Protein AF-A0A539EFJ5-F1 (afdb_monomer_lite)

Sequence (734 aa):
VILGLDILGGPGSGGDYGLYINGGTIQSSVINLSAGSMGLGSTEYGINLSGTVTAQTITLIGTGGGLYSGAGTQNYGIYLNGIVTAPDGVELSGFGGVGSLGNHHGIYLNSFIANTPALTFQNCIGGNGGSDNCGVNIAADFSLATGTLEFINLTGGGTSSNNHGLLITATVTAPTIITTDLFGGPGSSGDYGFYLNGGTINSSNLIVVGGSLGIGTNEIGVVVNSGTLNATTVTLTGTGGGLYSSSGQQNYGISLNNAVFNAANAVTLTGVGGTGTGGQHHGVFVYSANPNTLLCTFLNCTGGSGGSSNYGVDLNGSITMVSGTLQFTNVTGGGTGLNNYGVYIGAIVTAPMILGSDIYGGPGSGNDYGLNISGSLVANEVLISAGSLGLVSSEIGINLTGSVVANTTILTGIGGGLYSGAGAGNYGVFLSGTVSGATLTGIGGVGTGGTHHGVTISGATANNSLTITNSSGGTGGESNYGVNIIGNLTLVSGTLLFSNITGGGNSTSNYGISISGTVIAPIILGFDIYGGPGVGTSIDTGNVGLFFASASAVLGSAATSQIYISAGSLGVGSFELGIHLDSGNVTVGDGGSITLIGMAGGTYSNSTGASNEGIRISGGTFVAGNGSSAVNAIALTGIGGTGGAGANYGINITVATTASLNGTNNSDSFSFINCAGGTGGNNNDGLRPGTFTLNRGTLFFQNIVGGGTTSSNTNNGIRILATVVASEVLVMVL

pLDDT: mean 94.43, std 6.47, range [50.84, 98.88]

Foldseek 3Di:
DADAAEQEWDAEQAETESEEDAQDEAEDQEEAHWAEYAYQYQHFKRYEDQHEYEHQEEEYWFEFHCPPHQAHAETERYEANYEYAHANEYEYFFEQYHYAAHETERYEYDHYAYRYQYYEYEQQAGYAHHEAYESYEYPEAYEDPHHEYEYYQFEQYHAAEQGWSYEYAEEYEYQYYEYDNFEQYQYAYNRESEEYALYEYHYQYAYEFFEYQYQHENFKGEEHANYEYAYQEAEQFFEFHNPNYQAYAQGKRYEAHNYEYNHAAEYEAFFEFYEYAQDNGWRYEYQEYEYAHQEYEDELQEFEYHHEDTESYECLHEYDYPHHEYEYYQFEFYEAYEHTESYEHNEEYEYQYYEEDNQEFYQYDYQGESYEHQYEYHHQEYAYWAEYAYAAENFKRYEHQEEYHHVEAEYFFEWYCPNYQAYEHTKRYEDQYEYENYEYFFEQYEYAAYEGEGYEYAHYEYEAEYEYENFEGEAHHAQAESYEYQEEYEYPYYEYEYYQFEQYHAAFNRESYEFAAAYEDQEYYEDNFEQYQYAADDLNRERERYYDPDLNGEAYDQNHQEDAYFAFYNYAYANQKRYEAQNYEYEYEALHEAEYWFYFEHDQVALHHEHRKRYEANHYEYEFYDAAQHAYEYEYWFEFYHHQEYETERYYYPDAYEYEYRYDHQQHEYEYEQFEFYEHYEHRESEEDAHYEYPAHEYEYYNFWFYYDPPYYNTYSYDYPHDYYYPHYDYDDD

Secondary structure (DSSP, 8-state):
-EEEEEEEE---SS-EEEEEEEEEEEE-SEEEEEEEE---SSEEEEEEEEEEEE-SEEEEEEE---TT-TT-SEEEEEEE-SEEE-SSEEEEEEE--B-SSSEEEEEEESS-EEESSEEEEES-B--BSSSS-EEEEE-S-EE-SSSEEEEEEEE--SSSSS-EEEEE-SEEE-SEEEEEEEE--S-SB--EEEEEES-EEE-SEEEEEEE---SSBS-EEEEEES-EEEEEEEEEEEE---TT-SS-B---SEEEESEEEEEEEEEEEEEE--B-TTB---SEEESEEEEESSEEEEES-B--BSSB--EEEEE-SEEE-SSSEEEEEEEE--SSSBS-EEEEE-SEEE-SEEEEEEEEE-S-BSS-EEEEESSEEE-SEEEEEEEE--SSS--EEEEESSEEE-SEEEEEEE---TT-TT--SEEEEEE-SEEEEEEEEEE----SSS-EEEEEESSEEEEEEEEEEEEE--SSSSS-EEEEE-S-EEESSSEEEEEEEE--SSSSS-EEEEE-SEEE-SEEEEEEEE--S----STTT--EEEEE-STT-EEE-TT--EEEEEEE----SSS-EEEEESS-EEEE-TT-EEEEEEE----TT-TT-----SEEESS-EEEE-SS-SS--EEEEEEE--B-SSS---SEEE-S-EEEEE-S--TT-EEEEES-B--BSSS---SEE--SEEE-SSEEEEES-B----TT-----SB---S-EE-SEEEEE--

Radius of gyration: 35.83 Å; chains: 1; bounding box: 90×41×108 Å

Structure (mmCIF, N/CA/C/O backbone):
data_AF-A0A539EFJ5-F1
#
_entry.id   AF-A0A539EFJ5-F1
#
loop_
_atom_site.group_PDB
_atom_site.id
_atom_site.type_symbol
_atom_site.label_atom_id
_atom_site.label_alt_id
_atom_site.label_comp_id
_atom_site.label_asym_id
_atom_site.label_entity_id
_atom_site.label_seq_id
_atom_site.pdbx_PDB_ins_code
_atom_site.Cartn_x
_atom_site.Cartn_y
_atom_site.Cartn_z
_atom_site.occupancy
_atom_site.B_iso_or_equiv
_atom_site.auth_seq_id
_atom_site.auth_comp_id
_atom_site.auth_asym_id
_atom_site.auth_atom_id
_atom_site.pdbx_PDB_model_num
ATOM 1 N N . VAL A 1 1 ? -41.501 -15.310 41.343 1.00 89.62 1 VAL A N 1
ATOM 2 C CA . VAL A 1 1 ? -41.502 -14.281 40.282 1.00 89.62 1 VAL A CA 1
ATOM 3 C C . VAL A 1 1 ? -41.661 -12.931 40.952 1.00 89.62 1 VAL A C 1
ATOM 5 O O . VAL A 1 1 ? -42.600 -12.773 41.721 1.00 89.62 1 VAL A O 1
ATOM 8 N N . ILE A 1 2 ? -40.741 -12.003 40.708 1.00 89.75 2 ILE A N 1
ATOM 9 C CA . ILE A 1 2 ? -40.857 -10.600 41.114 1.00 89.75 2 ILE A CA 1
ATOM 10 C C . ILE A 1 2 ? -40.989 -9.796 39.825 1.00 89.75 2 ILE A C 1
ATOM 12 O O . ILE A 1 2 ? -40.119 -9.892 38.960 1.00 89.75 2 ILE A O 1
ATOM 16 N N . LEU A 1 3 ? -42.088 -9.052 39.707 1.00 90.62 3 LEU A N 1
ATOM 17 C CA . LEU A 1 3 ? -42.358 -8.129 38.609 1.00 90.62 3 LEU A CA 1
ATOM 18 C C . LEU A 1 3 ? -42.524 -6.738 39.215 1.00 90.62 3 LEU A C 1
ATOM 20 O O . LEU A 1 3 ? -43.471 -6.505 39.965 1.00 90.62 3 LEU A O 1
ATOM 24 N N . GLY A 1 4 ? -41.594 -5.839 38.919 1.00 86.75 4 GLY A N 1
ATOM 25 C CA . GLY A 1 4 ? -41.692 -4.426 39.268 1.00 86.75 4 GLY A CA 1
ATOM 26 C C . GLY A 1 4 ? -41.610 -3.627 37.985 1.00 86.75 4 GLY A C 1
ATOM 27 O O . GLY A 1 4 ? -40.528 -3.503 37.431 1.00 86.75 4 GLY A O 1
ATOM 28 N N . LEU A 1 5 ? -42.742 -3.147 37.484 1.00 88.94 5 LEU A N 1
ATOM 29 C CA . LEU A 1 5 ? -42.789 -2.333 36.273 1.00 88.94 5 LEU A CA 1
ATOM 30 C C . LEU A 1 5 ? -42.968 -0.872 36.687 1.00 88.94 5 LEU A C 1
ATOM 32 O O . LEU A 1 5 ? -43.808 -0.585 37.539 1.00 88.94 5 LEU A O 1
ATOM 36 N N . ASP A 1 6 ? -42.167 0.010 36.097 1.00 84.50 6 ASP A N 1
ATOM 37 C CA . ASP A 1 6 ? -42.245 1.466 36.239 1.00 84.50 6 ASP A CA 1
ATOM 38 C C . ASP A 1 6 ? -42.130 1.979 37.686 1.00 84.50 6 ASP A C 1
ATOM 40 O O . ASP A 1 6 ? -42.928 2.791 38.157 1.00 84.50 6 ASP A O 1
ATOM 44 N N . ILE A 1 7 ? -41.114 1.516 38.420 1.00 91.50 7 ILE A N 1
ATOM 45 C CA . ILE A 1 7 ? -40.792 2.057 39.747 1.00 91.50 7 ILE A CA 1
ATOM 46 C C . ILE A 1 7 ? -40.176 3.454 39.570 1.00 91.50 7 ILE A C 1
ATOM 48 O O . ILE A 1 7 ? -39.077 3.576 39.036 1.00 91.50 7 ILE A O 1
ATOM 52 N N . LEU A 1 8 ? -40.861 4.509 40.018 1.00 89.88 8 LEU A N 1
ATOM 53 C CA . LEU A 1 8 ? -40.419 5.894 39.816 1.00 89.88 8 LEU A CA 1
ATOM 54 C C . LEU A 1 8 ? -39.916 6.555 41.105 1.00 89.88 8 LEU A C 1
ATOM 56 O O . LEU A 1 8 ? -40.620 6.588 42.117 1.00 89.88 8 LEU A O 1
ATOM 60 N N . GLY A 1 9 ? -38.722 7.143 41.033 1.00 86.88 9 GLY A N 1
ATOM 61 C CA . GLY A 1 9 ? -38.176 8.046 42.046 1.00 86.88 9 GLY A CA 1
ATOM 62 C C . GLY A 1 9 ? -38.853 9.419 41.992 1.00 86.88 9 GLY A C 1
ATOM 63 O O . GLY A 1 9 ? -39.254 9.876 40.922 1.00 86.88 9 GLY A O 1
ATOM 64 N N . GLY A 1 10 ? -39.007 10.081 43.141 1.00 84.19 10 GLY A N 1
ATOM 65 C CA . GLY A 1 10 ? -39.627 11.410 43.220 1.00 84.19 10 GLY A CA 1
ATOM 66 C C . GLY A 1 10 ? -38.751 12.538 42.637 1.00 84.19 10 GLY A C 1
ATOM 67 O O . GLY A 1 10 ? -37.552 12.342 42.462 1.00 84.19 10 GLY A O 1
ATOM 68 N N . PRO A 1 11 ? -39.327 13.727 42.363 1.00 81.25 11 PRO A N 1
ATOM 69 C CA . PRO A 1 11 ? -38.587 14.900 41.897 1.00 81.25 11 PRO A CA 1
ATOM 70 C C . PRO A 1 11 ? -37.875 15.588 43.073 1.00 81.25 11 PRO A C 1
ATOM 72 O O . PRO A 1 11 ? -38.431 16.479 43.721 1.00 81.25 11 PRO A O 1
ATOM 75 N N . GLY A 1 12 ? -36.665 15.141 43.395 1.00 79.50 12 GLY A N 1
ATOM 76 C CA . GLY A 1 12 ? -35.786 15.761 44.382 1.00 79.50 12 GLY A CA 1
ATOM 77 C C . GLY A 1 12 ? -34.688 16.601 43.726 1.00 79.50 12 GLY A C 1
ATOM 78 O O . GLY A 1 12 ? -34.525 16.631 42.512 1.00 79.50 12 GLY A O 1
ATOM 79 N N . SER A 1 13 ? -33.933 17.342 44.537 1.00 77.44 13 SER A N 1
ATOM 80 C CA . SER A 1 13 ? -32.715 18.048 44.101 1.00 77.44 13 SER A CA 1
ATOM 81 C C . SER A 1 13 ? -31.433 17.322 44.535 1.00 77.44 13 SER A C 1
ATOM 83 O O . SER A 1 13 ? -30.347 17.894 44.463 1.00 77.44 13 SER A O 1
ATOM 85 N N . GLY A 1 14 ? -31.567 16.110 45.085 1.00 78.94 14 GLY A N 1
ATOM 86 C CA . GLY A 1 14 ? -30.487 15.313 45.663 1.00 78.94 14 GLY A CA 1
ATOM 87 C C . GLY A 1 14 ? -30.156 14.084 44.821 1.00 78.94 14 GLY A C 1
ATOM 88 O O . GLY A 1 14 ? -30.442 14.043 43.630 1.00 78.94 14 GLY A O 1
ATOM 89 N N . GLY A 1 15 ? -29.535 13.086 45.456 1.00 83.62 15 GLY A N 1
ATOM 90 C CA . GLY A 1 15 ? -29.368 11.764 44.858 1.00 83.62 15 GLY A CA 1
ATOM 91 C C . GLY A 1 15 ? -30.712 11.047 44.796 1.00 83.62 15 GLY A C 1
ATOM 92 O O . GLY A 1 15 ? -31.138 10.501 45.813 1.00 83.62 15 GLY A O 1
ATOM 93 N N . ASP A 1 16 ? -31.365 11.070 43.638 1.00 89.81 16 ASP A N 1
ATOM 94 C CA . ASP A 1 16 ? -32.679 10.454 43.446 1.00 89.81 16 ASP A CA 1
ATOM 95 C C . ASP A 1 16 ? -32.551 9.082 42.778 1.00 89.81 16 ASP A C 1
ATOM 97 O O . ASP A 1 16 ? -31.774 8.892 41.838 1.00 89.81 16 ASP A O 1
ATOM 101 N N . TYR A 1 17 ? -33.335 8.121 43.269 1.00 93.31 17 TYR A N 1
ATOM 102 C CA . TYR A 1 17 ? -33.292 6.722 42.848 1.00 93.31 17 TYR A CA 1
ATOM 103 C C . TYR A 1 17 ? -34.691 6.251 42.451 1.00 93.31 17 TYR A C 1
ATOM 105 O O . TYR A 1 17 ? -35.634 6.442 43.221 1.00 93.31 17 TYR A O 1
ATOM 113 N N . GLY A 1 18 ? -34.822 5.577 41.307 1.00 93.88 18 GLY A N 1
ATOM 114 C CA . GLY A 1 18 ? -36.005 4.767 41.006 1.00 93.88 18 GLY A CA 1
ATOM 115 C C . GLY A 1 18 ? -36.062 3.545 41.921 1.00 93.88 18 GLY A C 1
ATOM 116 O O . GLY A 1 18 ? -37.009 3.354 42.680 1.00 93.88 18 GLY A O 1
ATOM 117 N N . LEU A 1 19 ? -34.988 2.755 41.919 1.00 95.62 19 LEU A N 1
ATOM 118 C CA . LEU A 1 19 ? -34.789 1.613 42.805 1.00 95.62 19 LEU A CA 1
ATOM 119 C C . LEU A 1 19 ? -33.380 1.634 43.400 1.00 95.62 19 LEU A C 1
ATOM 121 O O . LEU A 1 19 ? -32.393 1.713 42.672 1.00 95.62 19 LEU A O 1
ATOM 125 N N . TYR A 1 20 ? -33.278 1.484 44.722 1.00 95.81 20 TYR A N 1
ATOM 126 C CA . TYR A 1 20 ? -31.997 1.376 45.419 1.00 95.81 20 TYR A CA 1
ATOM 127 C C . TYR A 1 20 ? -31.912 0.086 46.239 1.00 95.81 20 TYR A C 1
ATOM 129 O O . TYR A 1 20 ? -32.654 -0.106 47.202 1.00 95.81 20 TYR A O 1
ATOM 137 N N . ILE A 1 21 ? -30.985 -0.798 45.868 1.00 94.94 21 ILE A N 1
ATOM 138 C CA . ILE A 1 21 ? -30.699 -2.054 46.569 1.00 94.94 21 ILE A CA 1
ATOM 139 C C . ILE A 1 21 ? -29.360 -1.886 47.285 1.00 94.94 21 ILE A C 1
ATOM 141 O O . ILE A 1 21 ? -28.303 -2.168 46.726 1.00 94.94 21 ILE A O 1
ATOM 145 N N . ASN A 1 22 ? -29.398 -1.404 48.525 1.00 94.69 22 ASN A N 1
ATOM 146 C CA . ASN A 1 22 ? -28.198 -1.102 49.303 1.00 94.69 22 ASN A CA 1
ATOM 147 C C . ASN A 1 22 ? -27.853 -2.240 50.271 1.00 94.69 22 ASN A C 1
ATOM 149 O O . ASN A 1 22 ? -28.483 -2.358 51.321 1.00 94.69 22 ASN A O 1
ATOM 153 N N . GLY A 1 23 ? -26.909 -3.114 49.913 1.00 90.69 23 GLY A N 1
ATOM 154 C CA . GLY A 1 23 ? -26.453 -4.222 50.768 1.00 90.69 23 GLY A CA 1
ATOM 155 C C . GLY A 1 23 ? -27.485 -5.330 51.057 1.00 90.69 23 GLY A C 1
ATOM 156 O O . GLY A 1 23 ? -27.132 -6.356 51.632 1.00 90.69 23 GLY A O 1
ATOM 157 N N . GLY A 1 24 ? -28.750 -5.158 50.661 1.00 92.62 24 GLY A N 1
ATOM 158 C CA . GLY A 1 24 ? -29.812 -6.158 50.804 1.00 92.62 24 GLY A CA 1
ATOM 159 C C . GLY A 1 24 ? -29.740 -7.282 49.765 1.00 92.62 24 GLY A C 1
ATOM 160 O O . GLY A 1 24 ? -28.987 -7.198 48.797 1.00 92.62 24 GLY A O 1
ATOM 161 N N . THR A 1 25 ? -30.546 -8.335 49.954 1.00 96.25 25 THR A N 1
ATOM 162 C CA . THR A 1 25 ? -30.698 -9.443 48.990 1.00 96.25 25 THR A CA 1
ATOM 163 C C . THR A 1 25 ? -32.123 -9.499 48.439 1.00 96.25 25 THR A C 1
ATOM 165 O O . THR A 1 25 ? -33.075 -9.524 49.216 1.00 96.25 25 THR A O 1
ATOM 168 N N . ILE A 1 26 ? -32.273 -9.568 47.114 1.00 95.69 26 ILE A N 1
ATOM 169 C CA . ILE A 1 26 ? -33.535 -9.905 46.436 1.00 95.69 26 ILE A CA 1
ATOM 170 C C . ILE A 1 26 ? -33.404 -11.312 45.853 1.00 95.69 26 ILE A C 1
ATOM 172 O O . ILE A 1 26 ? -32.463 -11.584 45.110 1.00 95.69 26 ILE A O 1
ATOM 176 N N . GLN A 1 27 ? -34.352 -12.202 46.159 1.00 96.56 27 GLN A N 1
ATOM 177 C CA . GLN A 1 27 ? -34.337 -13.584 45.675 1.00 96.56 27 GLN A CA 1
ATOM 178 C C . GLN A 1 27 ? -35.709 -14.019 45.143 1.00 96.56 27 GLN A C 1
ATOM 180 O O . GLN A 1 27 ? -36.732 -13.809 45.790 1.00 96.56 27 GLN A O 1
ATOM 185 N N . SER A 1 28 ? -35.743 -14.640 43.962 1.00 96.19 28 SER A N 1
ATOM 186 C CA . SER A 1 28 ? -36.957 -15.185 43.326 1.00 96.19 28 SER A CA 1
ATOM 187 C C . SER A 1 28 ? -36.567 -16.216 42.259 1.00 96.19 28 SER A C 1
ATOM 189 O O . SER A 1 28 ? -35.396 -16.386 41.984 1.00 96.19 28 SER A O 1
ATOM 191 N N . SER A 1 29 ? -37.507 -16.932 41.639 1.00 95.31 29 SER A N 1
ATOM 192 C CA . SER A 1 29 ? -37.206 -17.750 40.450 1.00 95.31 29 SER A CA 1
ATOM 193 C C . SER A 1 29 ? -36.935 -16.901 39.204 1.00 95.31 29 SER A C 1
ATOM 195 O O . SER A 1 29 ? -36.067 -17.224 38.415 1.00 95.31 29 SER A O 1
ATOM 197 N N . VAL A 1 30 ? -37.661 -15.797 39.045 1.00 97.25 30 VAL A N 1
ATOM 198 C CA . VAL A 1 30 ? -37.529 -14.834 37.940 1.00 97.25 30 VAL A CA 1
ATOM 199 C C . VAL A 1 30 ? -37.643 -13.438 38.535 1.00 97.25 30 VAL A C 1
ATOM 201 O O . VAL A 1 30 ? -38.493 -13.230 39.417 1.00 97.25 30 VAL A O 1
ATOM 204 N N . ILE A 1 31 ? -36.799 -12.508 38.094 1.00 97.75 31 ILE A N 1
ATOM 205 C CA . ILE A 1 31 ? -36.810 -11.101 38.510 1.00 97.75 31 ILE A CA 1
ATOM 206 C C . ILE A 1 31 ? -36.816 -10.228 37.258 1.00 97.75 31 ILE A C 1
ATOM 208 O O . ILE A 1 31 ? -35.811 -10.192 36.561 1.00 97.75 31 ILE A O 1
ATOM 212 N N . ASN A 1 32 ? -37.912 -9.500 37.027 1.00 97.38 32 ASN A N 1
ATOM 213 C CA . ASN A 1 32 ? -38.009 -8.475 35.984 1.00 97.38 32 ASN A CA 1
ATOM 214 C C . ASN A 1 32 ? -38.335 -7.133 36.642 1.00 97.38 32 ASN A C 1
ATOM 216 O O . ASN A 1 32 ? -39.424 -6.965 37.202 1.00 97.38 32 ASN A O 1
ATOM 220 N N . LEU A 1 33 ? -37.388 -6.198 36.605 1.00 97.38 33 LEU A N 1
ATOM 221 C CA . LEU A 1 33 ? -37.508 -4.888 37.244 1.00 97.38 33 LEU A CA 1
ATOM 222 C C . LEU A 1 33 ? -37.280 -3.774 36.222 1.00 97.38 33 LEU A C 1
ATOM 224 O O . LEU A 1 33 ? -36.297 -3.809 35.492 1.00 97.38 33 LEU A O 1
ATOM 228 N N . SER A 1 34 ? -38.161 -2.778 36.214 1.00 97.50 34 SER A N 1
ATOM 229 C CA . SER A 1 34 ? -38.044 -1.523 35.475 1.00 97.50 34 SER A CA 1
ATOM 230 C C . SER A 1 34 ? -38.162 -0.363 36.461 1.00 97.50 34 SER A C 1
ATOM 232 O O . SER A 1 34 ? -39.143 -0.298 37.209 1.00 97.50 34 SER A O 1
ATOM 234 N N . ALA A 1 35 ? -37.170 0.525 36.503 1.00 96.38 35 ALA A N 1
ATOM 235 C CA . ALA A 1 35 ? -37.178 1.679 37.395 1.00 96.38 35 ALA A CA 1
ATOM 236 C C . ALA A 1 35 ? -36.575 2.933 36.750 1.00 96.38 35 ALA A C 1
ATOM 238 O O . ALA A 1 35 ? -35.590 2.860 36.017 1.00 96.38 35 ALA A O 1
ATOM 239 N N . GLY A 1 36 ? -37.143 4.097 37.063 1.00 93.56 36 GLY A N 1
ATOM 240 C CA . GLY A 1 36 ? -36.701 5.395 36.564 1.00 93.56 36 GLY A CA 1
ATOM 241 C C . GLY A 1 36 ? -36.574 6.439 37.671 1.00 93.56 36 GLY A C 1
ATOM 242 O O . GLY A 1 36 ? -37.339 6.422 38.633 1.00 93.56 36 GLY A O 1
ATOM 243 N N . SER A 1 37 ? -35.635 7.373 37.541 1.00 91.75 37 SER A N 1
ATOM 244 C CA . SER A 1 37 ? -35.598 8.577 38.383 1.00 91.75 37 SER A CA 1
ATOM 245 C C . SER A 1 37 ? -36.328 9.733 37.692 1.00 91.75 37 SER A C 1
ATOM 247 O O . SER A 1 37 ? -36.189 9.917 36.488 1.00 91.75 37 SER A O 1
ATOM 249 N N . MET A 1 38 ? -37.102 10.529 38.437 1.00 87.12 38 MET A N 1
ATOM 250 C CA . MET A 1 38 ? -37.691 11.793 37.953 1.00 87.12 38 MET A CA 1
ATOM 251 C C . MET A 1 38 ? -37.032 13.026 38.586 1.00 87.12 38 MET A C 1
ATOM 253 O O . MET A 1 38 ? -37.643 14.098 38.617 1.00 87.12 38 MET A O 1
ATOM 257 N N . GLY A 1 39 ? -35.831 12.859 39.142 1.00 80.31 39 GLY A N 1
ATOM 258 C CA . GLY A 1 39 ? -35.106 13.914 39.839 1.00 80.31 39 GLY A CA 1
ATOM 259 C C . GLY A 1 39 ? -34.874 15.180 39.008 1.00 80.31 39 GLY A C 1
ATOM 260 O O . GLY A 1 39 ? -35.009 15.203 37.778 1.00 80.31 39 GLY A O 1
ATOM 261 N N . LEU A 1 40 ? -34.535 16.251 39.726 1.00 81.19 40 LEU A N 1
ATOM 262 C CA . LEU A 1 40 ? -33.965 17.491 39.190 1.00 81.19 40 LEU A CA 1
ATOM 263 C C . LEU A 1 40 ? -32.485 17.658 39.582 1.00 81.19 40 LEU A C 1
ATOM 265 O O . LEU A 1 40 ? -31.906 18.728 39.356 1.00 81.19 40 LEU A O 1
ATOM 269 N N . GLY A 1 41 ? -31.926 16.659 40.262 1.00 76.56 41 GLY A N 1
ATOM 270 C CA . GLY A 1 41 ? -30.650 16.712 40.958 1.00 76.56 41 GLY A CA 1
ATOM 271 C C . GLY A 1 41 ? -29.444 16.622 40.028 1.00 76.56 41 GLY A C 1
ATOM 272 O O . GLY A 1 41 ? -29.550 16.460 38.818 1.00 76.56 41 GLY A O 1
ATOM 273 N N . SER A 1 42 ? -28.251 16.730 40.615 1.00 82.44 42 SER A N 1
ATOM 274 C CA . SER A 1 42 ? -26.996 16.553 39.876 1.00 82.44 42 SER A CA 1
ATOM 275 C C . SER A 1 42 ? -26.670 15.084 39.603 1.00 82.44 42 SER A C 1
ATOM 277 O O . SER A 1 42 ? -25.836 14.802 38.745 1.00 82.44 42 SER A O 1
ATOM 279 N N . THR A 1 43 ? -27.256 14.155 40.368 1.00 90.88 43 THR A N 1
ATOM 280 C CA . THR A 1 43 ? -26.900 12.735 40.323 1.00 90.88 43 THR A CA 1
ATOM 281 C C . THR A 1 43 ? -28.121 11.849 40.493 1.00 90.88 43 THR A C 1
ATOM 283 O O . THR A 1 43 ? -28.740 11.848 41.554 1.00 90.88 43 THR A O 1
ATOM 286 N N . GLU A 1 44 ? -28.463 11.081 39.467 1.00 92.56 44 GLU A N 1
ATOM 287 C CA . GLU A 1 44 ? -29.743 10.374 39.408 1.00 92.56 44 GLU A CA 1
ATOM 288 C C . GLU A 1 44 ? -29.565 8.945 38.914 1.00 92.56 44 GLU A C 1
ATOM 290 O O . GLU A 1 44 ? -28.781 8.682 38.004 1.00 92.56 44 GLU A O 1
ATOM 295 N N . TYR A 1 45 ? -30.321 8.018 39.500 1.00 94.94 45 TYR A N 1
ATOM 296 C CA . TYR A 1 45 ? -30.196 6.590 39.234 1.00 94.94 45 TYR A CA 1
ATOM 297 C C . TYR A 1 45 ? -31.558 5.978 38.913 1.00 94.94 45 TYR A C 1
ATOM 299 O O . TYR A 1 45 ? -32.472 6.044 39.735 1.00 94.94 45 TYR A O 1
ATOM 307 N N . GLY A 1 46 ? -31.698 5.305 37.772 1.00 96.12 46 GLY A N 1
ATOM 308 C CA . GLY A 1 46 ? -32.849 4.431 37.534 1.00 96.12 46 GLY A CA 1
ATOM 309 C C . GLY A 1 46 ? -32.830 3.262 38.518 1.00 96.12 46 GLY A C 1
ATOM 310 O O . GLY A 1 46 ? -33.689 3.150 39.392 1.00 96.12 46 GLY A O 1
ATOM 311 N N . ILE A 1 47 ? -31.778 2.444 38.440 1.00 97.31 47 ILE A N 1
ATOM 312 C CA . ILE A 1 47 ? -31.484 1.361 39.384 1.00 97.31 47 ILE A CA 1
ATOM 313 C C . ILE A 1 47 ? -30.072 1.549 39.941 1.00 97.31 47 ILE A C 1
ATOM 315 O O . ILE A 1 47 ? -29.105 1.584 39.189 1.00 97.31 47 ILE A O 1
ATOM 319 N N . ASN A 1 48 ? -29.922 1.593 41.263 1.00 97.38 48 ASN A N 1
ATOM 320 C CA . ASN A 1 48 ? -28.627 1.448 41.925 1.00 97.38 48 ASN A CA 1
ATOM 321 C C . ASN A 1 48 ? -28.577 0.098 42.653 1.00 97.38 48 ASN A C 1
ATOM 323 O O . ASN A 1 48 ? -29.298 -0.128 43.630 1.00 97.38 48 ASN A O 1
ATOM 327 N N . LEU A 1 49 ? -27.725 -0.802 42.161 1.00 97.75 49 LEU A N 1
ATOM 328 C CA . LEU A 1 49 ? -27.500 -2.124 42.727 1.00 97.75 49 LEU A CA 1
ATOM 329 C C . LEU A 1 49 ? -26.166 -2.153 43.474 1.00 97.75 49 LEU A C 1
ATOM 331 O O . LEU A 1 49 ? -25.115 -2.327 42.869 1.00 97.75 49 LEU A O 1
ATOM 335 N N . SER A 1 50 ? -26.232 -2.064 44.799 1.00 96.94 50 SER A N 1
ATOM 336 C CA . SER A 1 50 ? -25.096 -2.230 45.718 1.00 96.94 50 SER A CA 1
ATOM 337 C C . SER A 1 50 ? -25.269 -3.443 46.656 1.00 96.94 50 SER A C 1
ATOM 339 O O . SER A 1 50 ? -24.583 -3.569 47.666 1.00 96.94 50 SER A O 1
ATOM 341 N N . GLY A 1 51 ? -26.246 -4.314 46.377 1.00 96.31 51 GLY A N 1
ATOM 342 C CA . GLY A 1 51 ? -26.577 -5.521 47.146 1.00 96.31 51 GLY A CA 1
ATOM 343 C C . GLY A 1 51 ? -26.479 -6.796 46.304 1.00 96.31 51 GLY A C 1
ATOM 344 O O . GLY A 1 51 ? -25.727 -6.846 45.336 1.00 96.31 51 GLY A O 1
ATOM 345 N N . THR A 1 52 ? -27.240 -7.832 46.665 1.00 97.50 52 THR A N 1
ATOM 346 C CA . THR A 1 52 ? -27.280 -9.124 45.954 1.00 97.50 52 THR A CA 1
ATOM 347 C C . THR A 1 52 ? -28.641 -9.365 45.299 1.00 97.50 52 THR A C 1
ATOM 349 O O . THR A 1 52 ? -29.682 -9.177 45.926 1.00 97.50 52 THR A O 1
ATOM 352 N N . VAL A 1 53 ? -28.660 -9.835 44.052 1.00 97.69 53 VAL A N 1
ATOM 353 C CA . VAL A 1 53 ? -29.877 -10.279 43.353 1.00 97.69 53 VAL A CA 1
ATOM 354 C C . VAL A 1 53 ? -29.681 -11.716 42.878 1.00 97.69 53 VAL A C 1
ATOM 356 O O . VAL A 1 53 ? -28.698 -12.028 42.214 1.00 97.69 53 VAL A O 1
ATOM 359 N N . THR A 1 54 ? -30.589 -12.620 43.238 1.00 97.94 54 THR A N 1
ATOM 360 C CA . THR A 1 54 ? -30.507 -14.044 42.881 1.00 97.94 54 THR A CA 1
ATOM 361 C C . THR A 1 54 ? -31.810 -14.523 42.253 1.00 97.94 54 THR A C 1
ATOM 363 O O . THR A 1 54 ? -32.866 -14.462 42.885 1.00 97.94 54 THR A O 1
ATOM 366 N N . ALA A 1 55 ? -31.744 -15.037 41.027 1.00 97.44 55 ALA A N 1
ATOM 367 C CA . ALA A 1 55 ? -32.868 -15.712 40.383 1.00 97.44 55 ALA A CA 1
ATOM 368 C C . ALA A 1 55 ? -32.414 -16.801 39.416 1.00 97.44 55 ALA A C 1
ATOM 370 O O . ALA A 1 55 ? -31.228 -17.063 39.366 1.00 97.44 55 ALA A O 1
ATOM 371 N N . GLN A 1 56 ? -33.319 -17.479 38.704 1.00 97.12 56 GLN A N 1
ATOM 372 C CA . GLN A 1 56 ? -32.950 -18.289 37.531 1.00 97.12 56 GLN A CA 1
ATOM 373 C C . GLN A 1 56 ? -32.613 -17.362 36.360 1.00 97.12 56 GLN A C 1
ATOM 375 O O . GLN A 1 56 ? -31.529 -17.461 35.794 1.00 97.12 56 GLN A O 1
ATOM 380 N N . THR A 1 57 ? -33.496 -16.389 36.115 1.00 97.62 57 THR A N 1
ATOM 381 C CA . THR A 1 57 ? -33.355 -15.324 35.112 1.00 97.62 57 THR A CA 1
ATOM 382 C C . THR A 1 57 ? -33.537 -13.954 35.764 1.00 97.62 57 THR A C 1
ATOM 384 O O . THR A 1 57 ? -34.437 -13.776 36.598 1.00 97.62 57 THR A O 1
ATOM 387 N N . ILE A 1 58 ? -32.701 -12.987 35.383 1.00 98.44 58 ILE A N 1
ATOM 388 C CA . ILE A 1 58 ? -32.775 -11.593 35.844 1.00 98.44 58 ILE A CA 1
ATOM 389 C C . ILE A 1 58 ? -32.841 -10.660 34.630 1.00 98.44 58 ILE A C 1
ATOM 391 O O . ILE A 1 58 ? -31.937 -10.690 33.804 1.00 98.44 58 ILE A O 1
ATOM 395 N N . THR A 1 59 ? -33.841 -9.779 34.579 1.00 98.31 59 THR A N 1
ATOM 396 C CA . THR A 1 59 ? -33.924 -8.667 33.622 1.00 98.31 59 THR A CA 1
ATOM 397 C C . THR A 1 59 ? -34.082 -7.348 34.375 1.00 98.31 59 THR A C 1
ATOM 399 O O . THR A 1 59 ? -35.025 -7.189 35.157 1.00 98.31 59 THR A O 1
ATOM 402 N N . LEU A 1 60 ? -33.171 -6.397 34.156 1.00 98.19 60 LEU A N 1
ATOM 403 C CA . LEU A 1 60 ? -33.203 -5.071 34.782 1.00 98.19 60 LEU A CA 1
ATOM 404 C C . LEU A 1 60 ? -33.236 -3.971 33.717 1.00 98.19 60 LEU A C 1
ATOM 406 O O . LEU A 1 60 ? -32.383 -3.940 32.834 1.00 98.19 60 LEU A O 1
ATOM 410 N N . ILE A 1 61 ? -34.182 -3.044 33.842 1.00 98.06 61 ILE A N 1
ATOM 411 C CA . ILE A 1 61 ? -34.336 -1.878 32.971 1.00 98.06 61 ILE A CA 1
ATOM 412 C C . ILE A 1 61 ? -34.271 -0.619 33.838 1.00 98.06 61 ILE A C 1
ATOM 414 O O . ILE A 1 61 ? -35.072 -0.446 34.754 1.00 98.06 61 ILE A O 1
ATOM 418 N N . GLY A 1 62 ? -33.304 0.253 33.580 1.00 97.12 62 GLY A N 1
ATOM 419 C CA . GLY A 1 62 ? -33.090 1.467 34.361 1.00 97.12 62 GLY A CA 1
ATOM 420 C C . GLY A 1 62 ? -33.098 2.729 33.508 1.00 97.12 62 GLY A C 1
ATOM 421 O O . GLY A 1 62 ? -32.433 2.774 32.476 1.00 97.12 62 GLY A O 1
ATOM 422 N N . THR A 1 63 ? -33.781 3.783 33.950 1.00 95.25 63 THR A N 1
ATOM 423 C CA . THR A 1 63 ? -33.729 5.111 33.314 1.00 95.25 63 THR A CA 1
ATOM 424 C C . THR A 1 63 ? -33.270 6.179 34.308 1.00 95.25 63 THR A C 1
ATOM 426 O O . THR A 1 63 ? -33.923 6.430 35.319 1.00 95.25 63 THR A O 1
ATOM 429 N N . GLY A 1 64 ? -32.133 6.812 34.029 1.00 89.81 64 GLY A N 1
ATOM 430 C CA . GLY A 1 64 ? -31.656 8.000 34.731 1.00 89.81 64 GLY A CA 1
ATOM 431 C C . GLY A 1 64 ? -32.632 9.167 34.564 1.00 89.81 64 GLY A C 1
ATOM 432 O O . GLY A 1 64 ? -33.484 9.151 33.674 1.00 89.81 64 GLY A O 1
ATOM 433 N N . GLY A 1 65 ? -32.536 10.160 35.446 1.00 82.56 65 GLY A N 1
ATOM 434 C CA . GLY A 1 65 ? -33.492 11.265 35.504 1.00 82.56 65 GLY A CA 1
ATOM 435 C C . GLY A 1 65 ? -33.182 12.437 34.569 1.00 82.56 65 GLY A C 1
ATOM 436 O O . GLY A 1 65 ? -32.676 12.265 33.457 1.00 82.56 65 GLY A O 1
ATOM 437 N N . GLY A 1 66 ? -33.575 13.638 35.006 1.00 71.94 66 GLY A N 1
ATOM 438 C CA . GLY A 1 66 ? -33.241 14.890 34.333 1.00 71.94 66 GLY A CA 1
ATOM 439 C C . GLY A 1 66 ? -34.221 15.306 33.242 1.00 71.94 66 GLY A C 1
ATOM 440 O O . GLY A 1 66 ? -34.047 16.343 32.606 1.00 71.94 66 GLY A O 1
ATOM 441 N N . LEU A 1 67 ? -35.331 14.574 33.084 1.00 69.94 67 LEU A N 1
ATOM 442 C CA . LEU A 1 67 ? -36.417 14.934 32.162 1.00 69.94 67 LEU A CA 1
ATOM 443 C C . LEU A 1 67 ? -36.937 16.371 32.389 1.00 69.94 67 LEU A C 1
ATOM 445 O O . LEU A 1 67 ? -37.458 16.999 31.470 1.00 69.94 67 LEU A O 1
ATOM 449 N N . TYR A 1 68 ? -36.790 16.887 33.615 1.00 71.62 68 TYR A N 1
ATOM 450 C CA . TYR A 1 68 ? -37.302 18.188 34.049 1.00 71.62 68 TYR A CA 1
ATOM 451 C C . TYR A 1 68 ? -36.207 19.194 34.453 1.00 71.62 68 TYR A C 1
ATOM 453 O O . TYR A 1 68 ? -36.525 20.340 34.773 1.00 71.62 68 TYR A O 1
ATOM 461 N N . SER A 1 69 ? -34.929 18.798 34.446 1.00 65.88 69 SER A N 1
ATOM 462 C CA . SER A 1 69 ? -33.800 19.624 34.892 1.00 65.88 69 SER A CA 1
ATOM 463 C C . SER A 1 69 ? -32.661 19.546 33.892 1.00 65.88 69 SER A C 1
ATOM 465 O O . SER A 1 69 ? -32.068 18.495 33.681 1.00 65.88 69 SER A O 1
ATOM 467 N N . GLY A 1 70 ? -32.290 20.691 33.321 1.00 66.94 70 GLY A N 1
ATOM 468 C CA . GLY A 1 70 ? -31.090 20.775 32.499 1.00 66.94 70 GLY A CA 1
ATOM 469 C C . GLY A 1 70 ? -29.792 20.675 33.305 1.00 66.94 70 GLY A C 1
ATOM 470 O O . GLY A 1 70 ? -28.741 20.699 32.696 1.00 66.94 70 GLY A O 1
ATOM 471 N N . ALA A 1 71 ? -29.787 20.611 34.638 1.00 78.00 71 ALA A N 1
ATOM 472 C CA . ALA A 1 71 ? -28.560 20.787 35.430 1.00 78.00 71 ALA A CA 1
ATOM 473 C C . ALA A 1 71 ? -27.858 19.482 35.863 1.00 78.00 71 ALA A C 1
ATOM 475 O O . ALA A 1 71 ? -26.828 19.562 36.533 1.00 78.00 71 ALA A O 1
ATOM 476 N N . GLY A 1 72 ? -28.398 18.306 35.518 1.00 77.81 72 GLY A N 1
ATOM 477 C CA . GLY A 1 72 ? -27.796 17.014 35.873 1.00 77.81 72 GLY A CA 1
ATOM 478 C C . GLY A 1 72 ? -26.352 16.899 35.381 1.00 77.81 72 GLY A C 1
ATOM 479 O O . GLY A 1 72 ? -26.059 17.364 34.282 1.00 77.81 72 GLY A O 1
ATOM 480 N N . THR A 1 73 ? -25.463 16.307 36.190 1.00 86.75 73 THR A N 1
ATOM 481 C CA . THR A 1 73 ? -24.046 16.076 35.840 1.00 86.75 73 THR A CA 1
ATOM 482 C C . THR A 1 73 ? -23.651 14.602 35.816 1.00 86.75 73 THR A C 1
ATOM 484 O O . THR A 1 73 ? -22.612 14.268 35.255 1.00 86.75 73 THR A O 1
ATOM 487 N N . GLN A 1 74 ? -24.424 13.716 36.449 1.00 91.00 74 GLN A N 1
ATOM 488 C CA . GLN A 1 74 ? -24.124 12.286 36.535 1.00 91.00 74 GLN A CA 1
ATOM 489 C C . GLN A 1 74 ? -25.406 11.466 36.601 1.00 91.00 74 GLN A C 1
ATOM 491 O O . GLN A 1 74 ? -25.930 11.192 37.679 1.00 91.00 74 GLN A O 1
ATOM 496 N N . ASN A 1 75 ? -25.907 11.050 35.447 1.00 93.31 75 ASN A N 1
ATOM 497 C CA . ASN A 1 75 ? -27.169 10.324 35.388 1.00 93.31 75 ASN A CA 1
ATOM 498 C C . ASN A 1 75 ? -26.910 8.900 34.912 1.00 93.31 75 ASN A C 1
ATOM 500 O O . ASN A 1 75 ? -26.194 8.682 33.936 1.00 93.31 75 ASN A O 1
ATOM 504 N N . TYR A 1 76 ? -27.468 7.935 35.634 1.00 96.25 76 TYR A N 1
ATOM 505 C CA . TYR A 1 76 ? -27.229 6.517 35.433 1.00 96.25 76 TYR A CA 1
ATOM 506 C C . TYR A 1 76 ? -28.558 5.802 35.211 1.00 96.25 76 TYR A C 1
ATOM 508 O O . TYR A 1 76 ? -29.441 5.850 36.069 1.00 96.25 76 TYR A O 1
ATOM 516 N N . GLY A 1 77 ? -28.697 5.079 34.101 1.00 96.88 77 GLY A N 1
ATOM 517 C CA . GLY A 1 77 ? -29.796 4.126 33.950 1.00 96.88 77 GLY A CA 1
ATOM 518 C C . GLY A 1 77 ? -29.683 3.031 35.006 1.00 96.88 77 GLY A C 1
ATOM 519 O O . GLY A 1 77 ? -30.557 2.888 35.862 1.00 96.88 77 GLY A O 1
ATOM 520 N N . ILE A 1 78 ? -28.557 2.316 34.999 1.00 98.00 78 ILE A N 1
ATOM 521 C CA . ILE A 1 78 ? -28.207 1.312 36.007 1.00 98.00 78 ILE A CA 1
ATOM 522 C C . ILE A 1 78 ? -26.786 1.559 36.524 1.00 98.00 78 ILE A C 1
ATOM 524 O O . ILE A 1 78 ? -25.830 1.627 35.757 1.00 98.00 78 ILE A O 1
ATOM 528 N N . TYR A 1 79 ? -26.632 1.633 37.841 1.00 97.88 79 TYR A N 1
ATOM 529 C CA . TYR A 1 79 ? -25.338 1.681 38.517 1.00 97.88 79 TYR A CA 1
ATOM 530 C C . TYR A 1 79 ? -25.078 0.357 39.243 1.00 97.88 79 TYR A C 1
ATOM 532 O O . TYR A 1 79 ? -25.858 -0.039 40.114 1.00 97.88 79 TYR A O 1
ATOM 540 N N . LEU A 1 80 ? -23.998 -0.336 38.872 1.00 98.06 80 LEU A N 1
ATOM 541 C CA . LEU A 1 80 ? -23.672 -1.692 39.321 1.00 98.06 80 LEU A CA 1
ATOM 542 C C . LEU A 1 80 ? -22.448 -1.703 40.249 1.00 98.06 80 LEU A C 1
ATOM 544 O O . LEU A 1 80 ? -21.308 -1.478 39.833 1.00 98.06 80 LEU A O 1
ATOM 548 N N . ASN A 1 81 ? -22.698 -2.023 41.514 1.00 97.44 81 ASN A N 1
ATOM 549 C CA . ASN A 1 81 ? -21.724 -2.109 42.602 1.00 97.44 81 ASN A CA 1
ATOM 550 C C . ASN A 1 81 ? -22.054 -3.282 43.556 1.00 97.44 81 ASN A C 1
ATOM 552 O O . ASN A 1 81 ? -21.888 -3.185 44.772 1.00 97.44 81 ASN A O 1
ATOM 556 N N . GLY A 1 82 ? -22.629 -4.358 43.010 1.00 96.38 82 GLY A N 1
ATOM 557 C CA . GLY A 1 82 ? -23.183 -5.485 43.762 1.00 96.38 82 GLY A CA 1
ATOM 558 C C . GLY A 1 82 ? -23.005 -6.831 43.057 1.00 96.38 82 GLY A C 1
ATOM 559 O O . GLY A 1 82 ? -22.172 -6.984 42.165 1.00 96.38 82 GLY A O 1
ATOM 560 N N . ILE A 1 83 ? -23.800 -7.823 43.465 1.00 97.50 83 ILE A N 1
ATOM 561 C CA . ILE A 1 83 ? -23.702 -9.213 43.001 1.00 97.50 83 ILE A CA 1
ATOM 562 C C . ILE A 1 83 ? -25.008 -9.633 42.325 1.00 97.50 83 ILE A C 1
ATOM 564 O O . ILE A 1 83 ? -26.087 -9.464 42.894 1.00 97.50 83 ILE A O 1
ATOM 568 N N . VAL A 1 84 ? -24.920 -10.258 41.152 1.00 97.75 84 VAL A N 1
ATOM 569 C CA . VAL A 1 84 ? -26.037 -10.990 40.536 1.00 97.75 84 VAL A CA 1
ATOM 570 C C . VAL A 1 84 ? -25.697 -12.469 40.407 1.00 97.75 84 VAL A C 1
ATOM 572 O O . VAL A 1 84 ? -24.564 -12.836 40.108 1.00 97.75 84 VAL A O 1
ATOM 575 N N . THR A 1 85 ? -26.671 -13.342 40.648 1.00 97.81 85 THR A N 1
ATOM 576 C CA . THR A 1 85 ? -26.544 -14.789 40.429 1.00 97.81 85 THR A CA 1
ATOM 577 C C . THR A 1 85 ? -27.762 -15.291 39.669 1.00 97.81 85 THR A C 1
ATOM 579 O O . THR A 1 85 ? -28.881 -15.188 40.175 1.00 97.81 85 THR A O 1
ATOM 582 N N . ALA A 1 86 ? -27.540 -15.809 38.458 1.00 97.75 86 ALA A N 1
ATOM 583 C CA . ALA A 1 86 ? -28.599 -16.297 37.579 1.00 97.75 86 ALA A CA 1
ATOM 584 C C . ALA A 1 86 ? -28.107 -17.431 36.664 1.00 97.75 86 ALA A C 1
ATOM 586 O O . ALA A 1 86 ? -27.397 -17.148 35.701 1.00 97.75 86 ALA A O 1
ATOM 587 N N . PRO A 1 87 ? -28.434 -18.709 36.931 1.00 97.06 87 PRO A N 1
ATOM 588 C CA . PRO A 1 87 ? -27.974 -19.835 36.125 1.00 97.06 87 PRO A CA 1
ATOM 589 C C . PRO A 1 87 ? -28.501 -19.836 34.686 1.00 97.06 87 PRO A C 1
ATOM 591 O O . PRO A 1 87 ? -27.841 -20.435 33.845 1.00 97.06 87 PRO A O 1
ATOM 594 N N . ASP A 1 88 ? -29.617 -19.162 34.387 1.00 97.31 88 ASP A N 1
ATOM 595 C CA . ASP A 1 88 ? -30.176 -19.137 33.027 1.00 97.31 88 ASP A CA 1
ATOM 596 C C . ASP A 1 88 ? -29.767 -17.878 32.246 1.00 97.31 88 ASP A C 1
ATOM 598 O O . ASP A 1 88 ? -29.744 -17.907 31.019 1.00 97.31 88 ASP A O 1
ATOM 602 N N . GLY A 1 89 ? -29.425 -16.780 32.932 1.00 97.81 89 GLY A N 1
ATOM 603 C CA . GLY A 1 89 ? -28.947 -15.551 32.290 1.00 97.81 89 GLY A CA 1
ATOM 604 C C . GLY A 1 89 ? -29.328 -14.257 33.011 1.00 97.81 89 GLY A C 1
ATOM 605 O O . GLY A 1 89 ? -30.252 -14.219 33.832 1.00 97.81 89 GLY A O 1
ATOM 606 N N . VAL A 1 90 ? -28.611 -13.183 32.677 1.00 98.44 90 VAL A N 1
ATOM 607 C CA . VAL A 1 90 ? -28.879 -11.805 33.107 1.00 98.44 90 VAL A CA 1
ATOM 608 C C . VAL A 1 90 ? -28.959 -10.889 31.882 1.00 98.44 90 VAL A C 1
ATOM 610 O O . VAL A 1 90 ? -28.040 -10.876 31.066 1.00 98.44 90 VAL A O 1
ATOM 613 N N . GLU A 1 91 ? -30.016 -10.087 31.789 1.00 98.50 91 GLU A N 1
ATOM 614 C CA . GLU A 1 91 ? -30.214 -9.064 30.756 1.00 98.50 91 GLU A CA 1
ATOM 615 C C . GLU A 1 91 ? -30.366 -7.680 31.398 1.00 98.50 91 GLU A C 1
ATOM 617 O O . GLU A 1 91 ? -31.128 -7.502 32.353 1.00 98.50 91 GLU A O 1
ATOM 622 N N . LEU A 1 92 ? -29.628 -6.693 30.893 1.00 98.56 92 LEU A N 1
ATOM 623 C CA . LEU A 1 92 ? -29.582 -5.341 31.439 1.00 98.56 92 LEU A CA 1
ATOM 624 C C . LEU A 1 92 ? -29.802 -4.299 30.337 1.00 98.56 92 LEU A C 1
ATOM 626 O O . LEU A 1 92 ? -29.091 -4.303 29.333 1.00 98.56 92 LEU A O 1
ATOM 630 N N . SER A 1 93 ? -30.714 -3.355 30.568 1.00 98.44 93 SER A N 1
ATOM 631 C CA . SER A 1 93 ? -30.936 -2.186 29.709 1.00 98.44 93 SER A CA 1
ATOM 632 C C . SER A 1 93 ? -30.899 -0.904 30.528 1.00 98.44 93 SER A C 1
ATOM 634 O O . SER A 1 93 ? -31.594 -0.779 31.533 1.00 98.44 93 SER A O 1
ATOM 636 N N . GLY A 1 94 ? -30.100 0.071 30.103 1.00 97.75 94 GLY A N 1
ATOM 637 C CA . GLY A 1 94 ? -29.926 1.319 30.839 1.00 97.75 94 GLY A CA 1
ATOM 638 C C . GLY A 1 94 ? -29.992 2.554 29.951 1.00 97.75 94 GLY A C 1
ATOM 639 O O . GLY A 1 94 ? -29.367 2.587 28.896 1.00 97.75 94 GLY A O 1
ATOM 640 N N . PHE A 1 95 ? -30.701 3.586 30.400 1.00 96.75 95 PHE A N 1
ATOM 641 C CA . PHE A 1 95 ? -30.837 4.872 29.715 1.00 96.75 95 PHE A CA 1
ATOM 642 C C . PHE A 1 95 ? -30.304 5.993 30.605 1.00 96.75 95 PHE A C 1
ATOM 644 O O . PHE A 1 95 ? -30.820 6.188 31.699 1.00 96.75 95 PHE A O 1
ATOM 651 N N . GLY A 1 96 ? -29.297 6.741 30.157 1.00 94.19 96 GLY A N 1
ATOM 652 C CA . GLY A 1 96 ? -28.588 7.730 30.973 1.00 94.19 96 GLY A CA 1
ATOM 653 C C . GLY A 1 96 ? -29.373 8.995 31.329 1.00 94.19 96 GLY A C 1
ATOM 654 O O . GLY A 1 96 ? -28.859 9.794 32.090 1.00 94.19 96 GLY A O 1
ATOM 655 N N . GLY A 1 97 ? -30.596 9.207 30.837 1.00 90.75 97 GLY A N 1
ATOM 656 C CA . GLY A 1 97 ? -31.401 10.397 31.168 1.00 90.75 97 GLY A CA 1
ATOM 657 C C . GLY A 1 97 ? -31.028 11.654 30.365 1.00 90.75 97 GLY A C 1
ATOM 658 O O . GLY A 1 97 ? -30.504 11.559 29.257 1.00 90.75 97 GLY A O 1
ATOM 659 N N . VAL A 1 98 ? -31.336 12.845 30.885 1.00 89.00 98 VAL A N 1
ATOM 660 C CA . VAL A 1 98 ? -31.093 14.148 30.221 1.00 89.00 98 VAL A CA 1
ATOM 661 C C . VAL A 1 98 ? -30.328 15.081 31.165 1.00 89.00 98 VAL A C 1
ATOM 663 O O . VAL A 1 98 ? -30.581 15.083 32.363 1.00 89.00 98 VAL A O 1
ATOM 666 N N . GLY A 1 99 ? -29.399 15.888 30.657 1.00 86.06 99 GLY A N 1
ATOM 667 C CA . GLY A 1 99 ? -28.667 16.882 31.448 1.00 86.06 99 GLY A CA 1
ATOM 668 C C . GLY A 1 99 ? -27.806 17.771 30.554 1.00 86.06 99 GLY A C 1
ATOM 669 O O . GLY A 1 99 ? -27.465 17.383 29.452 1.00 86.06 99 GLY A O 1
ATOM 670 N N . SER A 1 100 ? -27.491 19.003 30.957 1.00 85.44 100 SER A N 1
ATOM 671 C CA . SER A 1 100 ? -26.673 19.918 30.134 1.00 85.44 100 SER A CA 1
ATOM 672 C C . SER A 1 100 ? -25.173 19.799 30.391 1.00 85.44 100 SER A C 1
ATOM 674 O O . SER A 1 100 ? -24.396 20.374 29.632 1.00 85.44 100 SER A O 1
ATOM 676 N N . LEU A 1 101 ? -24.757 19.076 31.436 1.00 85.44 101 LEU A N 1
ATOM 677 C CA . LEU A 1 101 ? -23.373 18.988 31.897 1.00 85.44 101 LEU A CA 1
ATOM 678 C C . LEU A 1 101 ? -23.007 17.552 32.290 1.00 85.44 101 LEU A C 1
ATOM 680 O O . LEU A 1 101 ? -23.873 16.735 32.562 1.00 85.44 101 LEU A O 1
ATOM 684 N N . GLY A 1 102 ? -21.704 17.289 32.405 1.00 85.44 102 GLY A N 1
ATOM 685 C CA . GLY A 1 102 ? -21.165 16.046 32.962 1.00 85.44 102 GLY A CA 1
ATOM 686 C C . GLY A 1 102 ? -21.440 14.801 32.118 1.00 85.44 102 GLY A C 1
ATOM 687 O O . GLY A 1 102 ? -21.704 14.918 30.927 1.00 85.44 102 GLY A O 1
ATOM 688 N N . ASN A 1 103 ? -21.329 13.627 32.741 1.00 91.31 103 ASN A N 1
ATOM 689 C CA . ASN A 1 103 ? -21.290 12.342 32.052 1.00 91.31 103 ASN A CA 1
ATOM 690 C C . ASN A 1 103 ? -22.547 11.548 32.397 1.00 91.31 103 ASN A C 1
ATOM 692 O O . ASN A 1 103 ? -22.836 11.295 33.571 1.00 91.31 103 ASN A O 1
ATOM 696 N N . HIS A 1 104 ? -23.281 11.104 31.386 1.00 94.75 104 HIS A N 1
ATOM 697 C CA . HIS A 1 104 ? -24.494 10.323 31.571 1.00 94.75 104 HIS A CA 1
ATOM 698 C C . HIS A 1 104 ? -24.329 8.928 30.972 1.00 94.75 104 HIS A C 1
ATOM 700 O O . HIS A 1 104 ? -24.004 8.758 29.794 1.00 94.75 104 HIS A O 1
ATOM 706 N N . HIS A 1 105 ? -24.583 7.910 31.785 1.00 97.25 105 HIS A N 1
ATOM 707 C CA . HIS A 1 105 ? -24.325 6.522 31.440 1.00 97.25 105 HIS A CA 1
ATOM 708 C C . HIS A 1 105 ? -25.619 5.712 31.411 1.00 97.25 105 HIS A C 1
ATOM 710 O O . HIS A 1 105 ? -26.396 5.734 32.364 1.00 97.25 105 HIS A O 1
ATOM 716 N N . GLY A 1 106 ? -25.839 4.938 30.350 1.00 97.62 106 GLY A N 1
ATOM 717 C CA . GLY A 1 106 ? -26.889 3.927 30.343 1.00 97.62 106 GLY A CA 1
ATOM 718 C C . GLY A 1 106 ? -26.648 2.939 31.479 1.00 97.62 106 GLY A C 1
ATOM 719 O O . GLY A 1 106 ? -27.472 2.811 32.384 1.00 97.62 106 GLY A O 1
ATOM 720 N N . ILE A 1 107 ? -25.469 2.314 31.492 1.00 98.38 107 ILE A N 1
ATOM 721 C CA . ILE A 1 107 ? -25.023 1.438 32.578 1.00 98.38 107 ILE A CA 1
ATOM 722 C C . ILE A 1 107 ? -23.585 1.774 32.990 1.00 98.38 107 ILE A C 1
ATOM 724 O O . ILE A 1 107 ? -22.714 1.942 32.140 1.00 98.38 107 ILE A O 1
ATOM 728 N N . TYR A 1 108 ? -23.324 1.836 34.297 1.00 98.12 108 TYR A N 1
ATOM 729 C CA . TYR A 1 108 ? -21.990 2.051 34.866 1.00 98.12 108 TYR A CA 1
ATOM 730 C C . TYR A 1 108 ? -21.602 0.913 35.818 1.00 98.12 108 TYR A C 1
ATOM 732 O O . TYR A 1 108 ? -22.324 0.632 36.777 1.00 98.12 108 TYR A O 1
ATOM 740 N N . LEU A 1 109 ? -20.460 0.263 35.567 1.00 98.06 109 LEU A N 1
ATOM 741 C CA . LEU A 1 109 ? -19.919 -0.830 36.380 1.00 98.06 109 LEU A CA 1
ATOM 742 C C . LEU A 1 109 ? -18.751 -0.321 37.228 1.00 98.06 109 LEU A C 1
ATOM 744 O O . LEU A 1 109 ? -17.710 0.056 36.691 1.00 98.06 109 LEU A O 1
ATOM 748 N N . ASN A 1 110 ? -18.920 -0.363 38.553 1.00 96.00 110 ASN A N 1
ATOM 749 C CA . ASN A 1 110 ? -17.918 0.088 39.524 1.00 96.00 110 ASN A CA 1
ATOM 750 C C . ASN A 1 110 ? -17.303 -1.043 40.361 1.00 96.00 110 ASN A C 1
ATOM 752 O O . ASN A 1 110 ? -16.139 -0.983 40.728 1.00 96.00 110 ASN A O 1
ATOM 756 N N . SER A 1 111 ? -18.095 -2.047 40.731 1.00 94.44 111 SER A N 1
ATOM 757 C CA . SER A 1 111 ? -17.628 -3.249 41.437 1.00 94.44 111 SER A CA 1
ATOM 758 C C . SER A 1 111 ? -18.722 -4.302 41.333 1.00 94.44 111 SER A C 1
ATOM 760 O O . SER A 1 111 ? -19.582 -4.427 42.205 1.00 94.44 111 SER A O 1
ATOM 762 N N . PHE A 1 112 ? -18.779 -4.975 40.189 1.00 96.25 112 PHE A N 1
ATOM 763 C CA . PHE A 1 112 ? -19.890 -5.850 39.838 1.00 96.25 112 PHE A CA 1
ATOM 764 C C . PHE A 1 112 ? -19.428 -7.295 39.692 1.00 96.25 112 PHE A C 1
ATOM 766 O O . PHE A 1 112 ? -18.467 -7.577 38.981 1.00 96.25 112 PHE A O 1
ATOM 773 N N . ILE A 1 113 ? -20.144 -8.216 40.336 1.00 96.56 113 ILE A N 1
ATOM 774 C CA . ILE A 1 113 ? -19.905 -9.657 40.221 1.00 96.56 113 ILE A CA 1
ATOM 775 C C . ILE A 1 113 ? -21.133 -10.298 39.584 1.00 96.56 113 ILE A C 1
ATOM 777 O O . ILE A 1 113 ? -22.236 -10.206 40.125 1.00 96.56 113 ILE A O 1
ATOM 781 N N . ALA A 1 114 ? -20.933 -10.991 38.464 1.00 97.38 114 ALA A N 1
ATOM 782 C CA . ALA A 1 114 ? -21.982 -11.743 37.790 1.00 97.38 114 ALA A CA 1
ATOM 783 C C . ALA A 1 114 ? -21.682 -13.246 37.819 1.00 97.38 114 ALA A C 1
ATOM 785 O O . ALA A 1 114 ? -20.759 -13.727 37.168 1.00 97.38 114 ALA A O 1
ATOM 786 N N . ASN A 1 115 ? -22.499 -14.001 38.551 1.00 97.50 115 ASN A N 1
ATOM 787 C CA . ASN A 1 115 ? -22.457 -15.461 38.594 1.00 97.50 115 ASN A CA 1
ATOM 788 C C . ASN A 1 115 ? -23.537 -16.023 37.662 1.00 97.50 115 ASN A C 1
ATOM 790 O O . ASN A 1 115 ? -24.624 -16.415 38.098 1.00 97.50 115 ASN A O 1
ATOM 794 N N . THR A 1 116 ? -23.261 -16.001 36.364 1.00 97.50 116 THR A N 1
ATOM 795 C CA . THR A 1 116 ? -24.182 -16.443 35.312 1.00 97.50 116 THR A CA 1
ATOM 796 C C . THR A 1 116 ? -23.389 -16.990 34.122 1.00 97.50 116 THR A C 1
ATOM 798 O O . THR A 1 116 ? -22.251 -16.566 33.928 1.00 97.50 116 THR A O 1
ATOM 801 N N . PRO A 1 117 ? -23.927 -17.932 33.329 1.00 97.12 117 PRO A N 1
ATOM 802 C CA . PRO A 1 117 ? -23.315 -18.309 32.058 1.00 97.12 117 PRO A CA 1
ATOM 803 C C . PRO A 1 117 ? -23.613 -17.317 30.919 1.00 97.12 117 PRO A C 1
ATOM 805 O O . PRO A 1 117 ? -23.013 -17.435 29.855 1.00 97.12 117 PRO A O 1
ATOM 808 N N . ALA A 1 118 ? -24.530 -16.362 31.092 1.00 97.75 118 ALA A N 1
ATOM 809 C CA . ALA A 1 118 ? -24.866 -15.393 30.050 1.00 97.75 118 ALA A CA 1
ATOM 810 C C . ALA A 1 118 ? -25.188 -14.027 30.662 1.00 97.75 118 ALA A C 1
ATOM 812 O O . ALA A 1 118 ? -26.126 -13.903 31.450 1.00 97.75 118 ALA A O 1
ATOM 813 N N . LEU A 1 119 ? -24.423 -13.000 30.291 1.00 98.44 119 LEU A N 1
ATOM 814 C CA . LEU A 1 119 ? -24.689 -11.613 30.671 1.00 98.44 119 LEU A CA 1
ATOM 815 C C . LEU A 1 119 ? -24.814 -10.760 29.412 1.00 98.44 119 LEU A C 1
ATOM 817 O O . LEU A 1 119 ? -23.848 -10.627 28.665 1.00 98.44 119 LEU A O 1
ATOM 821 N N . THR A 1 120 ? -25.985 -10.160 29.221 1.00 98.56 120 THR A N 1
ATOM 822 C CA . THR A 1 120 ? -26.297 -9.323 28.060 1.00 98.56 120 THR A CA 1
ATOM 823 C C . THR A 1 120 ? -26.580 -7.893 28.497 1.00 98.56 120 THR A C 1
ATOM 825 O O . THR A 1 120 ? -27.449 -7.650 29.335 1.00 98.56 120 THR A O 1
ATOM 828 N N . PHE A 1 121 ? -25.875 -6.940 27.899 1.00 98.69 121 PHE A N 1
ATOM 829 C CA . PHE A 1 121 ? -26.201 -5.519 27.938 1.00 98.69 121 PHE A CA 1
ATOM 830 C C . PHE A 1 121 ? -26.892 -5.164 26.627 1.00 98.69 121 PHE A C 1
ATOM 832 O O . PHE A 1 121 ? -26.270 -5.239 25.569 1.00 98.69 121 PHE A O 1
ATOM 839 N N . GLN A 1 122 ? -28.167 -4.794 26.679 1.00 98.38 122 GLN A N 1
ATOM 840 C CA . GLN A 1 122 ? -28.972 -4.582 25.483 1.00 98.38 122 GLN A CA 1
ATOM 841 C C . GLN A 1 122 ? -29.647 -3.215 25.493 1.00 98.38 122 GLN A C 1
ATOM 843 O O . GLN A 1 122 ? -30.195 -2.795 26.512 1.00 98.38 122 GLN A O 1
ATOM 848 N N . ASN A 1 123 ? -29.653 -2.541 24.340 1.00 97.94 123 ASN A N 1
ATOM 849 C CA . ASN A 1 123 ? -30.356 -1.274 24.121 1.00 97.94 123 ASN A CA 1
ATOM 850 C C . ASN A 1 123 ? -29.953 -0.191 25.138 1.00 97.94 123 ASN A C 1
ATOM 852 O O . ASN A 1 123 ? -30.806 0.562 25.611 1.00 97.94 123 ASN A O 1
ATOM 856 N N . CYS A 1 124 ? -28.674 -0.139 25.530 1.00 98.38 124 CYS A N 1
ATOM 857 C CA . CYS A 1 124 ? -28.223 0.859 26.497 1.00 98.38 124 CYS A CA 1
ATOM 858 C C . CYS A 1 124 ? -27.841 2.152 25.784 1.00 98.38 124 CYS A C 1
ATOM 860 O O . CYS A 1 124 ? -27.053 2.149 24.839 1.00 98.38 124 CYS A O 1
ATOM 862 N N . ILE A 1 125 ? -28.374 3.265 26.268 1.00 97.69 125 ILE A N 1
ATOM 863 C CA . ILE A 1 125 ? -28.174 4.584 25.678 1.00 97.69 125 ILE A CA 1
ATOM 864 C C . ILE A 1 125 ? -27.613 5.490 26.770 1.00 97.69 125 ILE A C 1
ATOM 866 O O . ILE A 1 125 ? -28.185 5.563 27.859 1.00 97.69 125 ILE A O 1
ATOM 870 N N . GLY A 1 126 ? -26.509 6.185 26.504 1.00 96.94 126 GLY A N 1
ATOM 871 C CA . GLY A 1 126 ? -26.069 7.281 27.365 1.00 96.94 126 GLY A CA 1
ATOM 872 C C . GLY A 1 126 ? -27.084 8.427 27.386 1.00 96.94 126 GLY A C 1
ATOM 873 O O . GLY A 1 126 ? -28.145 8.365 26.763 1.00 96.94 126 GLY A O 1
ATOM 874 N N . GLY A 1 127 ? -26.809 9.471 28.160 1.00 92.19 127 GLY A N 1
ATOM 875 C CA . GLY A 1 127 ? -27.768 10.569 28.306 1.00 92.19 127 GLY A CA 1
ATOM 876 C C . GLY A 1 127 ? -27.757 11.579 27.157 1.00 92.19 127 GLY A C 1
ATOM 877 O O . GLY A 1 127 ? -26.886 11.577 26.287 1.00 92.19 127 GLY A O 1
ATOM 878 N N . ASN A 1 128 ? -28.743 12.476 27.174 1.00 88.69 128 ASN A N 1
ATOM 879 C CA . ASN A 1 128 ? -28.816 13.628 26.279 1.00 88.69 128 ASN A CA 1
ATOM 880 C C . ASN A 1 128 ? -28.251 14.884 26.959 1.00 88.69 128 ASN A C 1
ATOM 882 O O . ASN A 1 128 ? -28.965 15.543 27.716 1.00 88.69 128 ASN A O 1
ATOM 886 N N . GLY A 1 129 ? -26.998 15.203 26.613 1.00 81.38 129 GLY A N 1
ATOM 887 C CA . GLY A 1 129 ? -26.248 16.432 26.910 1.00 81.38 129 GLY A CA 1
ATOM 888 C C . GLY A 1 129 ? -25.006 16.190 27.782 1.00 81.38 129 GLY A C 1
ATOM 889 O O . GLY A 1 129 ? -24.625 15.043 27.962 1.00 81.38 129 GLY A O 1
ATOM 890 N N . GLY A 1 130 ? -24.285 17.235 28.203 1.00 87.56 130 GLY A N 1
ATOM 891 C CA . GLY A 1 130 ? -22.965 17.059 28.834 1.00 87.56 130 GLY A CA 1
ATOM 892 C C . GLY A 1 130 ? -21.856 16.652 27.851 1.00 87.56 130 GLY A C 1
ATOM 893 O O . GLY A 1 130 ? -21.893 17.092 26.711 1.00 87.56 130 GLY A O 1
ATOM 894 N N . SER A 1 131 ? -20.849 15.886 28.273 1.00 93.81 131 SER A N 1
ATOM 895 C CA . SER A 1 131 ? -19.836 15.231 27.416 1.00 93.81 131 SER A CA 1
ATOM 896 C C . SER A 1 131 ? -19.532 13.841 27.972 1.00 93.81 131 SER A C 1
ATOM 898 O O . SER A 1 131 ? -19.940 13.522 29.084 1.00 93.81 131 SER A O 1
ATOM 900 N N . ASP A 1 132 ? -18.823 12.994 27.224 1.00 96.00 132 ASP A N 1
ATOM 901 C CA . ASP A 1 132 ? -18.347 11.697 27.745 1.00 96.00 132 ASP A CA 1
ATOM 902 C C . ASP A 1 132 ? -19.489 10.736 28.151 1.00 96.00 132 ASP A C 1
ATOM 904 O O . ASP A 1 132 ? -19.368 9.906 29.063 1.00 96.00 132 ASP A O 1
ATOM 908 N N . ASN A 1 133 ? -20.635 10.843 27.471 1.00 96.75 133 ASN A N 1
ATOM 909 C CA . ASN A 1 133 ? -21.775 9.966 27.713 1.00 96.75 133 ASN A CA 1
ATOM 910 C C . ASN A 1 133 ? -21.470 8.548 27.235 1.00 96.75 133 ASN A C 1
ATOM 912 O O . ASN A 1 133 ? -20.792 8.360 26.228 1.00 96.75 133 ASN A O 1
ATOM 916 N N . CYS A 1 134 ? -21.963 7.532 27.947 1.00 98.06 134 CYS A N 1
ATOM 917 C CA . CYS A 1 134 ? -21.721 6.143 27.548 1.00 98.06 134 CYS A CA 1
ATOM 918 C C . CYS A 1 134 ? -22.999 5.313 27.521 1.00 98.06 134 CYS A C 1
ATOM 920 O O . CYS A 1 134 ? -23.780 5.375 28.467 1.00 98.06 134 CYS A O 1
ATOM 922 N N . GLY A 1 135 ? -23.167 4.446 26.523 1.00 98.19 135 GLY A N 1
ATOM 923 C CA . GLY A 1 135 ? -24.164 3.374 26.597 1.00 98.19 135 GLY A CA 1
ATOM 924 C C . GLY A 1 135 ? -23.851 2.452 27.776 1.00 98.19 135 GLY A C 1
ATOM 925 O O . GLY A 1 135 ? -24.663 2.295 28.689 1.00 98.19 135 GLY A O 1
ATOM 926 N N . VAL A 1 136 ? -22.627 1.922 27.806 1.00 98.56 136 VAL A N 1
ATOM 927 C CA . VAL A 1 136 ? -22.078 1.153 28.932 1.00 98.56 136 VAL A CA 1
ATOM 928 C C . VAL A 1 136 ? -20.652 1.617 29.247 1.00 98.56 136 VAL A C 1
ATOM 930 O O . VAL A 1 136 ? -19.838 1.784 28.341 1.00 98.56 136 VAL A O 1
ATOM 933 N N . ASN A 1 137 ? -20.339 1.800 30.531 1.00 98.38 137 ASN A N 1
ATOM 934 C CA . ASN A 1 137 ? -18.997 2.121 31.022 1.00 98.38 137 ASN A CA 1
ATOM 935 C C . ASN A 1 137 ? -18.527 1.070 32.043 1.00 98.38 137 ASN A C 1
ATOM 937 O O . ASN A 1 137 ? -19.160 0.886 33.085 1.00 98.38 137 ASN A O 1
ATOM 941 N N . ILE A 1 138 ? -17.414 0.394 31.745 1.00 98.31 138 ILE A N 1
ATOM 942 C CA . ILE A 1 138 ? -16.755 -0.572 32.628 1.00 98.31 138 ILE A CA 1
ATOM 943 C C . ILE A 1 138 ? -15.490 0.058 33.209 1.00 98.31 138 ILE A C 1
ATOM 945 O O . ILE A 1 138 ? -14.417 0.017 32.600 1.00 98.31 138 ILE A O 1
ATOM 949 N N . ALA A 1 139 ? -15.638 0.627 34.407 1.00 97.81 139 ALA A N 1
ATOM 950 C CA . ALA A 1 139 ? -14.587 1.375 35.091 1.00 97.81 139 ALA A CA 1
ATOM 951 C C . ALA A 1 139 ? -13.799 0.548 36.121 1.00 97.81 139 ALA A C 1
ATOM 953 O O . ALA A 1 139 ? -12.822 1.035 36.689 1.00 97.81 139 ALA A O 1
ATOM 954 N N . ALA A 1 140 ? -14.212 -0.695 36.371 1.00 97.75 140 ALA A N 1
ATOM 955 C CA . ALA A 1 140 ? -13.561 -1.606 37.304 1.00 97.75 140 ALA A CA 1
ATOM 956 C C . ALA A 1 140 ? -13.488 -3.026 36.752 1.00 97.75 140 ALA A C 1
ATOM 958 O O . ALA A 1 140 ? -14.232 -3.385 35.837 1.00 97.75 140 ALA A O 1
ATOM 959 N N . ASP A 1 141 ? -12.584 -3.821 37.324 1.00 97.94 141 ASP A N 1
ATOM 960 C CA . ASP A 1 141 ? -12.352 -5.186 36.875 1.00 97.94 141 ASP A CA 1
ATOM 961 C C . ASP A 1 141 ? -13.640 -6.012 36.953 1.00 97.94 141 ASP A C 1
ATOM 963 O O . ASP A 1 141 ? -14.331 -6.054 37.974 1.00 97.94 141 ASP A O 1
ATOM 967 N N . PHE A 1 142 ? -13.945 -6.688 35.852 1.00 97.12 142 PHE A N 1
ATOM 968 C CA . PHE A 1 142 ? -15.134 -7.503 35.685 1.00 97.12 142 PHE A CA 1
ATOM 969 C C . PHE A 1 142 ? -14.745 -8.871 35.127 1.00 97.12 142 PHE A C 1
ATOM 971 O O . PHE A 1 142 ? -13.949 -8.986 34.192 1.00 97.12 142 PHE A O 1
ATOM 978 N N . SER A 1 143 ? -15.314 -9.930 35.698 1.00 97.50 143 SER A N 1
ATOM 979 C CA . SER A 1 143 ? -15.051 -11.297 35.264 1.00 97.50 143 SER A CA 1
ATOM 980 C C . SER A 1 143 ? -16.328 -12.122 35.231 1.00 97.50 143 SER A C 1
ATOM 982 O O . SER A 1 143 ? -17.095 -12.144 36.194 1.00 97.50 143 SER A O 1
ATOM 984 N N . LEU A 1 144 ? -16.510 -12.834 34.126 1.00 97.25 144 LEU A N 1
ATOM 985 C CA . LEU A 1 144 ? -17.504 -13.868 33.920 1.00 97.25 144 LEU A CA 1
ATOM 986 C C . LEU A 1 144 ? -16.760 -15.202 33.790 1.00 97.25 144 LEU A C 1
ATOM 988 O O . LEU A 1 144 ? -16.045 -15.431 32.817 1.00 97.25 144 LEU A O 1
ATOM 992 N N . ALA A 1 145 ? -16.896 -16.088 34.778 1.00 93.81 145 ALA A N 1
ATOM 993 C CA . ALA A 1 145 ? -16.100 -17.319 34.827 1.00 93.81 145 ALA A CA 1
ATOM 994 C C . ALA A 1 145 ? -16.411 -18.297 33.677 1.00 93.81 145 ALA A C 1
ATOM 996 O O . ALA A 1 145 ? -15.537 -19.050 33.246 1.00 93.81 145 ALA A O 1
ATOM 997 N N . THR A 1 146 ? -17.653 -18.302 33.188 1.00 94.62 146 THR A N 1
ATOM 998 C CA . THR A 1 146 ? -18.137 -19.217 32.147 1.00 94.62 146 THR A CA 1
ATOM 999 C C . THR A 1 146 ? -19.093 -18.512 31.194 1.00 94.62 146 THR A C 1
ATOM 1001 O O . THR A 1 146 ? -19.835 -17.637 31.622 1.00 94.62 146 THR A O 1
ATOM 1004 N N . GLY A 1 147 ? -19.147 -18.975 29.946 1.00 95.94 147 GLY A N 1
ATOM 1005 C CA . GLY A 1 147 ? -20.159 -18.570 28.973 1.00 95.94 147 GLY A CA 1
ATOM 1006 C C . GLY A 1 147 ? -19.871 -17.245 28.264 1.00 95.94 147 GLY A C 1
ATOM 1007 O O . GLY A 1 147 ? -18.709 -16.969 27.948 1.00 95.94 147 GLY A O 1
ATOM 1008 N N . THR A 1 148 ? -20.920 -16.480 27.952 1.00 98.19 148 THR A N 1
ATOM 1009 C CA . THR A 1 148 ? -20.857 -15.366 26.991 1.00 98.19 148 THR A CA 1
ATOM 1010 C C . THR A 1 148 ? -21.211 -14.024 27.630 1.00 98.19 148 THR A C 1
ATOM 1012 O O . THR A 1 148 ? -22.198 -13.902 28.358 1.00 98.19 148 THR A O 1
ATOM 1015 N N . LEU A 1 149 ? -20.400 -13.011 27.319 1.00 98.62 149 LEU A N 1
ATOM 1016 C CA . LEU A 1 149 ? -20.652 -11.605 27.611 1.00 98.62 149 LEU A CA 1
ATOM 1017 C C . LEU A 1 149 ? -21.051 -10.879 26.318 1.00 98.62 149 LEU A C 1
ATOM 1019 O O . LEU A 1 149 ? -20.244 -10.787 25.390 1.00 98.62 149 LEU A O 1
ATOM 1023 N N . GLU A 1 150 ? -22.276 -10.366 26.266 1.00 98.62 150 GLU A N 1
ATOM 1024 C CA . GLU A 1 150 ? -22.868 -9.747 25.078 1.00 98.62 150 GLU A CA 1
ATOM 1025 C C . GLU A 1 150 ? -23.179 -8.263 25.288 1.00 98.62 150 GLU A C 1
ATOM 1027 O O . GLU A 1 150 ? -23.711 -7.859 26.323 1.00 98.62 150 GLU A O 1
ATOM 1032 N N . PHE A 1 151 ? -22.878 -7.453 24.272 1.00 98.69 151 PHE A N 1
ATOM 1033 C CA . PHE A 1 151 ? -23.231 -6.036 24.201 1.00 98.69 151 PHE A CA 1
ATOM 1034 C C . PHE A 1 151 ? -23.943 -5.758 22.878 1.00 98.69 151 PHE A C 1
ATOM 1036 O O . PHE A 1 151 ? -23.346 -5.917 21.814 1.00 98.69 151 PHE A O 1
ATOM 1043 N N . ILE A 1 152 ? -25.209 -5.351 22.937 1.00 98.62 152 ILE A N 1
ATOM 1044 C CA . ILE A 1 152 ? -26.087 -5.268 21.768 1.00 98.62 152 ILE A CA 1
ATOM 1045 C C . ILE A 1 152 ? -26.788 -3.909 21.744 1.00 98.62 152 ILE A C 1
ATOM 1047 O O . ILE A 1 152 ? -27.451 -3.537 22.714 1.00 98.62 152 ILE A O 1
ATOM 1051 N N . ASN A 1 153 ? -26.705 -3.196 20.618 1.00 98.00 153 ASN A N 1
ATOM 1052 C CA . ASN A 1 153 ? -27.384 -1.913 20.394 1.00 98.00 153 ASN A CA 1
ATOM 1053 C C . ASN A 1 153 ? -27.032 -0.868 21.462 1.00 98.00 153 ASN A C 1
ATOM 1055 O O . ASN A 1 153 ? -27.910 -0.372 22.174 1.00 98.00 153 ASN A O 1
ATOM 1059 N N . LEU A 1 154 ? -25.745 -0.556 21.615 1.00 98.44 154 LEU A N 1
ATOM 1060 C CA . LEU A 1 154 ? -25.312 0.459 22.577 1.00 98.44 154 LEU A CA 1
ATOM 1061 C C . LEU A 1 154 ? -25.101 1.796 21.872 1.00 98.44 154 LEU A C 1
ATOM 1063 O O . LEU A 1 154 ? -24.546 1.840 20.779 1.00 98.44 154 LEU A O 1
ATOM 1067 N N . THR A 1 155 ? -25.511 2.902 22.486 1.00 97.50 155 THR A N 1
ATOM 1068 C CA . THR A 1 155 ? -25.278 4.251 21.949 1.00 97.50 155 THR A CA 1
ATOM 1069 C C . THR A 1 155 ? -24.762 5.197 23.019 1.00 97.50 155 THR A C 1
ATOM 1071 O O . THR A 1 155 ? -25.290 5.232 24.127 1.00 97.50 155 THR A O 1
ATOM 1074 N N . GLY A 1 156 ? -23.762 6.006 22.669 1.00 96.12 156 GLY A N 1
ATOM 1075 C CA . GLY A 1 156 ? -23.170 7.006 23.549 1.00 96.12 156 GLY A CA 1
ATOM 1076 C C . GLY A 1 156 ? -24.148 8.053 24.067 1.00 96.12 156 GLY A C 1
ATOM 1077 O O . GLY A 1 156 ? -23.967 8.501 25.186 1.00 96.12 156 GLY A O 1
ATOM 1078 N N . GLY A 1 157 ? -25.217 8.389 23.342 1.00 91.94 157 GLY A N 1
ATOM 1079 C CA . GLY A 1 157 ? -26.258 9.309 23.812 1.00 91.94 157 GLY A CA 1
ATOM 1080 C C . GLY A 1 157 ? -26.525 10.440 22.825 1.00 91.94 157 GLY A C 1
ATOM 1081 O O . GLY A 1 157 ? -26.665 10.169 21.636 1.00 91.94 157 GLY A O 1
ATOM 1082 N N . GLY A 1 158 ? -26.653 11.671 23.332 1.00 90.19 158 GLY A N 1
ATOM 1083 C CA . GLY A 1 158 ? -27.054 12.872 22.585 1.00 90.19 158 GLY A CA 1
ATOM 1084 C C . GLY A 1 158 ? -25.974 13.523 21.705 1.00 90.19 158 GLY A C 1
ATOM 1085 O O . GLY A 1 158 ? -25.006 12.898 21.301 1.00 90.19 158 GLY A O 1
ATOM 1086 N N . THR A 1 159 ? -26.152 14.808 21.379 1.00 92.44 159 THR A N 1
ATOM 1087 C CA . THR A 1 159 ? -25.334 15.557 20.391 1.00 92.44 159 THR A CA 1
ATOM 1088 C C . THR A 1 159 ? -24.047 16.177 20.955 1.00 92.44 159 THR A C 1
ATOM 1090 O O . THR A 1 159 ? -23.454 17.060 20.337 1.00 92.44 159 THR A O 1
ATOM 1093 N N . SER A 1 160 ? -23.660 15.807 22.168 1.00 92.25 160 SER A N 1
ATOM 1094 C CA . SER A 1 160 ? -22.442 16.256 22.848 1.00 92.25 160 SER A CA 1
ATOM 1095 C C . SER A 1 160 ? -21.177 15.641 22.255 1.00 92.25 160 SER A C 1
ATOM 1097 O O . SER A 1 160 ? -21.279 14.740 21.442 1.00 92.25 160 SER A O 1
ATOM 1099 N N . SER A 1 161 ? -19.986 16.089 22.652 1.00 94.19 161 SER A N 1
ATOM 1100 C CA . SER A 1 161 ? -18.726 15.450 22.247 1.00 94.19 161 SER A CA 1
ATOM 1101 C C . SER A 1 161 ? -18.354 14.257 23.133 1.00 94.19 161 SER A C 1
ATOM 1103 O O . SER A 1 161 ? -18.766 14.180 24.294 1.00 94.19 161 SER A O 1
ATOM 1105 N N . ASN A 1 162 ? -17.466 13.412 22.612 1.00 96.00 162 ASN A N 1
ATOM 1106 C CA . ASN A 1 162 ? -16.842 12.275 23.282 1.00 96.00 162 ASN A CA 1
ATOM 1107 C C . ASN A 1 162 ? -17.818 11.184 23.732 1.00 96.00 162 ASN A C 1
ATOM 1109 O O . ASN A 1 162 ? -17.584 10.574 24.770 1.00 96.00 162 ASN A O 1
ATOM 1113 N N . ASN A 1 163 ? -18.926 10.923 23.033 1.00 96.88 163 ASN A N 1
ATOM 1114 C CA . ASN A 1 163 ? -19.812 9.858 23.507 1.00 96.88 163 ASN A CA 1
ATOM 1115 C C . ASN A 1 163 ? -19.346 8.470 23.044 1.00 96.88 163 ASN A C 1
ATOM 1117 O O . ASN A 1 163 ? -18.677 8.295 22.024 1.00 96.88 163 ASN A O 1
ATOM 1121 N N . HIS A 1 164 ? -19.662 7.456 23.845 1.00 98.06 164 HIS A N 1
ATOM 1122 C CA . HIS A 1 164 ? -19.123 6.111 23.697 1.00 98.06 164 HIS A CA 1
ATOM 1123 C C . HIS A 1 164 ? -20.228 5.055 23.739 1.00 98.06 164 HIS A C 1
ATOM 1125 O O . HIS A 1 164 ? -20.989 4.989 24.700 1.00 98.06 164 HIS A O 1
ATOM 1131 N N . GLY A 1 165 ? -20.319 4.166 22.752 1.00 98.25 165 GLY A N 1
ATOM 1132 C CA . GLY A 1 165 ? -21.236 3.022 22.848 1.00 98.25 165 GLY A CA 1
ATOM 1133 C C . GLY A 1 165 ? -20.857 2.128 24.034 1.00 98.25 165 GLY A C 1
ATOM 1134 O O . GLY A 1 165 ? -21.652 1.920 24.955 1.00 98.25 165 GLY A O 1
ATOM 1135 N N . LEU A 1 166 ? -19.601 1.678 24.042 1.00 98.62 166 LEU A N 1
ATOM 1136 C CA . LEU A 1 166 ? -18.973 0.918 25.122 1.00 98.62 166 LEU A CA 1
ATOM 1137 C C . LEU A 1 166 ? -17.596 1.503 25.461 1.00 98.62 166 LEU A C 1
ATOM 1139 O O . LEU A 1 166 ? -16.711 1.520 24.606 1.00 98.62 166 LEU A O 1
ATOM 1143 N N . LEU A 1 167 ? -17.406 1.921 26.714 1.00 98.56 167 LEU A N 1
ATOM 1144 C CA . LEU A 1 167 ? -16.120 2.355 27.266 1.00 98.56 167 LEU A CA 1
ATOM 1145 C C . LEU A 1 167 ? -15.585 1.312 28.254 1.00 98.56 167 LEU A C 1
ATOM 1147 O O . LEU A 1 167 ? -16.289 0.916 29.182 1.00 98.56 167 LEU A O 1
ATOM 1151 N N . ILE A 1 168 ? -14.329 0.899 28.081 1.00 98.50 168 ILE A N 1
ATOM 1152 C CA . ILE A 1 168 ? -13.624 -0.007 28.995 1.00 98.50 168 ILE A CA 1
ATOM 1153 C C . ILE A 1 168 ? -12.291 0.623 29.402 1.00 98.50 168 ILE A C 1
ATOM 1155 O O . ILE A 1 168 ? -11.426 0.872 28.558 1.00 98.50 168 ILE A O 1
ATOM 1159 N N . THR A 1 169 ? -12.103 0.830 30.705 1.00 98.31 169 THR A N 1
ATOM 1160 C CA . THR A 1 169 ? -10.847 1.336 31.293 1.00 98.31 169 THR A CA 1
ATOM 1161 C C . THR A 1 169 ? -10.193 0.348 32.262 1.00 98.31 169 THR A C 1
ATOM 1163 O O . THR A 1 169 ? -9.110 0.614 32.777 1.00 98.31 169 THR A O 1
ATOM 1166 N N . ALA A 1 170 ? -10.824 -0.806 32.490 1.00 98.19 170 ALA A N 1
ATOM 1167 C CA . ALA A 1 170 ? -10.384 -1.837 33.427 1.00 98.19 170 ALA A CA 1
ATOM 1168 C C . ALA A 1 170 ? -10.179 -3.205 32.746 1.00 98.19 170 ALA A C 1
ATOM 1170 O O . ALA A 1 170 ? -10.192 -3.312 31.515 1.00 98.19 170 ALA A O 1
ATOM 1171 N N . THR A 1 171 ? -9.960 -4.259 33.537 1.00 98.44 171 THR A N 1
ATOM 1172 C CA . THR A 1 171 ? -9.840 -5.631 33.032 1.00 98.44 171 THR A CA 1
ATOM 1173 C C . THR A 1 171 ? -11.212 -6.280 32.872 1.00 98.44 171 THR A C 1
ATOM 1175 O O . THR A 1 171 ? -11.963 -6.397 33.834 1.00 98.44 171 THR A O 1
ATOM 1178 N N . VAL A 1 172 ? -11.524 -6.786 31.682 1.00 98.50 172 VAL A N 1
ATOM 1179 C CA . VAL A 1 172 ? -12.743 -7.552 31.390 1.00 98.50 172 VAL A CA 1
ATOM 1180 C C . VAL A 1 172 ? -12.361 -8.972 31.003 1.00 98.50 172 VAL A C 1
ATOM 1182 O O . VAL A 1 172 ? -11.612 -9.179 30.053 1.00 98.50 172 VAL A O 1
ATOM 1185 N N . THR A 1 173 ? -12.872 -9.966 31.725 1.00 98.50 173 THR A N 1
ATOM 1186 C CA . THR A 1 173 ? -12.592 -11.385 31.461 1.00 98.50 173 THR A CA 1
ATOM 1187 C C . THR A 1 173 ? -13.882 -12.154 31.211 1.00 98.50 173 THR A C 1
ATOM 1189 O O . THR A 1 173 ? -14.762 -12.154 32.061 1.00 98.50 173 THR A O 1
ATOM 1192 N N . ALA A 1 174 ? -13.999 -12.833 30.070 1.00 98.12 174 ALA A N 1
ATOM 1193 C CA . ALA A 1 174 ? -15.080 -13.784 29.797 1.00 98.12 174 ALA A CA 1
ATOM 1194 C C . ALA A 1 174 ? -14.663 -14.758 28.683 1.00 98.12 174 ALA A C 1
ATOM 1196 O O . ALA A 1 174 ? -14.005 -14.321 27.737 1.00 98.12 174 ALA A O 1
ATOM 1197 N N . PRO A 1 175 ? -15.048 -16.050 28.710 1.00 98.19 175 PRO A N 1
ATOM 1198 C CA . PRO A 1 175 ? -14.651 -17.008 27.675 1.00 98.19 175 PRO A CA 1
ATOM 1199 C C . PRO A 1 175 ? -14.989 -16.569 26.250 1.00 98.19 175 PRO A C 1
ATOM 1201 O O . PRO A 1 175 ? -14.204 -16.808 25.337 1.00 98.19 175 PRO A O 1
ATOM 1204 N N . THR A 1 176 ? -16.133 -15.920 26.047 1.00 98.31 176 THR A N 1
ATOM 1205 C CA . THR A 1 176 ? -16.518 -15.314 24.768 1.00 98.31 176 THR A CA 1
ATOM 1206 C C . THR A 1 176 ? -17.091 -13.926 25.019 1.00 98.31 176 THR A C 1
ATOM 1208 O O . THR A 1 176 ? -17.921 -13.754 25.910 1.00 98.31 176 THR A O 1
ATOM 1211 N N . ILE A 1 177 ? -16.630 -12.944 24.245 1.00 98.62 177 ILE A N 1
ATOM 1212 C CA . ILE A 1 177 ? -17.125 -11.566 24.282 1.00 98.62 177 ILE A CA 1
ATOM 1213 C C . ILE A 1 177 ? -17.579 -11.192 22.878 1.00 98.62 177 ILE A C 1
ATOM 1215 O O . ILE A 1 177 ? -16.795 -11.271 21.929 1.00 98.62 177 ILE A O 1
ATOM 1219 N N . ILE A 1 178 ? -18.839 -10.785 22.761 1.00 98.44 178 ILE A N 1
ATOM 1220 C CA . ILE A 1 178 ? -19.455 -10.399 21.494 1.00 98.44 178 ILE A CA 1
ATOM 1221 C C . ILE A 1 178 ? -20.050 -9.008 21.653 1.00 98.44 178 ILE A C 1
ATOM 1223 O O . ILE A 1 178 ? -20.807 -8.744 22.588 1.00 98.44 178 ILE A O 1
ATOM 1227 N N . THR A 1 179 ? -19.723 -8.119 20.722 1.00 98.44 179 THR A N 1
ATOM 1228 C CA . THR A 1 179 ? -20.377 -6.821 20.607 1.00 98.44 179 THR A CA 1
ATOM 1229 C C . THR A 1 179 ? -20.981 -6.656 19.223 1.00 98.44 179 THR A C 1
ATOM 1231 O O . THR A 1 179 ? -20.342 -6.956 18.212 1.00 98.44 179 THR A O 1
ATOM 1234 N N . THR A 1 180 ? -22.201 -6.138 19.178 1.00 97.44 180 THR A N 1
ATOM 1235 C CA . THR A 1 180 ? -22.919 -5.815 17.945 1.00 97.44 180 THR A CA 1
ATOM 1236 C C . THR A 1 180 ? -23.578 -4.454 18.086 1.00 97.44 180 THR A C 1
ATOM 1238 O O . THR A 1 180 ? -24.211 -4.175 19.106 1.00 97.44 180 THR A O 1
ATOM 1241 N N . ASP A 1 181 ? -23.451 -3.624 17.052 1.00 96.38 181 ASP A N 1
ATOM 1242 C CA . ASP A 1 181 ? -24.126 -2.327 16.962 1.00 96.38 181 ASP A CA 1
ATOM 1243 C C . ASP A 1 181 ? -23.771 -1.370 18.119 1.00 96.38 181 ASP A C 1
ATOM 1245 O O . ASP A 1 181 ? -24.642 -0.820 18.796 1.00 96.38 181 ASP A O 1
ATOM 1249 N N . LEU A 1 182 ? -22.467 -1.179 18.367 1.00 98.00 182 LEU A N 1
ATOM 1250 C CA . LEU A 1 182 ? -21.960 -0.181 19.317 1.00 98.00 182 LEU A CA 1
ATOM 1251 C C . LEU A 1 182 ? -21.738 1.169 18.627 1.00 98.00 182 LEU A C 1
ATOM 1253 O O . LEU A 1 182 ? -20.922 1.239 17.717 1.00 98.00 182 LEU A O 1
ATOM 1257 N N . PHE A 1 183 ? -22.377 2.250 19.079 1.00 97.69 183 PHE A N 1
ATOM 1258 C CA . PHE A 1 183 ? -22.284 3.568 18.441 1.00 97.69 183 PHE A CA 1
ATOM 1259 C C . PHE A 1 183 ? -21.903 4.701 19.398 1.00 97.69 183 PHE A C 1
ATOM 1261 O O . PHE A 1 183 ? -22.442 4.811 20.493 1.00 97.69 183 PHE A O 1
ATOM 1268 N N . GLY A 1 184 ? -21.035 5.613 18.956 1.00 93.69 184 GLY A N 1
ATOM 1269 C CA . GLY A 1 184 ? -20.632 6.801 19.720 1.00 93.69 184 GLY A CA 1
ATOM 1270 C C . GLY A 1 184 ? -21.682 7.907 19.879 1.00 93.69 184 GLY A C 1
ATOM 1271 O O . GLY A 1 184 ? -21.373 8.912 20.481 1.00 93.69 184 GLY A O 1
ATOM 1272 N N . GLY A 1 185 ? -22.917 7.770 19.383 1.00 92.88 185 GLY A N 1
ATOM 1273 C CA . GLY A 1 185 ? -23.918 8.859 19.395 1.00 92.88 185 GLY A CA 1
ATOM 1274 C C . GLY A 1 185 ? -23.703 9.928 18.301 1.00 92.88 185 GLY A C 1
ATOM 1275 O O . GLY A 1 185 ? -22.694 9.888 17.602 1.00 92.88 185 GLY A O 1
ATOM 1276 N N . PRO A 1 186 ? -24.675 10.838 18.073 1.00 94.38 186 PRO A N 1
ATOM 1277 C CA . PRO A 1 186 ? -24.670 11.854 17.015 1.00 94.38 186 PRO A CA 1
ATOM 1278 C C . PRO A 1 186 ? -23.935 13.145 17.418 1.00 94.38 186 PRO A C 1
ATOM 1280 O O . PRO A 1 186 ? -24.366 14.247 17.067 1.00 94.38 186 PRO A O 1
ATOM 1283 N N . GLY A 1 187 ? -22.875 13.022 18.212 1.00 92.56 187 GLY A N 1
ATOM 1284 C CA . GLY A 1 187 ? -22.049 14.140 18.640 1.00 92.56 187 GLY A CA 1
ATOM 1285 C C . GLY A 1 187 ? -21.268 14.796 17.504 1.00 92.56 187 GLY A C 1
ATOM 1286 O O . GLY A 1 187 ? -21.389 14.423 16.338 1.00 92.56 187 GLY A O 1
ATOM 1287 N N . SER A 1 188 ? -20.508 15.841 17.827 1.00 91.19 188 SER A N 1
ATOM 1288 C CA . SER A 1 188 ? -19.725 16.595 16.838 1.00 91.19 188 SER A CA 1
ATOM 1289 C C . SER A 1 188 ? -18.218 16.351 16.912 1.00 91.19 188 SER A C 1
ATOM 1291 O O . SER A 1 188 ? -17.478 17.032 16.199 1.00 91.19 188 SER A O 1
ATOM 1293 N N . SER A 1 189 ? -17.744 15.522 17.844 1.00 94.31 189 SER A N 1
ATOM 1294 C CA . SER A 1 189 ? -16.326 15.175 17.931 1.00 94.31 189 SER A CA 1
ATOM 1295 C C . SER A 1 189 ? -16.084 14.067 18.942 1.00 94.31 189 SER A C 1
ATOM 1297 O O . SER A 1 189 ? -16.515 14.189 20.089 1.00 94.31 189 SER A O 1
ATOM 1299 N N . GLY A 1 190 ? -15.227 13.111 18.583 1.00 95.38 190 GLY A N 1
ATOM 1300 C CA . GLY A 1 190 ? -14.700 12.103 19.508 1.00 95.38 190 GLY A CA 1
ATOM 1301 C C . GLY A 1 190 ? -15.698 10.996 19.838 1.00 95.38 190 GLY A C 1
ATOM 1302 O O . GLY A 1 190 ? -15.597 10.370 20.892 1.00 95.38 190 GLY A O 1
ATOM 1303 N N . ASP A 1 191 ? -16.680 10.772 18.970 1.00 96.56 191 ASP A N 1
ATOM 1304 C CA . ASP A 1 191 ? -17.752 9.822 19.208 1.00 96.56 191 ASP A CA 1
ATOM 1305 C C . ASP A 1 191 ? -17.321 8.421 18.774 1.00 96.56 191 ASP A C 1
ATOM 1307 O O . ASP A 1 191 ? -17.101 8.156 17.586 1.00 96.56 191 ASP A O 1
ATOM 1311 N N . TYR A 1 192 ? -17.203 7.510 19.745 1.00 98.06 192 TYR A N 1
ATOM 1312 C CA . TYR A 1 192 ? -16.634 6.175 19.556 1.00 98.06 192 TYR A CA 1
ATOM 1313 C C . TYR A 1 192 ? -17.652 5.057 19.774 1.00 98.06 192 TYR A C 1
ATOM 1315 O O . TYR A 1 192 ? -18.321 5.006 20.802 1.00 98.06 192 TYR A O 1
ATOM 1323 N N . GLY A 1 193 ? -17.748 4.098 18.857 1.00 98.19 193 GLY A N 1
ATOM 1324 C CA . GLY A 1 193 ? -18.583 2.910 19.073 1.00 98.19 193 GLY A CA 1
ATOM 1325 C C . GLY A 1 193 ? -18.067 2.062 20.231 1.00 98.19 193 GLY A C 1
ATOM 1326 O O . GLY A 1 193 ? -18.715 1.921 21.268 1.00 98.19 193 GLY A O 1
ATOM 1327 N N . PHE A 1 194 ? -16.856 1.543 20.062 1.00 98.75 194 PHE A N 1
ATOM 1328 C CA . PHE A 1 194 ? -16.107 0.818 21.083 1.00 98.75 194 PHE A CA 1
ATOM 1329 C C . PHE A 1 194 ? -14.841 1.588 21.454 1.00 98.75 194 PHE A C 1
ATOM 1331 O O . PHE A 1 194 ? -14.068 1.943 20.564 1.00 98.75 194 PHE A O 1
ATOM 1338 N N . TYR A 1 195 ? -14.583 1.779 22.748 1.00 98.69 195 TYR A N 1
ATOM 1339 C CA . TYR A 1 195 ? -13.363 2.416 23.232 1.00 98.69 195 TYR A CA 1
ATOM 1340 C C . TYR A 1 195 ? -12.710 1.627 24.374 1.00 98.69 195 TYR A C 1
ATOM 1342 O O . TYR A 1 195 ? -13.201 1.606 25.503 1.00 98.69 195 TYR A O 1
ATOM 1350 N N . LEU A 1 196 ? -11.559 1.012 24.088 1.00 98.62 196 LEU A N 1
ATOM 1351 C CA . LEU A 1 196 ? -10.666 0.443 25.096 1.00 98.62 196 LEU A CA 1
ATOM 1352 C C . LEU A 1 196 ? -9.547 1.442 25.405 1.00 98.62 196 LEU A C 1
ATOM 1354 O O . LEU A 1 196 ? -8.674 1.666 24.567 1.00 98.62 196 LEU A O 1
ATOM 1358 N N . ASN A 1 197 ? -9.564 2.024 26.603 1.00 98.44 197 ASN A N 1
ATOM 1359 C CA . ASN A 1 197 ? -8.624 3.062 27.027 1.00 98.44 197 ASN A CA 1
ATOM 1360 C C . ASN A 1 197 ? -7.774 2.572 28.208 1.00 98.44 197 ASN A C 1
ATOM 1362 O O . ASN A 1 197 ? -8.182 2.672 29.362 1.00 98.44 197 ASN A O 1
ATOM 1366 N N . GLY A 1 198 ? -6.616 1.978 27.916 1.00 97.50 198 GLY A N 1
ATOM 1367 C CA . GLY A 1 198 ? -5.696 1.407 28.908 1.00 97.50 198 GLY A CA 1
ATOM 1368 C C . GLY A 1 198 ? -6.123 0.060 29.513 1.00 97.50 198 GLY A C 1
ATOM 1369 O O . GLY A 1 198 ? -5.311 -0.596 30.161 1.00 97.50 198 GLY A O 1
ATOM 1370 N N . GLY A 1 199 ? -7.374 -0.366 29.305 1.00 97.88 199 GLY A N 1
ATOM 1371 C CA . GLY A 1 199 ? -7.916 -1.615 29.845 1.00 97.88 199 GLY A CA 1
ATOM 1372 C C . GLY A 1 199 ? -7.347 -2.888 29.201 1.00 97.88 199 GLY A C 1
ATOM 1373 O O . GLY A 1 199 ? -6.629 -2.856 28.197 1.00 97.88 199 GLY A O 1
ATOM 1374 N N . THR A 1 200 ? -7.715 -4.040 29.768 1.00 98.69 200 THR A N 1
ATOM 1375 C CA . THR A 1 200 ? -7.345 -5.368 29.249 1.00 98.69 200 THR A CA 1
ATOM 1376 C C . THR A 1 200 ? -8.585 -6.217 29.012 1.00 98.69 200 THR A C 1
ATOM 1378 O O . THR A 1 200 ? -9.443 -6.309 29.881 1.00 98.69 200 THR A O 1
ATOM 1381 N N . ILE A 1 201 ? -8.670 -6.893 27.870 1.00 98.75 201 ILE A N 1
ATOM 1382 C CA . ILE A 1 201 ? -9.707 -7.892 27.607 1.00 98.75 201 ILE A CA 1
ATOM 1383 C C . ILE A 1 201 ? -9.073 -9.279 27.582 1.00 98.75 201 ILE A C 1
ATOM 1385 O O . ILE A 1 201 ? -8.138 -9.508 26.822 1.00 98.75 201 ILE A O 1
ATOM 1389 N N . ASN A 1 202 ? -9.603 -10.208 28.377 1.00 98.62 202 ASN A N 1
ATOM 1390 C CA . ASN A 1 202 ? -9.236 -11.620 28.371 1.00 98.62 202 ASN A CA 1
ATOM 1391 C C . ASN A 1 202 ? -10.416 -12.454 27.869 1.00 98.62 202 ASN A C 1
ATOM 1393 O O . ASN A 1 202 ? -11.459 -12.527 28.522 1.00 98.62 202 ASN A O 1
ATOM 1397 N N . SER A 1 203 ? -10.249 -13.112 26.727 1.00 98.44 203 SER A N 1
ATOM 1398 C CA . SER A 1 203 ? -11.270 -13.991 26.165 1.00 98.44 203 SER A CA 1
ATOM 1399 C C . SER A 1 203 ? -10.668 -15.195 25.454 1.00 98.44 203 SER A C 1
ATOM 1401 O O . SER A 1 203 ? -9.468 -15.267 25.253 1.00 98.44 203 SER A O 1
ATOM 1403 N N . SER A 1 204 ? -11.473 -16.183 25.076 1.00 98.06 204 SER A N 1
ATOM 1404 C CA . SER A 1 204 ? -11.057 -17.138 24.039 1.00 98.06 204 SER A CA 1
ATOM 1405 C C . SER A 1 204 ? -11.393 -16.574 22.663 1.00 98.06 204 SER A C 1
ATOM 1407 O O . SER A 1 204 ? -10.563 -16.634 21.760 1.00 98.06 204 SER A O 1
ATOM 1409 N N . ASN A 1 205 ? -12.563 -15.954 22.522 1.00 98.31 205 ASN A N 1
ATOM 1410 C CA . ASN A 1 205 ? -13.023 -15.362 21.274 1.00 98.31 205 ASN A CA 1
ATOM 1411 C C . ASN A 1 205 ? -13.580 -13.957 21.523 1.00 98.31 205 ASN A C 1
ATOM 1413 O O . ASN A 1 205 ? -14.579 -13.807 22.228 1.00 98.31 205 ASN A O 1
ATOM 1417 N N . LEU A 1 206 ? -12.936 -12.950 20.932 1.00 98.69 206 LEU A N 1
ATOM 1418 C CA . LEU A 1 206 ? -13.361 -11.556 20.995 1.00 98.69 206 LEU A CA 1
ATOM 1419 C C . LEU A 1 206 ? -13.864 -11.102 19.623 1.00 98.69 206 LEU A C 1
ATOM 1421 O O . LEU A 1 206 ? -13.091 -11.065 18.663 1.00 98.69 206 LEU A O 1
ATOM 1425 N N . ILE A 1 207 ? -15.134 -10.709 19.553 1.00 98.69 207 ILE A N 1
ATOM 1426 C CA . ILE A 1 207 ? -15.754 -10.118 18.364 1.00 98.69 207 ILE A CA 1
ATOM 1427 C C . ILE A 1 207 ? -16.288 -8.741 18.741 1.00 98.69 207 ILE A C 1
ATOM 1429 O O . ILE A 1 207 ? -17.148 -8.632 19.612 1.00 98.69 207 ILE A O 1
ATOM 1433 N N . VAL A 1 208 ? -15.788 -7.702 18.076 1.00 98.69 208 VAL A N 1
ATOM 1434 C CA . VAL A 1 208 ? -16.226 -6.320 18.276 1.00 98.69 208 VAL A CA 1
ATOM 1435 C C . VAL A 1 208 ? -16.749 -5.756 16.966 1.00 98.69 208 VAL A C 1
ATOM 1437 O O . VAL A 1 208 ? -16.011 -5.702 15.984 1.00 98.69 208 VAL A O 1
ATOM 1440 N N . VAL A 1 209 ? -17.996 -5.294 16.964 1.00 98.62 209 VAL A N 1
ATOM 1441 C CA . VAL A 1 209 ? -18.584 -4.505 15.876 1.00 98.62 209 VAL A CA 1
ATOM 1442 C C . VAL A 1 209 ? -19.001 -3.145 16.428 1.00 98.62 209 VAL A C 1
ATOM 1444 O O . VAL A 1 209 ? -19.899 -3.060 17.269 1.00 98.62 209 VAL A O 1
ATOM 1447 N N . GLY A 1 210 ? -18.324 -2.090 15.973 1.00 98.00 210 GLY A N 1
ATOM 1448 C CA . GLY A 1 210 ? -18.563 -0.711 16.394 1.00 98.00 210 GLY A CA 1
ATOM 1449 C C . GLY A 1 210 ? -18.682 0.260 15.221 1.00 98.00 210 GLY A C 1
ATOM 1450 O O . GLY A 1 210 ? -18.126 0.052 14.143 1.00 98.00 210 GLY A O 1
ATOM 1451 N N . GLY A 1 211 ? -19.405 1.348 15.436 1.00 97.25 211 GLY A N 1
ATOM 1452 C CA . GLY A 1 211 ? -19.601 2.437 14.492 1.00 97.25 211 GLY A CA 1
ATOM 1453 C C . GLY A 1 211 ? -19.650 3.791 15.196 1.00 97.25 211 GLY A C 1
ATOM 1454 O O . GLY A 1 211 ? -19.676 3.872 16.421 1.00 97.25 211 GLY A O 1
ATOM 1455 N N . SER A 1 212 ? -19.705 4.877 14.435 1.00 96.00 212 SER A N 1
ATOM 1456 C CA . SER A 1 212 ? -20.023 6.194 14.986 1.00 96.00 212 SER A CA 1
ATOM 1457 C C . SER A 1 212 ? -21.174 6.842 14.225 1.00 96.00 212 SER A C 1
ATOM 1459 O O . SER A 1 212 ? -21.240 6.773 13.000 1.00 96.00 212 SER A O 1
ATOM 1461 N N . LEU A 1 213 ? -22.096 7.459 14.968 1.00 94.62 213 LEU A N 1
ATOM 1462 C CA . LEU A 1 213 ? -23.170 8.287 14.410 1.00 94.62 213 LEU A CA 1
ATOM 1463 C C . LEU A 1 213 ? -22.770 9.769 14.367 1.00 94.62 213 LEU A C 1
ATOM 1465 O O . LEU A 1 213 ? -23.578 10.592 13.931 1.00 94.62 213 LEU A O 1
ATOM 1469 N N . GLY A 1 214 ? -21.554 10.096 14.822 1.00 91.75 214 GLY A N 1
ATOM 1470 C CA . GLY A 1 214 ? -21.067 11.460 14.951 1.00 91.75 214 GLY A CA 1
ATOM 1471 C C . GLY A 1 214 ? -21.112 12.214 13.626 1.00 91.75 214 GLY A C 1
ATOM 1472 O O . GLY A 1 214 ? -21.015 11.637 12.539 1.00 91.75 214 GLY A O 1
ATOM 1473 N N . ILE A 1 215 ? -21.283 13.526 13.717 1.00 92.56 215 ILE A N 1
ATOM 1474 C CA . ILE A 1 215 ? -21.433 14.454 12.595 1.00 92.56 215 ILE A CA 1
ATOM 1475 C C . ILE A 1 215 ? -20.246 15.416 12.489 1.00 92.56 215 ILE A C 1
ATOM 1477 O O . ILE A 1 215 ? -20.365 16.482 11.884 1.00 92.56 215 ILE A O 1
ATOM 1481 N N . GLY A 1 216 ? -19.101 15.103 13.084 1.00 92.81 216 GLY A N 1
ATOM 1482 C CA . GLY A 1 216 ? -17.944 15.983 13.064 1.00 92.81 216 GLY A CA 1
ATOM 1483 C C . GLY A 1 216 ? -16.646 15.266 12.744 1.00 92.81 216 GLY A C 1
ATOM 1484 O O . GLY A 1 216 ? -16.517 14.630 11.693 1.00 92.81 216 GLY A O 1
ATOM 1485 N N . THR A 1 217 ? -15.653 15.503 13.595 1.00 95.06 217 THR A N 1
ATOM 1486 C CA . THR A 1 217 ? -14.268 15.050 13.427 1.00 95.06 217 THR A CA 1
ATOM 1487 C C . THR A 1 217 ? -13.912 14.006 14.469 1.00 95.06 217 THR A C 1
ATOM 1489 O O . THR A 1 217 ? -14.307 14.156 15.619 1.00 95.06 217 THR A O 1
ATOM 1492 N N . ASN A 1 218 ? -13.054 13.045 14.130 1.00 96.25 218 ASN A N 1
ATOM 1493 C CA . ASN A 1 218 ? -12.683 11.947 15.030 1.00 96.25 218 ASN A CA 1
ATOM 1494 C C . ASN A 1 218 ? -13.871 11.046 15.390 1.00 96.25 218 ASN A C 1
ATOM 1496 O O . ASN A 1 218 ? -13.992 10.607 16.530 1.00 96.25 218 ASN A O 1
ATOM 1500 N N . GLU A 1 219 ? -14.734 10.750 14.420 1.00 96.75 219 GLU A N 1
ATOM 1501 C CA . GLU A 1 219 ? -15.873 9.854 14.624 1.00 96.75 219 GLU A CA 1
ATOM 1502 C C . GLU A 1 219 ? -15.473 8.426 14.257 1.00 96.75 219 GLU A C 1
ATOM 1504 O O . GLU A 1 219 ? -15.394 8.080 13.073 1.00 96.75 219 GLU A O 1
ATOM 1509 N N . ILE A 1 220 ? -15.172 7.606 15.270 1.00 97.94 220 ILE A N 1
ATOM 1510 C CA . ILE A 1 220 ? -14.442 6.343 15.094 1.00 97.94 220 ILE A CA 1
ATOM 1511 C C . ILE A 1 220 ? -15.289 5.136 15.504 1.00 97.94 220 ILE A C 1
ATOM 1513 O O . ILE A 1 220 ? -15.893 5.115 16.571 1.00 97.94 220 ILE A O 1
ATOM 1517 N N . GLY A 1 221 ? -15.302 4.079 14.692 1.00 98.06 221 GLY A N 1
ATOM 1518 C CA . GLY A 1 221 ? -16.031 2.854 15.033 1.00 98.06 221 GLY A CA 1
ATOM 1519 C C . GLY A 1 221 ? -15.438 2.114 16.236 1.00 98.06 221 GLY A C 1
ATOM 1520 O O . GLY A 1 221 ? -16.133 1.843 17.217 1.00 98.06 221 GLY A O 1
ATOM 1521 N N . VAL A 1 222 ? -14.144 1.794 16.172 1.00 98.75 222 VAL A N 1
ATOM 1522 C CA . VAL A 1 222 ? -13.417 1.035 17.204 1.00 98.75 222 VAL A CA 1
ATOM 1523 C C . VAL A 1 222 ? -12.100 1.727 17.541 1.00 98.75 222 VAL A C 1
ATOM 1525 O O . VAL A 1 222 ? -11.266 1.939 16.665 1.00 98.75 222 VAL A O 1
ATOM 1528 N N . VAL A 1 223 ? -11.871 2.023 18.818 1.00 98.69 223 VAL A N 1
ATOM 1529 C CA . VAL A 1 223 ? -10.629 2.619 19.320 1.00 98.69 223 VAL A CA 1
ATOM 1530 C C . VAL A 1 223 ? -9.980 1.691 20.343 1.00 98.69 223 VAL A C 1
ATOM 1532 O O . VAL A 1 223 ? -10.592 1.326 21.348 1.00 98.69 223 VAL A O 1
ATOM 1535 N N . VAL A 1 224 ? -8.709 1.354 20.118 1.00 98.75 224 VAL A N 1
ATOM 1536 C CA . VAL A 1 224 ? -7.849 0.691 21.108 1.00 98.75 224 VAL A CA 1
ATOM 1537 C C . VAL A 1 224 ? -6.684 1.620 21.424 1.00 98.75 224 VAL A C 1
ATOM 1539 O O . VAL A 1 224 ? -5.740 1.737 20.644 1.00 98.75 224 VAL A O 1
ATOM 1542 N N . ASN A 1 225 ? -6.764 2.291 22.572 1.00 98.56 225 ASN A N 1
ATOM 1543 C CA . ASN A 1 225 ? -5.768 3.240 23.049 1.00 98.56 225 ASN A CA 1
ATOM 1544 C C . ASN A 1 225 ? -5.045 2.676 24.271 1.00 98.56 225 ASN A C 1
ATOM 1546 O O . ASN A 1 225 ? -5.602 2.616 25.364 1.00 98.56 225 ASN A O 1
ATOM 1550 N N . SER A 1 226 ? -3.800 2.254 24.084 1.00 98.31 226 SER A N 1
ATOM 1551 C CA . SER A 1 226 ? -2.959 1.615 25.100 1.00 98.31 226 SER A CA 1
ATOM 1552 C C . SER A 1 226 ? -3.615 0.379 25.734 1.00 98.31 226 SER A C 1
ATOM 1554 O O . SER A 1 226 ? -3.311 0.021 26.867 1.00 98.31 226 SER A O 1
ATOM 1556 N N . GLY A 1 227 ? -4.553 -0.248 25.016 1.00 98.38 227 GLY A N 1
ATOM 1557 C CA . GLY A 1 227 ? -5.302 -1.413 25.472 1.00 98.38 227 GLY A CA 1
ATOM 1558 C C . GLY A 1 227 ? -4.627 -2.731 25.101 1.00 98.38 227 GLY A C 1
ATOM 1559 O O . GLY A 1 227 ? -3.929 -2.824 24.086 1.00 98.38 227 GLY A O 1
ATOM 1560 N N . THR A 1 228 ? -4.876 -3.764 25.908 1.00 98.75 228 THR A N 1
ATOM 1561 C CA . THR A 1 228 ? -4.389 -5.131 25.665 1.00 98.75 228 THR A CA 1
ATOM 1562 C C . THR A 1 228 ? -5.548 -6.082 25.375 1.00 98.75 228 THR A C 1
ATOM 1564 O O . THR A 1 228 ? -6.485 -6.190 26.163 1.00 98.75 228 THR A O 1
ATOM 1567 N N . LEU A 1 229 ? -5.475 -6.807 24.260 1.00 98.75 229 LEU A N 1
ATOM 1568 C CA . LEU A 1 229 ? -6.457 -7.812 23.853 1.00 98.75 229 LEU A CA 1
ATOM 1569 C C . LEU A 1 229 ? -5.818 -9.205 23.912 1.00 98.75 229 LEU A C 1
ATOM 1571 O O . LEU A 1 229 ? -5.038 -9.573 23.034 1.00 98.75 229 LEU A O 1
ATOM 1575 N N . ASN A 1 230 ? -6.144 -9.979 24.945 1.00 98.69 230 ASN A N 1
ATOM 1576 C CA . ASN A 1 230 ? -5.697 -11.356 25.137 1.00 98.69 230 ASN A CA 1
ATOM 1577 C C . ASN A 1 230 ? -6.803 -12.310 24.675 1.00 98.69 230 ASN A C 1
ATOM 1579 O O . ASN A 1 230 ? -7.829 -12.437 25.348 1.00 98.69 230 ASN A O 1
ATOM 1583 N N . ALA A 1 231 ? -6.609 -12.980 23.537 1.00 98.38 231 ALA A N 1
ATOM 1584 C CA . ALA A 1 231 ? -7.583 -13.942 23.031 1.00 98.38 231 ALA A CA 1
ATOM 1585 C C . ALA A 1 231 ? -6.968 -15.130 22.285 1.00 98.38 231 ALA A C 1
ATOM 1587 O O . ALA A 1 231 ? -5.772 -15.176 22.026 1.00 98.38 231 ALA A O 1
ATOM 1588 N N . THR A 1 232 ? -7.773 -16.123 21.910 1.00 98.31 232 THR A N 1
ATOM 1589 C CA . THR A 1 232 ? -7.358 -17.060 20.852 1.00 98.31 232 THR A CA 1
ATOM 1590 C C . THR A 1 232 ? -7.536 -16.391 19.491 1.00 98.31 232 THR A C 1
ATOM 1592 O O . THR A 1 232 ? -6.626 -16.413 18.662 1.00 98.31 232 THR A O 1
ATOM 1595 N N . THR A 1 233 ? -8.683 -15.739 19.294 1.00 98.56 233 THR A N 1
ATOM 1596 C CA . THR A 1 233 ? -9.022 -14.959 18.098 1.00 98.56 233 THR A CA 1
ATOM 1597 C C . THR A 1 233 ? -9.568 -13.586 18.472 1.00 98.56 233 THR A C 1
ATOM 1599 O O . THR A 1 233 ? -10.366 -13.463 19.403 1.00 98.56 233 THR A O 1
ATOM 1602 N N . VAL A 1 234 ? -9.157 -12.560 17.724 1.00 98.81 234 VAL A N 1
ATOM 1603 C CA . VAL A 1 234 ? -9.677 -11.188 17.827 1.00 98.81 234 VAL A CA 1
ATOM 1604 C C . VAL A 1 234 ? -10.231 -10.770 16.469 1.00 98.81 234 VAL A C 1
ATOM 1606 O O . VAL A 1 234 ? -9.508 -10.813 15.477 1.00 98.81 234 VAL A O 1
ATOM 1609 N N . THR A 1 235 ? -11.490 -10.342 16.423 1.00 98.81 235 THR A N 1
ATOM 1610 C CA . THR A 1 235 ? -12.115 -9.746 15.234 1.00 98.81 235 THR A CA 1
ATOM 1611 C C . THR A 1 235 ? -12.644 -8.366 15.586 1.00 98.81 235 THR A C 1
ATOM 1613 O O . THR A 1 235 ? -13.525 -8.250 16.433 1.00 98.81 235 THR A O 1
ATOM 1616 N N . LEU A 1 236 ? -12.117 -7.328 14.938 1.00 98.81 236 LEU A N 1
ATOM 1617 C CA . LEU A 1 236 ? -12.581 -5.951 15.093 1.00 98.81 236 LEU A CA 1
ATOM 1618 C C . LEU A 1 236 ? -13.183 -5.477 13.770 1.00 98.81 236 LEU A C 1
ATOM 1620 O O . LEU A 1 236 ? -12.511 -5.508 12.741 1.00 98.81 236 LEU A O 1
ATOM 1624 N N . THR A 1 237 ? -14.434 -5.029 13.804 1.00 98.81 237 THR A N 1
ATOM 1625 C CA . THR A 1 237 ? -15.129 -4.393 12.681 1.00 98.81 237 THR A CA 1
ATOM 1626 C C . THR A 1 237 ? -15.551 -2.991 13.088 1.00 98.81 237 THR A C 1
ATOM 1628 O O . THR A 1 237 ? -16.274 -2.823 14.069 1.00 98.81 237 THR A O 1
ATOM 1631 N N . GLY A 1 238 ? -15.087 -1.988 12.352 1.00 98.44 238 GLY A N 1
ATOM 1632 C CA . GLY A 1 238 ? -15.294 -0.583 12.677 1.00 98.44 238 GLY A CA 1
ATOM 1633 C C . GLY A 1 238 ? -15.808 0.226 11.491 1.00 98.44 238 GLY A C 1
ATOM 1634 O O . GLY A 1 238 ? -15.278 0.089 10.391 1.00 98.44 238 GLY A O 1
ATOM 1635 N N . THR A 1 239 ? -16.800 1.092 11.709 1.00 97.88 239 THR A N 1
ATOM 1636 C CA . THR A 1 239 ? -17.278 2.067 10.708 1.00 97.88 239 THR A CA 1
ATOM 1637 C C . THR A 1 239 ? -17.165 3.498 11.239 1.00 97.88 239 THR A C 1
ATOM 1639 O O . THR A 1 239 ? -17.732 3.818 12.282 1.00 97.88 239 THR A O 1
ATOM 1642 N N . GLY A 1 240 ? -16.440 4.364 10.531 1.00 96.12 240 GLY A N 1
ATOM 1643 C CA . GLY A 1 240 ? -16.318 5.780 10.877 1.00 96.12 240 GLY A CA 1
ATOM 1644 C C . GLY A 1 240 ? -17.619 6.556 10.653 1.00 96.12 240 GLY A C 1
ATOM 1645 O O . GLY A 1 240 ? -18.466 6.154 9.856 1.00 96.12 240 GLY A O 1
ATOM 1646 N N . GLY A 1 241 ? -17.779 7.674 11.361 1.00 91.06 241 GLY A N 1
ATOM 1647 C CA . GLY A 1 241 ? -18.970 8.528 11.279 1.00 91.06 241 GLY A CA 1
ATOM 1648 C C . GLY A 1 241 ? -18.919 9.579 10.162 1.00 91.06 241 GLY A C 1
ATOM 1649 O O . GLY A 1 241 ? -18.246 9.434 9.145 1.00 91.06 241 GLY A O 1
ATOM 1650 N N . GLY A 1 242 ? -19.646 10.678 10.350 1.00 83.38 242 GLY A N 1
ATOM 1651 C CA . GLY A 1 242 ? -19.608 11.857 9.483 1.00 83.38 242 GLY A CA 1
ATOM 1652 C C . GLY A 1 242 ? -20.631 11.877 8.345 1.00 83.38 242 GLY A C 1
ATOM 1653 O O . GLY A 1 242 ? -20.641 12.842 7.581 1.00 83.38 242 GLY A O 1
ATOM 1654 N N . LEU A 1 243 ? -21.527 10.881 8.248 1.00 77.94 243 LEU A N 1
ATOM 1655 C CA . LEU A 1 243 ? -22.534 10.772 7.172 1.00 77.94 243 LEU A CA 1
ATOM 1656 C C . LEU A 1 243 ? -23.379 12.043 6.992 1.00 77.94 243 LEU A C 1
ATOM 1658 O O . LEU A 1 243 ? -23.749 12.399 5.876 1.00 77.94 243 LEU A O 1
ATOM 1662 N N . TYR A 1 244 ? -23.659 12.747 8.088 1.00 75.88 244 TYR A N 1
ATOM 1663 C CA . TYR A 1 244 ? -24.491 13.953 8.090 1.00 75.88 244 TYR A CA 1
ATOM 1664 C C . TYR A 1 244 ? -23.684 15.257 8.122 1.00 75.88 244 TYR A C 1
ATOM 1666 O O . TYR A 1 244 ? -24.258 16.333 8.276 1.00 75.88 244 TYR A O 1
ATOM 1674 N N . SER A 1 245 ? -22.359 15.178 7.977 1.00 72.94 245 SER A N 1
ATOM 1675 C CA . SER A 1 245 ? -21.462 16.322 8.077 1.00 72.94 245 SER A CA 1
ATOM 1676 C C . SER A 1 245 ? -20.803 16.651 6.761 1.00 72.94 245 SER A C 1
ATOM 1678 O O . SER A 1 245 ? -20.115 15.826 6.161 1.00 72.94 245 SER A O 1
ATOM 1680 N N . SER A 1 246 ? -20.900 17.912 6.354 1.00 71.75 246 SER A N 1
ATOM 1681 C CA . SER A 1 246 ? -20.105 18.381 5.233 1.00 71.75 246 SER A CA 1
ATOM 1682 C C . SER A 1 246 ? -18.645 18.646 5.603 1.00 71.75 246 SER A C 1
ATOM 1684 O O . SER A 1 246 ? -17.877 18.804 4.675 1.00 71.75 246 SER A O 1
ATOM 1686 N N . SER A 1 247 ? -18.202 18.703 6.868 1.00 81.88 247 SER A N 1
ATOM 1687 C CA . SER A 1 247 ? -16.841 19.184 7.223 1.00 81.88 247 SER A CA 1
ATOM 1688 C C . SER A 1 247 ? -15.981 18.242 8.075 1.00 81.88 247 SER A C 1
ATOM 1690 O O . SER A 1 247 ? -14.886 18.635 8.476 1.00 81.88 247 SER A O 1
ATOM 1692 N N . GLY A 1 248 ? -16.446 17.024 8.359 1.00 87.12 248 GLY A N 1
ATOM 1693 C CA . GLY A 1 248 ? -15.709 16.049 9.170 1.00 87.12 248 GLY A CA 1
ATOM 1694 C C . GLY A 1 248 ? -14.326 15.672 8.620 1.00 87.12 248 GLY A C 1
ATOM 1695 O O . GLY A 1 248 ? -14.094 15.720 7.407 1.00 87.12 248 GLY A O 1
ATOM 1696 N N . GLN A 1 249 ? -13.426 15.286 9.530 1.00 94.12 249 GLN A N 1
ATOM 1697 C CA . GLN A 1 249 ? -12.055 14.807 9.298 1.00 94.12 249 GLN A CA 1
ATOM 1698 C C . GLN A 1 249 ? -11.740 13.661 10.253 1.00 94.12 249 GLN A C 1
ATOM 1700 O O . GLN A 1 249 ? -12.287 13.633 11.353 1.00 94.12 249 GLN A O 1
ATOM 1705 N N . GLN A 1 250 ? -10.793 12.794 9.887 1.00 96.12 250 GLN A N 1
ATOM 1706 C CA . GLN A 1 250 ? -10.268 11.756 10.789 1.00 96.12 250 GLN A CA 1
ATOM 1707 C C . GLN A 1 250 ? -11.343 10.761 11.257 1.00 96.12 250 GLN A C 1
ATOM 1709 O O . GLN A 1 250 ? -11.313 10.258 12.379 1.00 96.12 250 GLN A O 1
ATOM 1714 N N . ASN A 1 251 ? -12.324 10.480 10.396 1.00 96.56 251 ASN A N 1
ATOM 1715 C CA . ASN A 1 251 ? -13.408 9.554 10.710 1.00 96.56 251 ASN A CA 1
ATOM 1716 C C . ASN A 1 251 ? -12.971 8.143 10.323 1.00 96.56 251 ASN A C 1
ATOM 1718 O O . ASN A 1 251 ? -13.023 7.758 9.150 1.00 96.56 251 ASN A O 1
ATOM 1722 N N . TYR A 1 252 ? -12.481 7.393 11.307 1.00 98.31 252 TYR A N 1
ATOM 1723 C CA . TYR A 1 252 ? -11.860 6.091 11.083 1.00 98.31 252 TYR A CA 1
ATOM 1724 C C . TYR A 1 252 ? -12.826 4.936 11.329 1.00 98.31 252 TYR A C 1
ATOM 1726 O O . TYR A 1 252 ? -13.640 4.978 12.248 1.00 98.31 252 TYR A O 1
ATOM 1734 N N . GLY A 1 253 ? -12.683 3.844 10.584 1.00 98.38 253 GLY A N 1
ATOM 1735 C CA . GLY A 1 253 ? -13.309 2.587 10.989 1.00 98.38 253 GLY A CA 1
ATOM 1736 C C . GLY A 1 253 ? -12.707 2.094 12.305 1.00 98.38 253 GLY A C 1
ATOM 1737 O O . GLY A 1 253 ? -13.405 1.945 13.308 1.00 98.38 253 GLY A O 1
ATOM 1738 N N . ILE A 1 254 ? -11.387 1.898 12.313 1.00 98.81 254 ILE A N 1
ATOM 1739 C CA . ILE A 1 254 ? -10.617 1.427 13.470 1.00 98.81 254 ILE A CA 1
ATOM 1740 C C . ILE A 1 254 ? -9.419 2.354 13.713 1.00 98.81 254 ILE A C 1
ATOM 1742 O O . ILE A 1 254 ? -8.723 2.714 12.767 1.00 98.81 254 ILE A O 1
ATOM 1746 N N . SER A 1 255 ? -9.139 2.684 14.974 1.00 98.75 255 SER A N 1
ATOM 1747 C CA . SER A 1 255 ? -7.944 3.417 15.406 1.00 98.75 255 SER A CA 1
ATOM 1748 C C . SER A 1 255 ? -7.157 2.629 16.451 1.00 98.75 255 SER A C 1
ATOM 1750 O O . SER A 1 255 ? -7.696 2.247 17.495 1.00 98.75 255 SER A O 1
ATOM 1752 N N . LEU A 1 256 ? -5.875 2.387 16.171 1.00 98.75 256 LEU A N 1
ATOM 1753 C CA . LEU A 1 256 ? -4.956 1.656 17.041 1.00 98.75 256 LEU A CA 1
ATOM 1754 C C . LEU A 1 256 ? -3.817 2.571 17.495 1.00 98.75 256 LEU A C 1
ATOM 1756 O O . LEU A 1 256 ? -2.992 3.008 16.690 1.00 98.75 256 LEU A O 1
ATOM 1760 N N . ASN A 1 257 ? -3.747 2.830 18.797 1.00 98.62 257 ASN A N 1
ATOM 1761 C CA . ASN A 1 257 ? -2.694 3.626 19.415 1.00 98.62 257 ASN A CA 1
ATOM 1762 C C . ASN A 1 257 ? -2.113 2.849 20.593 1.00 98.62 257 ASN A C 1
ATOM 1764 O O . ASN A 1 257 ? -2.801 2.634 21.580 1.00 98.62 257 ASN A O 1
ATOM 1768 N N . ASN A 1 258 ? -0.864 2.404 20.494 1.00 98.44 258 ASN A N 1
ATOM 1769 C CA . ASN A 1 258 ? -0.194 1.535 21.467 1.00 98.44 258 ASN A CA 1
ATOM 1770 C C . ASN A 1 258 ? -0.993 0.259 21.784 1.00 98.44 258 ASN A C 1
ATOM 1772 O O . ASN A 1 258 ? -0.990 -0.223 22.915 1.00 98.44 258 ASN A O 1
ATOM 1776 N N . ALA A 1 259 ? -1.700 -0.281 20.789 1.00 98.56 259 ALA A N 1
ATOM 1777 C CA . ALA A 1 259 ? -2.517 -1.475 20.959 1.00 98.56 259 ALA A CA 1
ATOM 1778 C C . ALA A 1 259 ? -1.643 -2.738 21.046 1.00 98.56 259 ALA A C 1
ATOM 1780 O O . ALA A 1 259 ? -0.733 -2.931 20.235 1.00 98.56 259 ALA A O 1
ATOM 1781 N N . VAL A 1 260 ? -1.945 -3.629 21.991 1.00 98.69 260 VAL A N 1
ATOM 1782 C CA . VAL A 1 260 ? -1.277 -4.933 22.127 1.00 98.69 260 VAL A CA 1
ATOM 1783 C C . VAL A 1 260 ? -2.284 -6.045 21.866 1.00 98.69 260 VAL A C 1
ATOM 1785 O O . VAL A 1 260 ? -3.317 -6.116 22.531 1.00 98.69 260 VAL A O 1
ATOM 1788 N N . PHE A 1 261 ? -1.973 -6.941 20.929 1.00 98.62 261 PHE A N 1
ATOM 1789 C CA . PHE A 1 261 ? -2.800 -8.116 20.650 1.00 98.62 261 PHE A CA 1
ATOM 1790 C C . PHE A 1 261 ? -2.024 -9.373 21.021 1.00 98.62 261 PHE A C 1
ATOM 1792 O O . PHE A 1 261 ? -1.078 -9.728 20.331 1.00 98.62 261 PHE A O 1
ATOM 1799 N N . ASN A 1 262 ? -2.433 -10.076 22.070 1.00 98.38 262 ASN A N 1
ATOM 1800 C CA . ASN A 1 262 ? -1.908 -11.399 22.400 1.00 98.38 262 ASN A CA 1
ATOM 1801 C C . ASN A 1 262 ? -2.934 -12.439 21.946 1.00 98.38 262 ASN A C 1
ATOM 1803 O O . ASN A 1 262 ? -3.700 -12.971 22.751 1.00 98.38 262 ASN A O 1
ATOM 1807 N N . ALA A 1 263 ? -2.990 -12.655 20.629 1.00 98.06 263 ALA A N 1
ATOM 1808 C CA . ALA A 1 263 ? -3.956 -13.541 19.994 1.00 98.06 263 ALA A CA 1
ATOM 1809 C C . ALA A 1 263 ? -3.282 -14.844 19.552 1.00 98.06 263 ALA A C 1
ATOM 1811 O O . ALA A 1 263 ? -2.482 -14.824 18.618 1.00 98.06 263 ALA A O 1
ATOM 1812 N N . ALA A 1 264 ? -3.609 -15.978 20.176 1.00 97.31 264 ALA A N 1
ATOM 1813 C CA . ALA A 1 264 ? -2.908 -17.240 19.910 1.00 97.31 264 ALA A CA 1
ATOM 1814 C C . ALA A 1 264 ? -2.960 -17.673 18.431 1.00 97.31 264 ALA A C 1
ATOM 1816 O O . ALA A 1 264 ? -1.968 -18.181 17.912 1.00 97.31 264 ALA A O 1
ATOM 1817 N N . ASN A 1 265 ? -4.087 -17.435 17.750 1.00 98.19 265 ASN A N 1
ATOM 1818 C CA . ASN A 1 265 ? -4.295 -17.861 16.368 1.00 98.19 265 ASN A CA 1
ATOM 1819 C C . ASN A 1 265 ? -4.292 -16.689 15.386 1.00 98.19 265 ASN A C 1
ATOM 1821 O O . ASN A 1 265 ? -3.482 -16.681 14.461 1.00 98.19 265 ASN A O 1
ATOM 1825 N N . ALA A 1 266 ? -5.211 -15.731 15.547 1.00 98.50 266 ALA A N 1
ATOM 1826 C CA . ALA A 1 266 ? -5.384 -14.674 14.554 1.00 98.50 266 ALA A CA 1
ATOM 1827 C C . ALA A 1 266 ? -5.983 -13.375 15.108 1.00 98.50 266 ALA A C 1
ATOM 1829 O O . ALA A 1 266 ? -6.807 -13.386 16.027 1.00 98.50 266 ALA A O 1
ATOM 1830 N N . VAL A 1 267 ? -5.622 -12.270 14.458 1.00 98.81 267 VAL A N 1
ATOM 1831 C CA . VAL A 1 267 ? -6.263 -10.954 14.557 1.00 98.81 267 VAL A CA 1
ATOM 1832 C C . VAL A 1 267 ? -6.815 -10.586 13.180 1.00 98.81 267 VAL A C 1
ATOM 1834 O O . VAL A 1 267 ? -6.075 -10.604 12.200 1.00 98.81 267 VAL A O 1
ATOM 1837 N N . THR A 1 268 ? -8.101 -10.246 13.098 1.00 98.81 268 THR A N 1
ATOM 1838 C CA . THR A 1 268 ? -8.750 -9.747 11.875 1.00 98.81 268 THR A CA 1
ATOM 1839 C C . THR A 1 268 ? -9.296 -8.347 12.118 1.00 98.81 268 THR A C 1
ATOM 1841 O O . THR A 1 268 ? -10.038 -8.124 13.076 1.00 98.81 268 THR A O 1
ATOM 1844 N N . LEU A 1 269 ? -8.922 -7.408 11.253 1.00 98.88 269 LEU A N 1
ATOM 1845 C CA . LEU A 1 269 ? -9.302 -6.002 11.323 1.00 98.88 269 LEU A CA 1
ATOM 1846 C C . LEU A 1 269 ? -10.051 -5.626 10.044 1.00 98.88 269 LEU A C 1
ATOM 1848 O O . LEU A 1 269 ? -9.484 -5.719 8.957 1.00 98.88 269 LEU A O 1
ATOM 1852 N N . THR A 1 270 ? -11.295 -5.174 10.176 1.00 98.75 270 THR A N 1
ATOM 1853 C CA . THR A 1 270 ? -12.116 -4.674 9.067 1.00 98.75 270 THR A CA 1
ATOM 1854 C C . THR A 1 270 ? -12.579 -3.264 9.385 1.00 98.75 270 THR A C 1
ATOM 1856 O O . THR A 1 270 ? -13.392 -3.048 10.280 1.00 98.75 270 THR A O 1
ATOM 1859 N N . GLY A 1 271 ? -12.044 -2.285 8.665 1.00 98.50 271 GLY A N 1
ATOM 1860 C CA . GLY A 1 271 ? -12.350 -0.880 8.893 1.00 98.50 271 GLY A CA 1
ATOM 1861 C C . GLY A 1 271 ? -12.945 -0.210 7.663 1.00 98.50 271 GLY A C 1
ATOM 1862 O O . GLY A 1 271 ? -12.386 -0.322 6.574 1.00 98.50 271 GLY A O 1
ATOM 1863 N N . VAL A 1 272 ? -14.040 0.522 7.844 1.00 98.25 272 VAL A N 1
ATOM 1864 C CA . VAL A 1 272 ? -14.636 1.392 6.824 1.00 98.25 272 VAL A CA 1
ATOM 1865 C C . VAL A 1 272 ? -14.538 2.834 7.305 1.00 98.25 272 VAL A C 1
ATOM 1867 O O . VAL A 1 272 ? -15.081 3.175 8.354 1.00 98.25 272 VAL A O 1
ATOM 1870 N N . GLY A 1 273 ? -13.823 3.674 6.559 1.00 97.38 273 GLY A N 1
ATOM 1871 C CA . GLY A 1 273 ? -13.705 5.095 6.864 1.00 97.38 273 GLY A CA 1
ATOM 1872 C C . GLY A 1 273 ? -15.042 5.818 6.723 1.00 97.38 273 GLY A C 1
ATOM 1873 O O . GLY A 1 273 ? -15.932 5.386 5.992 1.00 97.38 273 GLY A O 1
ATOM 1874 N N . GLY A 1 274 ? -15.173 6.930 7.437 1.00 95.56 274 GLY A N 1
ATOM 1875 C CA . GLY A 1 274 ? -16.384 7.739 7.462 1.00 95.56 274 GLY A CA 1
ATOM 1876 C C . GLY A 1 274 ? -16.586 8.619 6.227 1.00 95.56 274 GLY A C 1
ATOM 1877 O O . GLY A 1 274 ? -16.077 8.361 5.137 1.00 95.56 274 GLY A O 1
ATOM 1878 N N . THR A 1 275 ? -17.335 9.705 6.382 1.00 94.00 275 THR A N 1
ATOM 1879 C CA . THR A 1 275 ? -17.514 10.700 5.313 1.00 94.00 275 THR A CA 1
ATOM 1880 C C . THR A 1 275 ? -17.258 12.124 5.803 1.00 94.00 275 THR A C 1
ATOM 1882 O O . THR A 1 275 ? -17.351 12.407 6.996 1.00 94.00 275 THR A O 1
ATOM 1885 N N . GLY A 1 276 ? -16.955 13.042 4.882 1.00 91.19 276 GLY A N 1
ATOM 1886 C CA . GLY A 1 276 ? -16.835 14.481 5.157 1.00 91.19 276 GLY A CA 1
ATOM 1887 C C . GLY A 1 276 ? -15.861 15.186 4.209 1.00 91.19 276 GLY A C 1
ATOM 1888 O O . GLY A 1 276 ? -14.961 14.555 3.661 1.00 91.19 276 GLY A O 1
ATOM 1889 N N . THR A 1 277 ? -15.988 16.499 3.988 1.00 92.06 277 THR A N 1
ATOM 1890 C CA . THR A 1 277 ? -15.110 17.189 3.013 1.00 92.06 277 THR A CA 1
ATOM 1891 C C . THR A 1 277 ? -13.690 17.453 3.506 1.00 92.06 277 THR A C 1
ATOM 1893 O O . THR A 1 277 ? -12.853 17.856 2.703 1.00 92.06 277 THR A O 1
ATOM 1896 N N . GLY A 1 278 ? -13.384 17.233 4.787 1.00 90.62 278 GLY A N 1
ATOM 1897 C CA . GLY A 1 278 ? -12.058 17.535 5.313 1.00 90.62 278 GLY A CA 1
ATOM 1898 C C . GLY A 1 278 ? -11.004 16.443 5.068 1.00 90.62 278 GLY A C 1
ATOM 1899 O O . GLY A 1 278 ? -9.814 16.732 5.157 1.00 90.62 278 GLY A O 1
ATOM 1900 N N . GLY A 1 279 ? -11.416 15.219 4.722 1.00 93.19 279 GLY A N 1
ATOM 1901 C CA . GLY A 1 279 ? -10.515 14.111 4.384 1.00 93.19 279 GLY A CA 1
ATOM 1902 C C . GLY A 1 279 ? -9.983 13.333 5.588 1.00 93.19 279 GLY A C 1
ATOM 1903 O O . GLY A 1 279 ? -10.515 13.436 6.693 1.00 93.19 279 GLY A O 1
ATOM 1904 N N . GLN A 1 280 ? -8.919 12.555 5.368 1.00 96.50 280 GLN A N 1
ATOM 1905 C CA . GLN A 1 280 ? -8.353 11.619 6.350 1.00 96.50 280 GLN A CA 1
ATOM 1906 C C . GLN A 1 280 ? -9.396 10.613 6.852 1.00 96.50 280 GLN A C 1
ATOM 1908 O O . GLN A 1 280 ? -9.465 10.306 8.034 1.00 96.50 280 GLN A O 1
ATOM 1913 N N . HIS A 1 281 ? -10.263 10.106 5.981 1.00 96.94 281 HIS A N 1
ATOM 1914 C CA . HIS A 1 281 ? -11.215 9.069 6.369 1.00 96.94 281 HIS A CA 1
ATOM 1915 C C . HIS A 1 281 ? -10.585 7.712 6.089 1.00 96.94 281 HIS A C 1
ATOM 1917 O O . HIS A 1 281 ? -10.589 7.235 4.953 1.00 96.94 281 HIS A O 1
ATOM 1923 N N . HIS A 1 282 ? -9.973 7.111 7.103 1.00 98.25 282 HIS A N 1
ATOM 1924 C CA . HIS A 1 282 ? -9.267 5.839 6.959 1.00 98.25 282 HIS A CA 1
ATOM 1925 C C . HIS A 1 282 ? -10.148 4.649 7.344 1.00 98.25 282 HIS A C 1
ATOM 1927 O O . HIS A 1 282 ? -10.899 4.718 8.313 1.00 98.25 282 HIS A O 1
ATOM 1933 N N . GLY A 1 283 ? -10.022 3.529 6.635 1.00 98.50 283 GLY A N 1
ATOM 1934 C CA . GLY A 1 283 ? -10.598 2.266 7.091 1.00 98.50 283 GLY A CA 1
ATOM 1935 C C . GLY A 1 283 ? -9.991 1.877 8.435 1.00 98.50 283 GLY A C 1
ATOM 1936 O O . GLY A 1 283 ? -10.683 1.828 9.452 1.00 98.50 283 GLY A O 1
ATOM 1937 N N . VAL A 1 284 ? -8.672 1.686 8.459 1.00 98.81 284 VAL A N 1
ATOM 1938 C CA . VAL A 1 284 ? -7.908 1.441 9.688 1.00 98.81 284 VAL A CA 1
ATOM 1939 C C . VAL A 1 284 ? -6.737 2.412 9.790 1.00 98.81 284 VAL A C 1
ATOM 1941 O O . VAL A 1 284 ? -5.937 2.500 8.865 1.00 98.81 284 VAL A O 1
ATOM 1944 N N . PHE A 1 285 ? -6.616 3.101 10.922 1.00 98.75 285 PHE A N 1
ATOM 1945 C CA . PHE A 1 285 ? -5.497 3.978 11.257 1.00 98.75 285 PHE A CA 1
ATOM 1946 C C . PHE A 1 285 ? -4.655 3.374 12.385 1.00 98.75 285 PHE A C 1
ATOM 1948 O O . PHE A 1 285 ? -5.183 2.986 13.431 1.00 98.75 285 PHE A O 1
ATOM 1955 N N . VAL A 1 286 ? -3.338 3.299 12.189 1.00 98.75 286 VAL A N 1
ATOM 1956 C CA . VAL A 1 286 ? -2.395 2.727 13.154 1.00 98.75 286 VAL A CA 1
ATOM 1957 C C . VAL A 1 286 ? -1.305 3.735 13.489 1.00 98.75 286 VAL A C 1
ATOM 1959 O O . VAL A 1 286 ? -0.421 4.022 12.683 1.00 98.75 286 VAL A O 1
ATOM 1962 N N . TYR A 1 287 ? -1.337 4.221 14.727 1.00 98.38 287 TYR A N 1
ATOM 1963 C CA . TYR A 1 287 ? -0.259 5.012 15.315 1.00 98.38 287 TYR A CA 1
ATOM 1964 C C . TYR A 1 287 ? 0.800 4.131 15.989 1.00 98.38 287 TYR A C 1
ATOM 1966 O O . TYR A 1 287 ? 1.980 4.464 16.009 1.00 98.38 287 TYR A O 1
ATOM 1974 N N . SER A 1 288 ? 0.401 2.985 16.535 1.00 98.38 288 SER A N 1
ATOM 1975 C CA . SER A 1 288 ? 1.317 1.907 16.920 1.00 98.38 288 SER A CA 1
ATOM 1976 C C . SER A 1 288 ? 0.528 0.661 17.310 1.00 98.38 288 SER A C 1
ATOM 1978 O O . SER A 1 288 ? -0.520 0.747 17.960 1.00 98.38 288 SER A O 1
ATOM 1980 N N . ALA A 1 289 ? 1.039 -0.512 16.938 1.00 98.44 289 ALA A N 1
ATOM 1981 C CA . ALA A 1 289 ? 0.470 -1.789 17.353 1.00 98.44 289 ALA A CA 1
ATOM 1982 C C . ALA A 1 289 ? 1.540 -2.882 17.491 1.00 98.44 289 ALA A C 1
ATOM 1984 O O . ALA A 1 289 ? 2.511 -2.927 16.732 1.00 98.44 289 ALA A O 1
ATOM 1985 N N . ASN A 1 290 ? 1.328 -3.802 18.432 1.00 98.56 290 ASN A N 1
ATOM 1986 C CA . ASN A 1 290 ? 2.163 -4.986 18.633 1.00 98.56 290 ASN A CA 1
ATOM 1987 C C . ASN A 1 290 ? 1.315 -6.271 18.568 1.00 98.56 290 ASN A C 1
ATOM 1989 O O . ASN A 1 290 ? 0.834 -6.744 19.606 1.00 98.56 290 ASN A O 1
ATOM 1993 N N . PRO A 1 291 ? 1.055 -6.810 17.361 1.00 98.38 291 PRO A N 1
ATOM 1994 C CA . PRO A 1 291 ? 0.359 -8.079 17.208 1.00 98.38 291 PRO A CA 1
ATOM 1995 C C . PRO A 1 291 ? 1.278 -9.273 17.511 1.00 98.38 291 PRO A C 1
ATOM 1997 O O . PRO A 1 291 ? 2.105 -9.678 16.698 1.00 98.38 291 PRO A O 1
ATOM 2000 N N . ASN A 1 292 ? 1.085 -9.897 18.668 1.00 98.00 292 ASN A N 1
ATOM 2001 C CA . ASN A 1 292 ? 1.686 -11.174 19.046 1.00 98.00 292 ASN A CA 1
ATOM 2002 C C . ASN A 1 292 ? 0.748 -12.317 18.631 1.00 98.00 292 ASN A C 1
ATOM 2004 O O . ASN A 1 292 ? 0.009 -12.867 19.450 1.00 98.00 292 ASN A O 1
ATOM 2008 N N . THR A 1 293 ? 0.732 -12.632 17.333 1.00 98.31 293 THR A N 1
ATOM 2009 C CA . THR A 1 293 ? -0.171 -13.629 16.740 1.00 98.31 293 THR A CA 1
ATOM 2010 C C . THR A 1 293 ? 0.475 -14.385 15.576 1.00 98.31 293 THR A C 1
ATOM 2012 O O . THR A 1 293 ? 1.508 -13.962 15.056 1.00 98.31 293 THR A O 1
ATOM 2015 N N . LEU A 1 294 ? -0.116 -15.510 15.156 1.00 98.44 294 LEU A N 1
ATOM 2016 C CA . LEU A 1 294 ? 0.334 -16.248 13.969 1.00 98.44 294 LEU A CA 1
ATOM 2017 C C . LEU A 1 294 ? -0.091 -15.553 12.668 1.00 98.44 294 LEU A C 1
ATOM 2019 O O . LEU A 1 294 ? 0.623 -15.647 11.668 1.00 98.44 294 LEU A O 1
ATOM 2023 N N . LEU A 1 295 ? -1.222 -14.842 12.683 1.00 98.75 295 LEU A N 1
ATOM 2024 C CA . LEU A 1 295 ? -1.760 -14.127 11.528 1.00 98.75 295 LEU A CA 1
ATOM 2025 C C . LEU A 1 295 ? -2.463 -12.833 11.958 1.00 98.75 295 LEU A C 1
ATOM 2027 O O . LEU A 1 295 ? -3.436 -12.870 12.705 1.00 98.75 295 LEU A O 1
ATOM 2031 N N . CYS A 1 296 ? -2.011 -11.691 11.447 1.00 98.75 296 CYS A N 1
ATOM 2032 C CA . CYS A 1 296 ? -2.706 -10.410 11.565 1.00 98.75 296 CYS A CA 1
ATOM 2033 C C . CYS A 1 296 ? -3.174 -9.980 10.173 1.00 98.75 296 CYS A C 1
ATOM 2035 O O . CYS A 1 296 ? -2.343 -9.738 9.300 1.00 98.75 296 CYS A O 1
ATOM 2037 N N . THR A 1 297 ? -4.488 -9.912 9.956 1.00 98.81 297 THR A N 1
ATOM 2038 C CA . THR A 1 297 ? -5.076 -9.593 8.648 1.00 98.81 297 THR A CA 1
ATOM 2039 C C . THR A 1 297 ? -5.865 -8.292 8.704 1.00 98.81 297 THR A C 1
ATOM 2041 O O . THR A 1 297 ? -6.811 -8.170 9.482 1.00 98.81 297 THR A O 1
ATOM 2044 N N . PHE A 1 298 ? -5.526 -7.353 7.825 1.00 98.88 298 PHE A N 1
ATOM 2045 C CA . PHE A 1 298 ? -6.398 -6.250 7.433 1.00 98.88 298 PHE A CA 1
ATOM 2046 C C . PHE A 1 298 ? -7.267 -6.723 6.268 1.00 98.88 298 PHE A C 1
ATOM 2048 O O . PHE A 1 298 ? -6.760 -6.949 5.166 1.00 98.88 298 PHE A O 1
ATOM 2055 N N . LEU A 1 299 ? -8.558 -6.921 6.526 1.00 98.69 299 LEU A N 1
ATOM 2056 C CA . LEU A 1 299 ? -9.495 -7.564 5.611 1.00 98.69 299 LEU A CA 1
ATOM 2057 C C . LEU A 1 299 ? -10.634 -6.613 5.255 1.00 98.69 299 LEU A C 1
ATOM 2059 O O . LEU A 1 299 ? -11.328 -6.131 6.150 1.00 98.69 299 LEU A O 1
ATOM 2063 N N . ASN A 1 300 ? -10.890 -6.426 3.957 1.00 98.44 300 ASN A N 1
ATOM 2064 C CA . ASN A 1 300 ? -11.999 -5.603 3.454 1.00 98.44 300 ASN A CA 1
ATOM 2065 C C . ASN A 1 300 ? -11.935 -4.143 3.945 1.00 98.44 300 ASN A C 1
ATOM 2067 O O . ASN A 1 300 ? -12.967 -3.504 4.160 1.00 98.44 300 ASN A O 1
ATOM 2071 N N . CYS A 1 301 ? -10.729 -3.617 4.173 1.00 98.69 301 CYS A N 1
ATOM 2072 C CA . CYS A 1 301 ? -10.553 -2.260 4.678 1.00 98.69 301 CYS A CA 1
ATOM 2073 C C . CYS A 1 301 ? -10.773 -1.241 3.558 1.00 98.69 301 CYS A C 1
ATOM 2075 O O . CYS A 1 301 ? -10.139 -1.331 2.509 1.00 98.69 301 CYS A O 1
ATOM 2077 N N . THR A 1 302 ? -11.640 -0.257 3.786 1.00 98.38 302 THR A N 1
ATOM 2078 C CA . THR A 1 302 ? -11.991 0.753 2.779 1.00 98.38 302 THR A CA 1
ATOM 2079 C C . THR A 1 302 ? -11.863 2.153 3.361 1.00 98.38 302 THR A C 1
ATOM 2081 O O . THR A 1 302 ? -12.381 2.421 4.445 1.00 98.38 302 THR A O 1
ATOM 2084 N N . GLY A 1 303 ? -11.177 3.052 2.653 1.00 97.75 303 GLY A N 1
ATOM 2085 C CA . GLY A 1 303 ? -11.163 4.469 3.007 1.00 97.75 303 GLY A CA 1
ATOM 2086 C C . GLY A 1 303 ? -12.555 5.093 2.884 1.00 97.75 303 GLY A C 1
ATOM 2087 O O . GLY A 1 303 ? -13.424 4.606 2.168 1.00 97.75 303 GLY A O 1
ATOM 2088 N N . GLY A 1 304 ? -12.778 6.191 3.587 1.00 95.31 304 GLY A N 1
ATOM 2089 C CA . GLY A 1 304 ? -14.041 6.914 3.556 1.00 95.31 304 GLY A CA 1
ATOM 2090 C C . GLY A 1 304 ? -14.201 7.833 2.344 1.00 95.31 304 GLY A C 1
ATOM 2091 O O . GLY A 1 304 ? -13.395 7.820 1.417 1.00 95.31 304 GLY A O 1
ATOM 2092 N N . SER A 1 305 ? -15.242 8.666 2.329 1.00 93.19 305 SER A N 1
ATOM 2093 C CA . SER A 1 305 ? -15.521 9.575 1.202 1.00 93.19 305 SER A CA 1
ATOM 2094 C C . SER A 1 305 ? -15.403 11.062 1.556 1.00 93.19 305 SER A C 1
ATOM 2096 O O . SER A 1 305 ? -15.758 11.495 2.649 1.00 93.19 305 SER A O 1
ATOM 2098 N N . GLY A 1 306 ? -14.943 11.855 0.582 1.00 89.69 306 GLY A N 1
ATOM 2099 C CA . GLY A 1 306 ? -14.759 13.306 0.695 1.00 89.69 306 GLY A CA 1
ATOM 2100 C C . GLY A 1 306 ? -13.345 13.728 1.117 1.00 89.69 306 GLY A C 1
ATOM 2101 O O . GLY A 1 306 ? -12.563 12.928 1.618 1.00 89.69 306 GLY A O 1
ATOM 2102 N N . GLY A 1 307 ? -12.991 14.989 0.854 1.00 92.38 307 GLY A N 1
ATOM 2103 C CA . GLY A 1 307 ? -11.666 15.549 1.153 1.00 92.38 307 GLY A CA 1
ATOM 2104 C C . GLY A 1 307 ? -10.502 14.839 0.458 1.00 92.38 307 GLY A C 1
ATOM 2105 O O . GLY A 1 307 ? -10.653 14.341 -0.656 1.00 92.38 307 GLY A O 1
ATOM 2106 N N . SER A 1 308 ? -9.328 14.834 1.094 1.00 94.62 308 SER A N 1
ATOM 2107 C CA . SER A 1 308 ? -8.125 14.151 0.601 1.00 94.62 308 SER A CA 1
ATOM 2108 C C . SER A 1 308 ? -7.591 13.119 1.591 1.00 94.62 308 SER A C 1
ATOM 2110 O O . SER A 1 308 ? -7.962 13.142 2.761 1.00 94.62 308 SER A O 1
ATOM 2112 N N . SER A 1 309 ? -6.650 12.278 1.161 1.00 96.19 309 SER A N 1
ATOM 2113 C CA . SER A 1 309 ? -5.932 11.350 2.044 1.00 96.19 309 SER A CA 1
ATOM 2114 C C . SER A 1 309 ? -6.836 10.295 2.677 1.00 96.19 309 SER A C 1
ATOM 2116 O O . SER A 1 309 ? -6.734 10.022 3.864 1.00 96.19 309 SER A O 1
ATOM 2118 N N . ASN A 1 310 ? -7.748 9.700 1.908 1.00 96.75 310 ASN A N 1
ATOM 2119 C CA . ASN A 1 310 ? -8.613 8.637 2.417 1.00 96.75 310 ASN A CA 1
ATOM 2120 C C . ASN A 1 310 ? -7.989 7.281 2.107 1.00 96.75 310 ASN A C 1
ATOM 2122 O O . ASN A 1 310 ? -7.805 6.923 0.938 1.00 96.75 310 ASN A O 1
ATOM 2126 N N . TYR A 1 311 ? -7.647 6.532 3.152 1.00 98.31 311 TYR A N 1
ATOM 2127 C CA . TYR A 1 311 ? -6.827 5.327 3.022 1.00 98.31 311 TYR A CA 1
ATOM 2128 C C . TYR A 1 311 ? -7.597 4.089 3.458 1.00 98.31 311 TYR A C 1
ATOM 2130 O O . TYR A 1 311 ? -8.324 4.148 4.444 1.00 98.31 311 TYR A O 1
ATOM 2138 N N . GLY A 1 312 ? -7.424 2.959 2.777 1.00 98.50 312 GLY A N 1
ATOM 2139 C CA . GLY A 1 312 ? -7.943 1.686 3.282 1.00 98.50 312 GLY A CA 1
ATOM 2140 C C . GLY A 1 312 ? -7.276 1.333 4.609 1.00 98.50 312 GLY A C 1
ATOM 2141 O O . GLY A 1 312 ? -7.946 1.143 5.626 1.00 98.50 312 GLY A O 1
ATOM 2142 N N . VAL A 1 313 ? -5.942 1.339 4.616 1.00 98.81 313 VAL A N 1
ATOM 2143 C CA . VAL A 1 313 ? -5.114 1.185 5.816 1.00 98.81 313 VAL A CA 1
ATOM 2144 C C . VAL A 1 313 ? -4.016 2.247 5.845 1.00 98.81 313 VAL A C 1
ATOM 2146 O O . VAL A 1 313 ? -3.263 2.398 4.885 1.00 98.81 313 VAL A O 1
ATOM 2149 N N . ASP A 1 314 ? -3.903 2.947 6.970 1.00 98.75 314 ASP A N 1
ATOM 2150 C CA . ASP A 1 314 ? -2.852 3.917 7.269 1.00 98.75 314 ASP A CA 1
ATOM 2151 C C . ASP A 1 314 ? -1.945 3.403 8.394 1.00 98.75 314 ASP A C 1
ATOM 2153 O O . ASP A 1 314 ? -2.357 3.335 9.554 1.00 98.75 314 ASP A O 1
ATOM 2157 N N . LEU A 1 315 ? -0.701 3.061 8.059 1.00 98.62 315 LEU A N 1
ATOM 2158 C CA . LEU A 1 315 ? 0.353 2.726 9.014 1.00 98.62 315 LEU A CA 1
ATOM 2159 C C . LEU A 1 315 ? 1.308 3.916 9.188 1.00 98.62 315 LEU A C 1
ATOM 2161 O O . LEU A 1 315 ? 2.481 3.869 8.799 1.00 98.62 315 LEU A O 1
ATOM 2165 N N . ASN A 1 316 ? 0.788 5.004 9.760 1.00 97.88 316 ASN A N 1
ATOM 2166 C CA . ASN A 1 316 ? 1.561 6.202 10.094 1.00 97.88 316 ASN A CA 1
ATOM 2167 C C . ASN A 1 316 ? 2.543 5.964 11.253 1.00 97.88 316 ASN A C 1
ATOM 2169 O O . ASN A 1 316 ? 3.542 6.667 11.385 1.00 97.88 316 ASN A O 1
ATOM 2173 N N . GLY A 1 317 ? 2.290 4.957 12.085 1.00 98.12 317 GLY A N 1
ATOM 2174 C CA . GLY A 1 317 ? 3.245 4.493 13.078 1.00 98.12 317 GLY A CA 1
ATOM 2175 C C . GLY A 1 317 ? 3.496 2.991 13.025 1.00 98.12 317 GLY A C 1
ATOM 2176 O O . GLY A 1 317 ? 2.996 2.275 12.156 1.00 98.12 317 GLY A O 1
ATOM 2177 N N . SER A 1 318 ? 4.377 2.523 13.907 1.00 98.38 318 SER A N 1
ATOM 2178 C CA . SER A 1 318 ? 5.015 1.220 13.727 1.00 98.38 318 SER A CA 1
ATOM 2179 C C . SER A 1 318 ? 4.094 0.045 14.053 1.00 98.38 318 SER A C 1
ATOM 2181 O O . SER A 1 318 ? 3.395 0.039 15.069 1.00 98.38 318 SER A O 1
ATOM 2183 N N . ILE A 1 319 ? 4.198 -1.010 13.244 1.00 98.62 319 ILE A N 1
ATOM 2184 C CA . ILE A 1 319 ? 3.735 -2.355 13.596 1.00 98.62 319 ILE A CA 1
ATOM 2185 C C . ILE A 1 319 ? 4.960 -3.223 13.843 1.00 98.62 319 ILE A C 1
ATOM 2187 O O . ILE A 1 319 ? 5.864 -3.277 13.011 1.00 98.62 319 ILE A O 1
ATOM 2191 N N . THR A 1 320 ? 4.988 -3.912 14.979 1.00 98.50 320 THR A N 1
ATOM 2192 C CA . THR A 1 320 ? 6.032 -4.899 15.279 1.00 98.50 320 THR A CA 1
ATOM 2193 C C . THR A 1 320 ? 5.392 -6.252 15.525 1.00 98.50 320 THR A C 1
ATOM 2195 O O . THR A 1 320 ? 4.564 -6.389 16.415 1.00 98.50 320 THR A O 1
ATOM 2198 N N . MET A 1 321 ? 5.783 -7.248 14.739 1.00 98.31 321 MET A N 1
ATOM 2199 C CA . MET A 1 321 ? 5.453 -8.653 14.935 1.00 98.31 321 MET A CA 1
ATOM 2200 C C . MET A 1 321 ? 6.758 -9.440 15.015 1.00 98.31 321 MET A C 1
ATOM 2202 O O . MET A 1 321 ? 7.607 -9.356 14.127 1.00 98.31 321 MET A O 1
ATOM 2206 N N . VAL A 1 322 ? 6.926 -10.219 16.082 1.00 96.94 322 VAL A N 1
ATOM 2207 C CA . VAL A 1 322 ? 8.106 -11.086 16.269 1.00 96.94 322 VAL A CA 1
ATOM 2208 C C . VAL A 1 322 ? 7.944 -12.458 15.607 1.00 96.94 322 VAL A C 1
ATOM 2210 O O . VAL A 1 322 ? 8.927 -13.147 15.348 1.00 96.94 322 VAL A O 1
ATOM 2213 N N . SER A 1 323 ? 6.704 -12.855 15.327 1.00 96.44 323 SER A N 1
ATOM 2214 C CA . SER A 1 323 ? 6.324 -14.121 14.699 1.00 96.44 323 SER A CA 1
ATOM 2215 C C . SER A 1 323 ? 5.115 -13.919 13.782 1.00 96.44 323 SER A C 1
ATOM 2217 O O . SER A 1 323 ? 4.420 -12.914 13.897 1.00 96.44 323 SER A O 1
ATOM 2219 N N . GLY A 1 324 ? 4.827 -14.902 12.928 1.00 98.12 324 GLY A N 1
ATOM 2220 C CA . GLY A 1 324 ? 3.601 -14.932 12.130 1.00 98.12 324 GLY A CA 1
ATOM 2221 C C . GLY A 1 324 ? 3.657 -14.139 10.823 1.00 98.12 324 GLY A C 1
ATOM 2222 O O . GLY A 1 324 ? 4.731 -13.807 10.319 1.00 98.12 324 GLY A O 1
ATOM 2223 N N . THR A 1 325 ? 2.473 -13.886 10.269 1.00 98.81 325 THR A N 1
ATOM 2224 C CA . THR A 1 325 ? 2.264 -13.204 8.985 1.00 98.81 325 THR A CA 1
ATOM 2225 C C . THR A 1 325 ? 1.425 -11.947 9.177 1.00 98.81 325 THR A C 1
ATOM 2227 O O . THR A 1 325 ? 0.385 -11.990 9.839 1.00 98.81 325 THR A O 1
ATOM 2230 N N . LEU A 1 326 ? 1.856 -10.844 8.568 1.00 98.88 326 LEU A N 1
ATOM 2231 C CA . LEU A 1 326 ? 1.057 -9.637 8.387 1.00 98.88 326 LEU A CA 1
ATOM 2232 C C . LEU A 1 326 ? 0.446 -9.657 6.985 1.00 98.88 326 LEU A C 1
ATOM 2234 O O . LEU A 1 326 ? 1.179 -9.766 6.004 1.00 98.88 326 LEU A O 1
ATOM 2238 N N . GLN A 1 327 ? -0.873 -9.553 6.883 1.00 98.88 327 GLN A N 1
ATOM 2239 C CA . GLN A 1 327 ? -1.583 -9.699 5.617 1.00 98.88 327 GLN A CA 1
ATOM 2240 C C . GLN A 1 327 ? -2.539 -8.533 5.355 1.00 98.88 327 GLN A C 1
ATOM 2242 O O . GLN A 1 327 ? -3.297 -8.121 6.232 1.00 98.88 327 GLN A O 1
ATOM 2247 N N . PHE A 1 328 ? -2.542 -8.047 4.117 1.00 98.81 328 PHE A N 1
ATOM 2248 C CA . PHE A 1 328 ? -3.529 -7.108 3.588 1.00 98.81 328 PHE A CA 1
ATOM 2249 C C . PHE A 1 328 ? -4.329 -7.804 2.486 1.00 98.81 328 PHE A C 1
ATOM 2251 O O . PHE A 1 328 ? -3.748 -8.360 1.551 1.00 98.81 328 PHE A O 1
ATOM 2258 N N . THR A 1 329 ? -5.656 -7.808 2.592 1.00 98.62 329 THR A N 1
ATOM 2259 C CA . THR A 1 329 ? -6.527 -8.470 1.613 1.00 98.62 329 THR A CA 1
ATOM 2260 C C . THR A 1 329 ? -7.777 -7.647 1.358 1.00 98.62 329 THR A C 1
ATOM 2262 O O . THR A 1 329 ? -8.493 -7.298 2.299 1.00 98.62 329 THR A O 1
ATOM 2265 N N . ASN A 1 330 ? -8.047 -7.385 0.076 1.00 98.31 330 ASN A N 1
ATOM 2266 C CA . ASN A 1 330 ? -9.182 -6.586 -0.382 1.00 98.31 330 ASN A CA 1
ATOM 2267 C C . ASN A 1 330 ? -9.207 -5.210 0.305 1.00 98.31 330 ASN A C 1
ATOM 2269 O O . ASN A 1 330 ? -10.119 -4.885 1.063 1.00 98.31 330 ASN A O 1
ATOM 2273 N N . VAL A 1 331 ? -8.145 -4.431 0.103 1.00 98.69 331 VAL A N 1
ATOM 2274 C CA . VAL A 1 331 ? -7.989 -3.113 0.727 1.00 98.69 331 VAL A CA 1
ATOM 2275 C C . VAL A 1 331 ? -8.129 -2.044 -0.342 1.00 98.69 331 VAL A C 1
ATOM 2277 O O . VAL A 1 331 ? -7.379 -2.056 -1.310 1.00 98.69 331 VAL A O 1
ATOM 2280 N N . THR A 1 332 ? -9.045 -1.095 -0.160 1.00 97.81 332 THR A N 1
ATOM 2281 C CA . THR A 1 332 ? -9.263 -0.006 -1.124 1.00 97.81 332 THR A CA 1
ATOM 2282 C C . THR A 1 332 ? -9.128 1.362 -0.460 1.00 97.81 332 THR A C 1
ATOM 2284 O O . THR A 1 332 ? -9.559 1.554 0.676 1.00 97.81 332 THR A O 1
ATOM 2287 N N . GLY A 1 333 ? -8.540 2.333 -1.161 1.00 96.94 333 GLY A N 1
ATOM 2288 C CA . GLY A 1 333 ? -8.589 3.741 -0.759 1.00 96.94 333 GLY A CA 1
ATOM 2289 C C . GLY A 1 333 ? -10.018 4.292 -0.698 1.00 96.94 333 GLY A C 1
ATOM 2290 O O . GLY A 1 333 ? -10.992 3.586 -0.950 1.00 96.94 333 GLY A O 1
ATOM 2291 N N . GLY A 1 334 ? -10.154 5.562 -0.320 1.00 92.06 334 GLY A N 1
ATOM 2292 C CA . GLY A 1 334 ? -11.467 6.193 -0.196 1.00 92.06 334 GLY A CA 1
ATOM 2293 C C . GLY A 1 334 ? -12.112 6.640 -1.505 1.00 92.06 334 GLY A C 1
ATOM 2294 O O . GLY A 1 334 ? -11.726 6.203 -2.580 1.00 92.06 334 GLY A O 1
ATOM 2295 N N . GLY A 1 335 ? -13.128 7.501 -1.404 1.00 89.38 335 GLY A N 1
ATOM 2296 C CA . GLY A 1 335 ? -13.942 7.974 -2.533 1.00 89.38 335 GLY A CA 1
ATOM 2297 C C . GLY A 1 335 ? -13.206 8.871 -3.542 1.00 89.38 335 GLY A C 1
ATOM 2298 O O . GLY A 1 335 ? -11.987 8.875 -3.642 1.00 89.38 335 GLY A O 1
ATOM 2299 N N . THR A 1 336 ? -13.946 9.699 -4.284 1.00 89.75 336 THR A N 1
ATOM 2300 C CA . THR A 1 336 ? -13.430 10.507 -5.417 1.00 89.75 336 THR A CA 1
ATOM 2301 C C . THR A 1 336 ? -12.531 11.697 -5.025 1.00 89.75 336 THR A C 1
ATOM 2303 O O . THR A 1 336 ? -12.381 12.648 -5.792 1.00 89.75 336 THR A O 1
ATOM 2306 N N . GLY A 1 337 ? -12.006 11.704 -3.799 1.00 89.62 337 GLY A N 1
ATOM 2307 C CA . GLY A 1 337 ? -11.157 12.761 -3.257 1.00 89.62 337 GLY A CA 1
ATOM 2308 C C . GLY A 1 337 ? -9.758 12.785 -3.869 1.00 89.62 337 GLY A C 1
ATOM 2309 O O . GLY A 1 337 ? -9.463 12.023 -4.787 1.00 89.62 337 GLY A O 1
ATOM 2310 N N . LEU A 1 338 ? -8.881 13.638 -3.336 1.00 92.56 338 LEU A N 1
ATOM 2311 C CA . LEU A 1 338 ? -7.462 13.636 -3.711 1.00 92.56 338 LEU A CA 1
ATOM 2312 C C . LEU A 1 338 ? -6.654 12.644 -2.868 1.00 92.56 338 LEU A C 1
ATOM 2314 O O . LEU A 1 338 ? -6.905 12.509 -1.674 1.00 92.56 338 LEU A O 1
ATOM 2318 N N . ASN A 1 339 ? -5.599 12.068 -3.439 1.00 93.31 339 ASN A N 1
ATOM 2319 C CA . ASN A 1 339 ? -4.603 11.26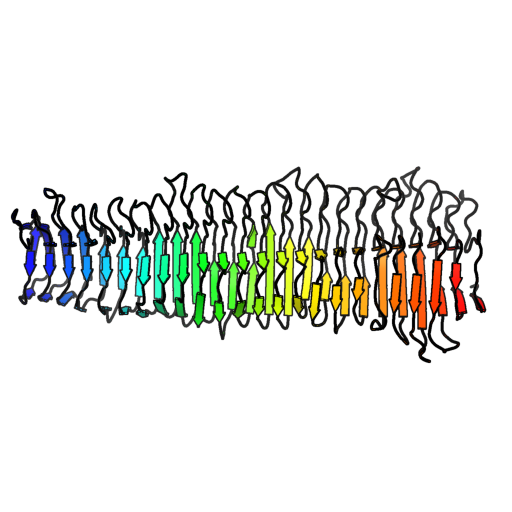9 -2.715 1.00 93.31 339 ASN A CA 1
ATOM 2320 C C . ASN A 1 339 ? -5.203 10.051 -1.981 1.00 93.31 339 ASN A C 1
ATOM 2322 O O . ASN A 1 339 ? -5.167 10.013 -0.750 1.00 93.31 339 ASN A O 1
ATOM 2326 N N . ASN A 1 340 ? -5.791 9.075 -2.678 1.00 94.75 340 ASN A N 1
ATOM 2327 C CA . ASN A 1 340 ? -6.392 7.907 -2.023 1.00 94.75 340 ASN A CA 1
ATOM 2328 C C . ASN A 1 340 ? -5.480 6.689 -2.133 1.00 94.75 340 ASN A C 1
ATOM 2330 O O . ASN A 1 340 ? -5.128 6.247 -3.226 1.00 94.75 340 ASN A O 1
ATOM 2334 N N . TYR A 1 341 ? -5.138 6.106 -0.989 1.00 97.69 341 TYR A N 1
ATOM 2335 C CA . TYR A 1 341 ? -4.228 4.968 -0.917 1.00 97.69 341 TYR A CA 1
ATOM 2336 C C . TYR A 1 341 ? -4.964 3.712 -0.467 1.00 97.69 341 TYR A C 1
ATOM 2338 O O . TYR A 1 341 ? -5.725 3.764 0.495 1.00 97.69 341 TYR A O 1
ATOM 2346 N N . GLY A 1 342 ? -4.721 2.570 -1.107 1.00 98.25 342 GLY A N 1
ATOM 2347 C CA . GLY A 1 342 ? -5.138 1.286 -0.544 1.00 98.25 342 GLY A CA 1
ATOM 2348 C C . GLY A 1 342 ? -4.450 1.084 0.803 1.00 98.25 342 GLY A C 1
ATOM 2349 O O . GLY A 1 342 ? -5.088 1.107 1.855 1.00 98.25 342 GLY A O 1
ATOM 2350 N N . VAL A 1 343 ? -3.122 0.994 0.772 1.00 98.81 343 VAL A N 1
ATOM 2351 C CA . VAL A 1 343 ? -2.272 0.898 1.963 1.00 98.81 343 VAL A CA 1
ATOM 2352 C C . VAL A 1 343 ? -1.198 1.986 1.938 1.00 98.81 343 VAL A C 1
ATOM 2354 O O . VAL A 1 343 ? -0.460 2.123 0.961 1.00 98.81 343 VAL A O 1
ATOM 2357 N N . TYR A 1 344 ? -1.074 2.729 3.037 1.00 98.75 344 TYR A N 1
ATOM 2358 C CA . TYR A 1 344 ? 0.008 3.680 3.282 1.00 98.75 344 TYR A CA 1
ATOM 2359 C C . TYR A 1 344 ? 0.929 3.184 4.397 1.00 98.75 344 TYR A C 1
ATOM 2361 O O . TYR A 1 344 ? 0.470 2.875 5.493 1.00 98.75 344 TYR A O 1
ATOM 2369 N N . ILE A 1 345 ? 2.232 3.130 4.125 1.00 98.75 345 ILE A N 1
ATOM 2370 C CA . ILE A 1 345 ? 3.278 2.749 5.076 1.00 98.75 345 ILE A CA 1
ATOM 2371 C C . ILE A 1 345 ? 4.172 3.965 5.320 1.00 98.75 345 ILE A C 1
ATOM 2373 O O . ILE A 1 345 ? 5.129 4.207 4.578 1.00 98.75 345 ILE A O 1
ATOM 2377 N N . GLY A 1 346 ? 3.850 4.732 6.362 1.00 98.38 346 GLY A N 1
ATOM 2378 C CA . GLY A 1 346 ? 4.601 5.920 6.776 1.00 98.38 346 GLY A CA 1
ATOM 2379 C C . GLY A 1 346 ? 5.764 5.618 7.724 1.00 98.38 346 GLY A C 1
ATOM 2380 O O . GLY A 1 346 ? 6.756 6.343 7.726 1.00 98.38 346 GLY A O 1
ATOM 2381 N N . ALA A 1 347 ? 5.664 4.534 8.495 1.00 98.38 347 ALA A N 1
ATOM 2382 C CA . ALA A 1 347 ? 6.625 4.156 9.531 1.00 98.38 347 ALA A CA 1
ATOM 2383 C C . ALA A 1 347 ? 7.301 2.797 9.265 1.00 98.38 347 ALA A C 1
ATOM 2385 O O . ALA A 1 347 ? 7.254 2.254 8.161 1.00 98.38 347 ALA A O 1
ATOM 2386 N N . ILE A 1 348 ? 7.983 2.260 10.282 1.00 98.62 348 ILE A N 1
ATOM 2387 C CA . ILE A 1 348 ? 8.626 0.945 10.220 1.00 98.62 348 ILE A CA 1
ATOM 2388 C C . ILE A 1 348 ? 7.593 -0.138 10.548 1.00 98.62 348 ILE A C 1
ATOM 2390 O O . ILE A 1 348 ? 7.025 -0.164 11.639 1.00 98.62 348 ILE A O 1
ATOM 2394 N N . VAL A 1 349 ? 7.410 -1.074 9.625 1.00 98.75 349 VAL A N 1
ATOM 2395 C CA . VAL A 1 349 ? 6.595 -2.277 9.796 1.00 98.75 349 VAL A CA 1
ATOM 2396 C C . VAL A 1 349 ? 7.523 -3.481 9.786 1.00 98.75 349 VAL A C 1
ATOM 2398 O O . VAL A 1 349 ? 8.208 -3.740 8.798 1.00 98.75 349 VAL A O 1
ATOM 2401 N N . THR A 1 350 ? 7.559 -4.208 10.899 1.00 98.81 350 THR A N 1
ATOM 2402 C CA . THR A 1 350 ? 8.371 -5.419 11.059 1.00 98.81 350 THR A CA 1
ATOM 2403 C C . THR A 1 350 ? 7.467 -6.626 11.247 1.00 98.81 350 THR A C 1
ATOM 2405 O O . THR A 1 350 ? 6.654 -6.636 12.168 1.00 98.81 350 THR A O 1
ATOM 2408 N N . ALA A 1 351 ? 7.624 -7.645 10.408 1.00 98.62 351 ALA A N 1
ATOM 2409 C CA . ALA A 1 351 ? 6.981 -8.948 10.563 1.00 98.62 351 ALA A CA 1
ATOM 2410 C C . ALA A 1 351 ? 7.808 -10.015 9.835 1.00 98.62 351 ALA A C 1
ATOM 2412 O O . ALA A 1 351 ? 8.442 -9.686 8.840 1.00 98.62 351 ALA A O 1
ATOM 2413 N N . PRO A 1 352 ? 7.812 -11.294 10.247 1.00 98.62 352 PRO A N 1
ATOM 2414 C CA . PRO A 1 352 ? 8.557 -12.323 9.517 1.00 98.62 352 PRO A CA 1
ATOM 2415 C C . PRO A 1 352 ? 8.131 -12.468 8.050 1.00 98.62 352 PRO A C 1
ATOM 2417 O O . PRO A 1 352 ? 8.989 -12.647 7.188 1.00 98.62 352 PRO A O 1
ATOM 2420 N N . MET A 1 353 ? 6.830 -12.368 7.772 1.00 98.75 353 MET A N 1
ATOM 2421 C CA . MET A 1 353 ? 6.254 -12.415 6.428 1.00 98.75 353 MET A CA 1
ATOM 2422 C C . MET A 1 353 ? 5.218 -11.301 6.271 1.00 98.75 353 MET A C 1
ATOM 2424 O O . MET A 1 353 ? 4.381 -11.107 7.156 1.00 98.75 353 MET A O 1
ATOM 2428 N N . ILE A 1 354 ? 5.268 -10.591 5.143 1.00 98.81 354 ILE A N 1
ATOM 2429 C CA . ILE A 1 354 ? 4.296 -9.557 4.773 1.00 98.81 354 ILE A CA 1
AT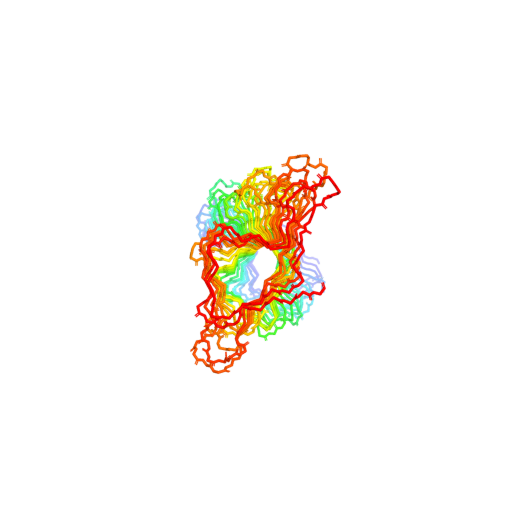OM 2430 C C . ILE A 1 354 ? 3.675 -9.923 3.427 1.00 98.81 354 ILE A C 1
ATOM 2432 O O . ILE A 1 354 ? 4.376 -10.020 2.418 1.00 98.81 354 ILE A O 1
ATOM 2436 N N . LEU A 1 355 ? 2.357 -10.106 3.419 1.00 98.88 355 LEU A N 1
ATOM 2437 C CA . LEU A 1 355 ? 1.568 -10.455 2.243 1.00 98.88 355 LEU A CA 1
ATOM 2438 C C . LEU A 1 355 ? 0.582 -9.338 1.905 1.00 98.88 355 LEU A C 1
ATOM 2440 O O . LEU A 1 355 ? -0.031 -8.745 2.792 1.00 98.88 355 LEU A O 1
ATOM 2444 N N . GLY A 1 356 ? 0.379 -9.086 0.618 1.00 98.69 356 GLY A N 1
ATOM 2445 C CA . GLY A 1 356 ? -0.620 -8.140 0.140 1.00 98.69 356 GLY A CA 1
ATOM 2446 C C . GLY A 1 356 ? -1.247 -8.598 -1.167 1.00 98.69 356 GLY A C 1
ATOM 2447 O O . GLY A 1 356 ? -0.538 -8.865 -2.136 1.00 98.69 356 GLY A O 1
ATOM 2448 N N . SER A 1 357 ? -2.573 -8.670 -1.206 1.00 98.12 357 SER A N 1
ATOM 2449 C CA . SER A 1 357 ? -3.333 -8.950 -2.424 1.00 98.12 357 SER A CA 1
ATOM 2450 C C . SER A 1 357 ? -4.584 -8.086 -2.488 1.00 98.12 357 SER A C 1
ATOM 2452 O O . SER A 1 357 ? -5.153 -7.720 -1.456 1.00 98.12 357 SER A O 1
ATOM 2454 N N . ASP A 1 358 ? -5.021 -7.781 -3.708 1.00 96.75 358 ASP A N 1
ATOM 2455 C CA . ASP A 1 358 ? -6.202 -6.954 -3.966 1.00 96.75 358 ASP A CA 1
ATOM 2456 C C . ASP A 1 358 ? -6.154 -5.617 -3.213 1.00 96.75 358 ASP A C 1
ATOM 2458 O O . ASP A 1 358 ? -7.109 -5.209 -2.551 1.00 96.75 358 ASP A O 1
ATOM 2462 N N . ILE A 1 359 ? -4.994 -4.960 -3.274 1.00 98.44 359 ILE A N 1
ATOM 2463 C CA . ILE A 1 359 ? -4.789 -3.631 -2.707 1.00 98.44 359 ILE A CA 1
ATOM 2464 C C . ILE A 1 359 ? -4.974 -2.607 -3.820 1.00 98.44 359 ILE A C 1
ATOM 2466 O O . ILE A 1 359 ? -4.225 -2.623 -4.793 1.00 98.44 359 ILE A O 1
ATOM 2470 N N . TYR A 1 360 ? -5.921 -1.693 -3.664 1.00 97.31 360 TYR A N 1
ATOM 2471 C CA . TYR A 1 360 ? -6.270 -0.726 -4.689 1.00 97.31 360 TYR A CA 1
ATOM 2472 C C . TYR A 1 360 ? -6.318 0.709 -4.163 1.00 97.31 360 TYR A C 1
ATOM 2474 O O . TYR A 1 360 ? -6.873 0.984 -3.101 1.00 97.31 360 TYR A O 1
ATOM 2482 N N . GLY A 1 361 ? -5.778 1.653 -4.935 1.00 95.25 361 GLY A N 1
ATOM 2483 C CA . GLY A 1 361 ? -6.096 3.072 -4.753 1.00 95.25 361 GLY A CA 1
ATOM 2484 C C . GLY A 1 361 ? -7.596 3.315 -4.947 1.00 95.25 361 GLY A C 1
ATOM 2485 O O . GLY A 1 361 ? -8.255 2.558 -5.658 1.00 95.25 361 GLY A O 1
ATOM 2486 N N . GLY A 1 362 ? -8.145 4.350 -4.309 1.00 91.44 362 GLY A N 1
ATOM 2487 C CA . GLY A 1 362 ? -9.552 4.735 -4.491 1.00 91.44 362 GLY A CA 1
ATOM 2488 C C . GLY A 1 362 ? -9.837 5.314 -5.889 1.00 91.44 362 GLY A C 1
ATOM 2489 O O . GLY A 1 362 ? -8.888 5.654 -6.598 1.00 91.44 362 GLY A O 1
ATOM 2490 N N . PRO A 1 363 ? -11.111 5.476 -6.309 1.00 92.00 363 PRO A N 1
ATOM 2491 C CA . PRO A 1 363 ? -11.498 6.117 -7.577 1.00 92.00 363 PRO A CA 1
ATOM 2492 C C . PRO A 1 363 ? -11.337 7.651 -7.547 1.00 92.00 363 PRO A C 1
ATOM 2494 O O . PRO A 1 363 ? -12.220 8.401 -7.966 1.00 92.00 363 PRO A O 1
ATOM 2497 N N . GLY A 1 364 ? -10.240 8.125 -6.970 1.00 88.31 364 GLY A N 1
ATOM 2498 C CA . GLY A 1 364 ? -9.936 9.528 -6.762 1.00 88.31 364 GLY A CA 1
ATOM 2499 C C . GLY A 1 364 ? -9.416 10.262 -7.986 1.00 88.31 364 GLY A C 1
ATOM 2500 O O . GLY A 1 364 ? -9.499 9.805 -9.129 1.00 88.31 364 GLY A O 1
ATOM 2501 N N . SER A 1 365 ? -8.877 11.444 -7.696 1.00 88.25 365 SER A N 1
ATOM 2502 C CA . SER A 1 365 ? -7.967 12.154 -8.590 1.00 88.25 365 SER A CA 1
ATOM 2503 C C . SER A 1 365 ? -6.643 12.457 -7.877 1.00 88.25 365 SER A C 1
ATOM 2505 O O . SER A 1 365 ? -6.563 12.486 -6.648 1.00 88.25 365 SER A O 1
ATOM 2507 N N . GLY A 1 366 ? -5.590 12.745 -8.641 1.00 88.75 366 GLY A N 1
ATOM 2508 C CA . GLY A 1 366 ? -4.266 13.022 -8.083 1.00 88.75 366 GLY A CA 1
ATOM 2509 C C . GLY A 1 366 ? -3.508 11.734 -7.763 1.00 88.75 366 GLY A C 1
ATOM 2510 O O . GLY A 1 366 ? -3.449 10.832 -8.587 1.00 88.75 366 GLY A O 1
ATOM 2511 N N . ASN A 1 367 ? -2.881 11.660 -6.589 1.00 92.19 367 ASN A N 1
ATOM 2512 C CA . ASN A 1 367 ? -2.029 10.524 -6.240 1.00 92.19 367 ASN A CA 1
ATOM 2513 C C . ASN A 1 367 ? -2.865 9.347 -5.721 1.00 92.19 367 ASN A C 1
ATOM 2515 O O . ASN A 1 367 ? -2.993 9.161 -4.515 1.00 92.19 367 ASN A O 1
ATOM 2519 N N . ASP A 1 368 ? -3.450 8.550 -6.606 1.00 93.50 368 ASP A N 1
ATOM 2520 C CA . ASP A 1 368 ? -4.204 7.366 -6.193 1.00 93.50 368 ASP A CA 1
ATOM 2521 C C . ASP A 1 368 ? -3.318 6.126 -6.278 1.00 93.50 368 ASP A C 1
ATOM 2523 O O . ASP A 1 368 ? -3.016 5.627 -7.369 1.00 93.50 368 ASP A O 1
ATOM 2527 N N . TYR A 1 369 ? -2.858 5.654 -5.119 1.00 96.69 369 TYR A N 1
ATOM 2528 C CA . TYR A 1 369 ? -1.872 4.578 -5.023 1.00 96.69 369 TYR A CA 1
ATOM 2529 C C . TYR A 1 369 ? -2.494 3.301 -4.470 1.00 96.69 369 TYR A C 1
ATOM 2531 O O . TYR A 1 369 ? -3.206 3.338 -3.472 1.00 96.69 369 TYR A O 1
ATOM 2539 N N . GLY A 1 370 ? -2.181 2.147 -5.051 1.00 97.69 370 GLY A N 1
ATOM 2540 C CA . GLY A 1 370 ? -2.474 0.870 -4.399 1.00 97.69 370 GLY A CA 1
ATOM 2541 C C . GLY A 1 370 ? -1.727 0.773 -3.081 1.00 97.69 370 GLY A C 1
ATOM 2542 O O . GLY A 1 370 ? -2.314 0.812 -1.999 1.00 97.69 370 GLY A O 1
ATOM 2543 N N . LEU A 1 371 ? -0.405 0.729 -3.183 1.00 98.69 371 LEU A N 1
ATOM 2544 C CA . LEU A 1 371 ? 0.507 0.693 -2.052 1.00 98.69 371 LEU A CA 1
ATOM 2545 C C . LEU A 1 371 ? 1.481 1.867 -2.116 1.00 98.69 371 LEU A C 1
ATOM 2547 O O . LEU A 1 371 ? 2.163 2.057 -3.121 1.00 98.69 371 LEU A O 1
ATOM 2551 N N . ASN A 1 372 ? 1.603 2.605 -1.017 1.00 98.69 372 ASN A N 1
ATOM 2552 C CA . ASN A 1 372 ? 2.603 3.651 -0.849 1.00 98.69 372 ASN A CA 1
ATOM 2553 C C . ASN A 1 372 ? 3.540 3.324 0.315 1.00 98.69 372 ASN A C 1
ATOM 2555 O O . ASN A 1 372 ? 3.091 3.221 1.455 1.00 98.69 372 ASN A O 1
ATOM 2559 N N . ILE A 1 373 ? 4.836 3.193 0.043 1.00 98.75 373 ILE A N 1
ATOM 2560 C CA . ILE A 1 373 ? 5.866 2.907 1.042 1.00 98.75 373 ILE A CA 1
ATOM 2561 C C . ILE A 1 373 ? 6.834 4.084 1.098 1.00 98.75 373 ILE A C 1
ATOM 2563 O O . ILE A 1 373 ? 7.755 4.179 0.284 1.00 98.75 373 ILE A O 1
ATOM 2567 N N . SER A 1 374 ? 6.653 4.953 2.091 1.00 98.50 374 SER A N 1
ATOM 2568 C CA . SER A 1 374 ? 7.607 6.014 2.439 1.00 98.50 374 SER A CA 1
ATOM 2569 C C . SER A 1 374 ? 8.426 5.689 3.691 1.00 98.50 374 SER A C 1
ATOM 2571 O O . SER A 1 374 ? 9.503 6.248 3.876 1.00 98.50 374 SER A O 1
ATOM 2573 N N . GLY A 1 375 ? 7.927 4.781 4.535 1.00 98.50 375 GLY A N 1
ATOM 2574 C CA . GLY A 1 375 ? 8.630 4.206 5.681 1.00 98.50 375 GLY A CA 1
ATOM 2575 C C . GLY A 1 375 ? 9.467 2.978 5.310 1.00 98.50 375 GLY A C 1
ATOM 2576 O O . GLY A 1 375 ? 10.142 2.956 4.280 1.00 98.50 375 GLY A O 1
ATOM 2577 N N . SER A 1 376 ? 9.425 1.934 6.142 1.00 98.56 376 SER A N 1
ATOM 2578 C CA . SER A 1 376 ? 10.215 0.717 5.913 1.00 98.56 376 SER A CA 1
ATOM 2579 C C . SER A 1 376 ? 9.413 -0.552 6.149 1.00 98.56 376 SER A C 1
ATOM 2581 O O . SER A 1 376 ? 8.774 -0.694 7.187 1.00 98.56 376 SER A O 1
ATOM 2583 N N . LEU A 1 377 ? 9.527 -1.511 5.234 1.00 98.75 377 LEU A N 1
ATOM 2584 C CA . LEU A 1 377 ? 9.118 -2.896 5.459 1.00 98.75 377 LEU A CA 1
ATOM 2585 C C . LEU A 1 377 ? 10.349 -3.724 5.830 1.00 98.75 377 LEU A C 1
ATOM 2587 O O . LEU A 1 377 ? 11.332 -3.728 5.088 1.00 98.75 377 LEU A O 1
ATOM 2591 N N . VAL A 1 378 ? 10.298 -4.422 6.962 1.00 98.69 378 VAL A N 1
ATOM 2592 C CA . VAL A 1 378 ? 11.370 -5.305 7.440 1.00 98.69 378 VAL A CA 1
ATOM 2593 C C . VAL A 1 378 ? 10.798 -6.700 7.661 1.00 98.69 378 VAL A C 1
ATOM 2595 O O . VAL A 1 378 ? 9.979 -6.903 8.556 1.00 98.69 378 VAL A O 1
ATOM 2598 N N . ALA A 1 379 ? 11.220 -7.657 6.838 1.00 98.44 379 ALA A N 1
ATOM 2599 C CA . ALA A 1 379 ? 10.704 -9.022 6.872 1.00 98.44 379 ALA A CA 1
ATOM 2600 C C . ALA A 1 379 ? 11.725 -10.042 6.368 1.00 98.44 379 ALA A C 1
ATOM 2602 O O . ALA A 1 379 ? 12.768 -9.678 5.841 1.00 98.44 379 ALA A O 1
ATOM 2603 N N . ASN A 1 380 ? 11.432 -11.336 6.487 1.00 98.31 380 ASN A N 1
ATOM 2604 C CA . ASN A 1 380 ? 12.143 -12.337 5.688 1.00 98.31 380 ASN A CA 1
ATOM 2605 C C . ASN A 1 380 ? 11.597 -12.348 4.258 1.00 98.31 380 ASN A C 1
ATOM 2607 O O . ASN A 1 380 ? 12.368 -12.457 3.304 1.00 98.31 380 ASN A O 1
ATOM 2611 N N . GLU A 1 381 ? 10.278 -12.196 4.122 1.00 98.50 381 GLU A N 1
ATOM 2612 C CA . GLU A 1 381 ? 9.567 -12.243 2.849 1.00 98.50 381 GLU A CA 1
ATOM 2613 C C . GLU A 1 381 ? 8.537 -11.113 2.738 1.00 98.50 381 GLU A C 1
ATOM 2615 O O . GLU A 1 381 ? 7.755 -10.879 3.662 1.00 98.50 381 GLU A O 1
ATOM 2620 N N . VAL A 1 382 ? 8.524 -10.438 1.588 1.00 98.81 382 VAL A N 1
ATOM 2621 C CA . VAL A 1 382 ? 7.517 -9.438 1.209 1.00 98.81 382 VAL A CA 1
ATOM 2622 C C . VAL A 1 382 ? 6.947 -9.818 -0.151 1.00 98.81 382 VAL A C 1
ATOM 2624 O O . VAL A 1 382 ? 7.672 -9.796 -1.144 1.00 98.81 382 VAL A O 1
ATOM 2627 N N . LEU A 1 383 ? 5.660 -10.161 -0.207 1.00 98.75 383 LEU A N 1
ATOM 2628 C CA . LEU A 1 383 ? 4.958 -10.529 -1.438 1.00 98.75 383 LEU A CA 1
ATOM 2629 C C . LEU A 1 383 ? 3.695 -9.683 -1.564 1.00 98.75 383 LEU A C 1
ATOM 2631 O O . LEU A 1 383 ? 2.709 -9.936 -0.872 1.00 98.75 383 LEU A O 1
ATOM 2635 N N . ILE A 1 384 ? 3.723 -8.657 -2.415 1.00 98.81 384 ILE A N 1
ATOM 2636 C CA . ILE A 1 384 ? 2.602 -7.722 -2.533 1.00 98.81 384 ILE A CA 1
ATOM 2637 C C . ILE A 1 384 ? 2.224 -7.486 -3.992 1.00 98.81 384 ILE A C 1
ATOM 2639 O O . ILE A 1 384 ? 3.072 -7.164 -4.825 1.00 98.81 384 ILE A O 1
ATOM 2643 N N . SER A 1 385 ? 0.926 -7.590 -4.276 1.00 98.50 385 SER A N 1
ATOM 2644 C CA . SER A 1 385 ? 0.315 -7.067 -5.491 1.00 98.50 385 SER A CA 1
ATOM 2645 C C . SER A 1 385 ? -0.638 -5.919 -5.168 1.00 98.50 385 SER A C 1
ATOM 2647 O O . SER A 1 385 ? -1.481 -6.041 -4.277 1.00 98.50 385 SER A O 1
ATOM 2649 N N . ALA A 1 386 ? -0.491 -4.806 -5.887 1.00 98.25 386 ALA A N 1
ATOM 2650 C CA . ALA A 1 386 ? -1.332 -3.631 -5.710 1.00 98.25 386 ALA A CA 1
ATOM 2651 C C . ALA A 1 386 ? -1.610 -2.922 -7.043 1.00 98.25 386 ALA A C 1
ATOM 2653 O O . ALA A 1 386 ? -0.767 -2.900 -7.942 1.00 98.25 386 ALA A O 1
ATOM 2654 N N . GLY A 1 387 ? -2.798 -2.337 -7.160 1.00 96.50 387 GLY A N 1
ATOM 2655 C CA . GLY A 1 387 ? -3.253 -1.588 -8.322 1.00 96.50 387 GLY A CA 1
ATOM 2656 C C . GLY A 1 387 ? -3.815 -0.215 -7.959 1.00 96.50 387 GLY A C 1
ATOM 2657 O O . GLY A 1 387 ? -3.928 0.136 -6.790 1.00 96.50 387 GLY A O 1
ATOM 2658 N N . SER A 1 388 ? -4.221 0.575 -8.946 1.00 94.56 388 SER A N 1
ATOM 2659 C CA . SER A 1 388 ? -4.939 1.833 -8.706 1.00 94.56 388 SER A CA 1
ATOM 2660 C C . SER A 1 388 ? -6.261 1.876 -9.471 1.00 94.56 388 SER A C 1
ATOM 2662 O O . SER A 1 388 ? -6.337 1.413 -10.609 1.00 94.56 388 SER A O 1
ATOM 2664 N N . LEU A 1 389 ? -7.307 2.421 -8.838 1.00 92.56 389 LEU A N 1
ATOM 2665 C CA . LEU A 1 389 ? -8.623 2.652 -9.451 1.00 92.56 389 LEU A CA 1
ATOM 2666 C C . LEU A 1 389 ? -8.836 4.122 -9.838 1.00 92.56 389 LEU A C 1
ATOM 2668 O O . LEU A 1 389 ? -9.958 4.475 -10.204 1.00 92.56 389 LEU A O 1
ATOM 2672 N N . GLY A 1 390 ? -7.799 4.964 -9.740 1.00 86.75 390 GLY A N 1
ATOM 2673 C CA . GLY A 1 390 ? -7.890 6.398 -10.010 1.00 86.75 390 GLY A CA 1
ATOM 2674 C C . GLY A 1 390 ? -8.514 6.712 -11.373 1.00 86.75 390 GLY A C 1
ATOM 2675 O O . GLY A 1 390 ? -8.419 5.937 -12.334 1.00 86.75 390 GLY A O 1
ATOM 2676 N N . LEU A 1 391 ? -9.223 7.842 -11.420 1.00 85.88 391 LEU A N 1
ATOM 2677 C CA . LEU A 1 391 ? -10.023 8.266 -12.571 1.00 85.88 391 LEU A CA 1
ATOM 2678 C C . LEU A 1 391 ? -9.307 9.286 -13.468 1.00 85.88 391 LEU A C 1
ATOM 2680 O O . LEU A 1 391 ? -9.907 9.754 -14.440 1.00 85.88 391 LEU A O 1
ATOM 2684 N N . VAL A 1 392 ? -8.073 9.689 -13.162 1.00 85.38 392 VAL A N 1
ATOM 2685 C CA . VAL A 1 392 ? -7.391 10.798 -13.841 1.00 85.38 392 VAL A CA 1
ATOM 2686 C C . VAL A 1 392 ? -5.956 10.417 -14.205 1.00 85.38 392 VAL A C 1
ATOM 2688 O O . VAL A 1 392 ? -5.778 9.570 -15.061 1.00 85.38 392 VAL A O 1
ATOM 2691 N N . SER A 1 393 ? -4.944 11.083 -13.655 1.00 82.94 393 SER A N 1
ATOM 2692 C CA . SER A 1 393 ? -3.525 10.923 -13.976 1.00 82.94 393 SER A CA 1
ATOM 2693 C C . SER A 1 393 ? -2.765 10.635 -12.688 1.00 82.94 393 SER A C 1
ATOM 2695 O O . SER A 1 393 ? -3.252 10.983 -11.615 1.00 82.94 393 SER A O 1
ATOM 2697 N N . SER A 1 394 ? -1.541 10.111 -12.802 1.00 88.50 394 SER A N 1
ATOM 2698 C CA . SER A 1 394 ? -0.689 9.765 -11.650 1.00 88.50 394 SER A CA 1
ATOM 2699 C C . SER A 1 394 ? -1.200 8.579 -10.829 1.00 88.50 394 SER A C 1
ATOM 2701 O O . SER A 1 394 ? -0.967 8.497 -9.622 1.00 88.50 394 SER A O 1
ATOM 2703 N N . GLU A 1 395 ? -1.833 7.608 -11.492 1.00 92.25 395 GLU A N 1
ATOM 2704 C CA . GLU A 1 395 ? -2.231 6.360 -10.851 1.00 92.25 395 GLU A CA 1
ATOM 2705 C C . GLU A 1 395 ? -1.059 5.385 -10.717 1.00 92.25 395 GLU A C 1
ATOM 2707 O O . GLU A 1 395 ? -0.496 4.930 -11.719 1.00 92.25 395 GLU A O 1
ATOM 2712 N N . ILE A 1 396 ? -0.730 5.003 -9.481 1.00 95.88 396 ILE A N 1
ATOM 2713 C CA . ILE A 1 396 ? 0.413 4.129 -9.193 1.00 95.88 396 ILE A CA 1
ATOM 2714 C C . ILE A 1 396 ? -0.053 2.842 -8.517 1.00 95.88 396 ILE A C 1
ATOM 2716 O O . ILE A 1 396 ? -0.709 2.883 -7.482 1.00 95.88 396 ILE A O 1
ATOM 2720 N N . GLY A 1 397 ? 0.324 1.680 -9.048 1.00 97.31 397 GLY A N 1
ATOM 2721 C CA . GLY A 1 397 ? 0.107 0.412 -8.351 1.00 97.31 397 GLY A CA 1
ATOM 2722 C C . GLY A 1 397 ? 0.902 0.366 -7.045 1.00 97.31 397 GLY A C 1
ATOM 2723 O O . GLY A 1 397 ? 0.330 0.280 -5.958 1.00 97.31 397 GLY A O 1
ATOM 2724 N N . ILE A 1 398 ? 2.230 0.484 -7.149 1.00 98.69 398 ILE A N 1
ATOM 2725 C CA . ILE A 1 398 ? 3.156 0.505 -6.007 1.00 98.69 398 ILE A CA 1
ATOM 2726 C C . ILE A 1 398 ? 4.107 1.701 -6.108 1.00 98.69 398 ILE A C 1
ATOM 2728 O O . ILE A 1 398 ? 4.922 1.770 -7.024 1.00 98.69 398 ILE A O 1
ATOM 2732 N N . ASN A 1 399 ? 4.045 2.614 -5.141 1.00 98.62 399 ASN A N 1
ATOM 2733 C CA . ASN A 1 399 ? 4.998 3.707 -4.970 1.00 98.62 399 ASN A CA 1
ATOM 2734 C C . ASN A 1 399 ? 5.961 3.387 -3.818 1.00 98.62 399 ASN A C 1
ATOM 2736 O O . ASN A 1 399 ? 5.530 3.256 -2.674 1.00 98.62 399 ASN A O 1
ATOM 2740 N N . LEU A 1 400 ? 7.258 3.275 -4.100 1.00 98.69 400 LEU A N 1
ATOM 2741 C CA . LEU A 1 400 ? 8.292 2.960 -3.114 1.00 98.69 400 LEU A CA 1
ATOM 2742 C C . LEU A 1 400 ? 9.364 4.052 -3.082 1.00 98.69 400 LEU A C 1
ATOM 2744 O O . LEU A 1 400 ? 10.279 4.075 -3.908 1.00 98.69 400 LEU A O 1
ATOM 2748 N N . THR A 1 401 ? 9.267 4.923 -2.081 1.00 98.56 401 THR A N 1
ATOM 2749 C CA . THR A 1 401 ? 10.244 5.983 -1.784 1.00 98.56 401 THR A CA 1
ATOM 2750 C C . THR A 1 401 ? 11.064 5.686 -0.524 1.00 98.56 401 THR A C 1
ATOM 2752 O O . THR A 1 401 ? 12.164 6.210 -0.370 1.00 98.56 401 THR A O 1
ATOM 2755 N N . GLY A 1 402 ? 10.547 4.822 0.352 1.00 98.50 402 GLY A N 1
ATOM 2756 C CA . GLY A 1 402 ? 11.190 4.341 1.570 1.00 98.50 402 GLY A CA 1
ATOM 2757 C C . GLY A 1 402 ? 12.096 3.126 1.345 1.00 98.50 402 GLY A C 1
ATOM 2758 O O . GLY A 1 402 ? 12.886 3.090 0.399 1.00 98.50 402 GLY A O 1
ATOM 2759 N N . SER A 1 403 ? 12.010 2.114 2.215 1.00 98.50 403 SER A N 1
ATOM 2760 C CA . SER A 1 403 ? 12.831 0.901 2.087 1.00 98.50 403 SER A CA 1
ATOM 2761 C C . SER A 1 403 ? 12.071 -0.416 2.253 1.00 98.50 403 SER A C 1
ATOM 2763 O O . SER A 1 403 ? 11.127 -0.522 3.031 1.00 98.50 403 SER A O 1
ATOM 2765 N N . VAL A 1 404 ? 12.515 -1.446 1.533 1.00 98.69 404 VAL A N 1
ATOM 2766 C CA . VAL A 1 404 ? 12.100 -2.837 1.741 1.00 98.69 404 VAL A CA 1
ATOM 2767 C C . VAL A 1 404 ? 13.342 -3.670 2.023 1.00 98.69 404 VAL A C 1
ATOM 2769 O O . VAL A 1 404 ? 14.189 -3.876 1.150 1.00 98.69 404 VAL A O 1
ATOM 2772 N N . VAL A 1 405 ? 13.455 -4.131 3.264 1.00 98.00 405 VAL A N 1
ATOM 2773 C CA . VAL A 1 405 ? 14.551 -4.963 3.754 1.00 98.00 405 VAL A CA 1
ATOM 2774 C C . VAL A 1 405 ? 14.008 -6.365 3.985 1.00 98.00 405 VAL A C 1
ATOM 2776 O O . VAL A 1 405 ? 13.421 -6.651 5.027 1.00 98.00 405 VAL A O 1
ATOM 2779 N N . ALA A 1 406 ? 14.201 -7.226 2.988 1.00 97.75 406 ALA A N 1
ATOM 2780 C CA . ALA A 1 406 ? 13.852 -8.634 3.071 1.00 97.75 406 ALA A CA 1
ATOM 2781 C C . ALA A 1 406 ? 14.848 -9.532 2.332 1.00 97.75 406 ALA A C 1
ATOM 2783 O O . ALA A 1 406 ? 15.657 -9.058 1.526 1.00 97.75 406 ALA A O 1
ATOM 2784 N N . ASN A 1 407 ? 14.790 -10.833 2.631 1.00 96.38 407 ASN A N 1
ATOM 2785 C CA . ASN A 1 407 ? 15.551 -11.851 1.904 1.00 96.38 407 ASN A CA 1
ATOM 2786 C C . ASN A 1 407 ? 14.928 -12.092 0.526 1.00 96.38 407 ASN A C 1
ATOM 2788 O O . ASN A 1 407 ? 15.651 -12.230 -0.458 1.00 96.38 407 ASN A O 1
ATOM 2792 N N . THR A 1 408 ? 13.593 -12.099 0.475 1.00 97.31 408 THR A N 1
ATOM 2793 C CA . THR A 1 408 ? 12.809 -12.216 -0.755 1.00 97.31 408 THR A CA 1
ATOM 2794 C C . THR A 1 408 ? 11.806 -11.077 -0.829 1.00 97.31 408 THR A C 1
ATOM 2796 O O . THR A 1 408 ? 10.973 -10.923 0.064 1.00 97.31 408 THR A O 1
ATOM 2799 N N . THR A 1 409 ? 11.854 -10.309 -1.914 1.00 98.62 409 THR A N 1
ATOM 2800 C CA . THR A 1 409 ? 10.879 -9.251 -2.196 1.00 98.62 409 THR A CA 1
ATOM 2801 C C . THR A 1 409 ? 10.249 -9.495 -3.566 1.00 98.62 409 THR A C 1
ATOM 2803 O O . THR A 1 409 ? 10.963 -9.558 -4.563 1.00 98.62 409 THR A O 1
ATOM 2806 N N . ILE A 1 410 ? 8.923 -9.609 -3.640 1.00 98.75 410 ILE A N 1
ATOM 2807 C CA . ILE A 1 410 ? 8.158 -9.689 -4.891 1.00 98.75 410 ILE A CA 1
ATOM 2808 C C . ILE A 1 410 ? 7.087 -8.603 -4.867 1.00 98.75 410 ILE A C 1
ATOM 2810 O O . ILE A 1 410 ? 6.191 -8.627 -4.024 1.00 98.75 410 ILE A O 1
ATOM 2814 N N . LEU A 1 411 ? 7.177 -7.659 -5.802 1.00 98.81 411 LEU A N 1
ATOM 2815 C CA . LEU A 1 411 ? 6.243 -6.542 -5.924 1.00 98.81 411 LEU A CA 1
ATOM 2816 C C . LEU A 1 411 ? 5.621 -6.550 -7.319 1.00 98.81 411 LEU A C 1
ATOM 2818 O O . LEU A 1 411 ? 6.332 -6.447 -8.318 1.00 98.81 411 LEU A O 1
ATOM 2822 N N . THR A 1 412 ? 4.296 -6.673 -7.384 1.00 98.69 412 THR A N 1
ATOM 2823 C CA . THR A 1 412 ? 3.526 -6.631 -8.635 1.00 98.69 412 THR A CA 1
ATOM 2824 C C . THR A 1 412 ? 2.590 -5.433 -8.630 1.00 98.69 412 THR A C 1
ATOM 2826 O O . THR A 1 412 ? 1.571 -5.433 -7.941 1.00 98.69 412 THR A O 1
ATOM 2829 N N . GLY A 1 413 ? 2.939 -4.404 -9.391 1.00 98.12 413 GLY A N 1
ATOM 2830 C CA . GLY A 1 413 ? 2.184 -3.163 -9.466 1.00 98.12 413 GLY A CA 1
ATOM 2831 C C . GLY A 1 413 ? 1.401 -3.021 -10.770 1.00 98.12 413 GLY A C 1
ATOM 2832 O O . GLY A 1 413 ? 1.940 -3.272 -11.848 1.00 98.12 413 GLY A O 1
ATOM 2833 N N . ILE A 1 414 ? 0.148 -2.577 -10.681 1.00 96.00 414 ILE A N 1
ATOM 2834 C CA . ILE A 1 414 ? -0.704 -2.268 -11.837 1.00 96.00 414 ILE A CA 1
ATOM 2835 C C . ILE A 1 414 ? -1.115 -0.790 -11.772 1.00 96.00 414 ILE A C 1
ATOM 2837 O O . ILE A 1 414 ? -1.826 -0.366 -10.865 1.00 96.00 414 ILE A O 1
ATOM 2841 N N . GLY A 1 415 ? -0.662 0.009 -12.733 1.00 92.31 415 GLY A N 1
ATOM 2842 C CA . GLY A 1 415 ? -1.093 1.392 -12.907 1.00 92.31 415 GLY A CA 1
ATOM 2843 C C . GLY A 1 415 ? -2.589 1.473 -13.205 1.00 92.31 415 GLY A C 1
ATOM 2844 O O . GLY A 1 415 ? -3.208 0.499 -13.635 1.00 92.31 415 GLY A O 1
ATOM 2845 N N . GLY A 1 416 ? -3.182 2.635 -12.951 1.00 84.56 416 GLY A N 1
ATOM 2846 C CA . GLY A 1 416 ? -4.625 2.823 -13.086 1.00 84.56 416 GLY A CA 1
ATOM 2847 C C . GLY A 1 416 ? -5.102 3.114 -14.508 1.00 84.56 416 GLY A C 1
ATOM 2848 O O . GLY A 1 416 ? -4.528 2.663 -15.504 1.00 84.56 416 GLY A O 1
ATOM 2849 N N . GLY A 1 417 ? -6.213 3.848 -14.577 1.00 70.00 417 GLY A N 1
ATOM 2850 C CA . GLY A 1 417 ? -6.854 4.278 -15.815 1.00 70.00 417 GLY A CA 1
ATOM 2851 C C . GLY A 1 417 ? -7.807 3.261 -16.453 1.00 70.00 417 GLY A C 1
ATOM 2852 O O . GLY A 1 417 ? -8.429 3.574 -17.464 1.00 70.00 417 GLY A O 1
ATOM 2853 N N . LEU A 1 418 ? -8.063 2.106 -15.812 1.00 71.50 418 LEU A N 1
ATOM 2854 C CA . LEU A 1 418 ? -9.137 1.177 -16.228 1.00 71.50 418 LEU A CA 1
ATOM 2855 C C . LEU A 1 418 ? -10.488 1.888 -16.401 1.00 71.50 418 LEU A C 1
ATOM 2857 O O . LEU A 1 418 ? -11.282 1.522 -17.266 1.00 71.50 418 LEU A O 1
ATOM 2861 N N . TYR A 1 419 ? -10.717 2.932 -15.604 1.00 72.38 419 TYR A N 1
ATOM 2862 C CA . TYR A 1 419 ? -11.933 3.737 -15.614 1.00 72.38 419 TYR A CA 1
ATOM 2863 C C . TYR A 1 419 ? -11.744 5.143 -16.204 1.00 72.38 419 TYR A C 1
ATOM 2865 O O . TYR A 1 419 ? -12.703 5.914 -16.227 1.00 72.38 419 TYR A O 1
ATOM 2873 N N . SER A 1 420 ? -10.549 5.489 -16.701 1.00 67.06 420 SER A N 1
ATOM 2874 C CA . SER A 1 420 ? -10.259 6.810 -17.263 1.00 67.06 420 SER A CA 1
ATOM 2875 C C . SER A 1 420 ? -9.817 6.726 -18.714 1.00 67.06 420 SER A C 1
ATOM 2877 O O . SER A 1 420 ? -8.762 6.193 -19.047 1.00 67.06 420 SER A O 1
ATOM 2879 N N . GLY A 1 421 ? -10.597 7.344 -19.600 1.00 64.50 421 GLY A N 1
ATOM 2880 C CA . GLY A 1 421 ? -10.197 7.506 -20.993 1.00 64.50 421 GLY A CA 1
ATOM 2881 C C . GLY A 1 421 ? -8.990 8.434 -21.163 1.00 64.50 421 GLY A C 1
ATOM 2882 O O . GLY A 1 421 ? -8.289 8.298 -22.152 1.00 64.50 421 GLY A O 1
ATOM 2883 N N . ALA A 1 422 ? -8.708 9.351 -20.234 1.00 73.38 422 ALA A N 1
ATOM 2884 C CA . ALA A 1 422 ? -7.721 10.425 -20.420 1.00 73.38 422 ALA A CA 1
ATOM 2885 C C . ALA A 1 422 ? -6.481 10.312 -19.516 1.00 73.38 422 ALA A C 1
ATOM 2887 O O . ALA A 1 422 ? -5.676 11.244 -19.487 1.00 73.38 422 ALA A O 1
ATOM 2888 N N . GLY A 1 423 ? -6.342 9.218 -18.765 1.00 77.62 423 GLY A N 1
ATOM 2889 C CA . GLY A 1 423 ? -5.273 9.099 -17.783 1.00 77.62 423 GLY A CA 1
ATOM 2890 C C . GLY A 1 423 ? -3.882 9.053 -18.385 1.00 77.62 423 GLY A C 1
ATOM 2891 O O . GLY A 1 423 ? -3.717 8.533 -19.480 1.00 77.62 423 GLY A O 1
ATOM 2892 N N . ALA A 1 424 ? -2.922 9.642 -17.671 1.00 84.75 424 ALA A N 1
ATOM 2893 C CA . ALA A 1 424 ? -1.542 9.866 -18.087 1.00 84.75 424 ALA A CA 1
ATOM 2894 C C . ALA A 1 424 ? -0.613 9.779 -16.871 1.00 84.75 424 ALA A C 1
ATOM 2896 O O . ALA A 1 424 ? -1.002 10.117 -15.754 1.00 84.75 424 ALA A O 1
ATOM 2897 N N . GLY A 1 425 ? 0.644 9.396 -17.088 1.00 88.50 425 GLY A N 1
ATOM 2898 C CA . GLY A 1 425 ? 1.614 9.228 -16.009 1.00 88.50 425 GLY A CA 1
ATOM 2899 C C . GLY A 1 425 ? 1.207 8.099 -15.072 1.00 88.50 425 GLY A C 1
ATOM 2900 O O . GLY A 1 425 ? 1.224 8.287 -13.861 1.00 88.50 425 GLY A O 1
ATOM 2901 N N . ASN A 1 426 ? 0.801 6.960 -15.625 1.00 92.69 426 ASN A N 1
ATOM 2902 C CA . ASN A 1 426 ? 0.393 5.805 -14.829 1.00 92.69 426 ASN A CA 1
ATOM 2903 C C . ASN A 1 426 ? 1.572 4.860 -14.670 1.00 92.69 426 ASN A C 1
ATOM 2905 O O . ASN A 1 426 ? 2.338 4.654 -15.612 1.00 92.69 426 ASN A O 1
ATOM 2909 N N . TYR A 1 427 ? 1.725 4.304 -13.474 1.00 96.06 427 TYR A N 1
ATOM 2910 C CA . TYR A 1 427 ? 2.892 3.518 -13.107 1.00 96.06 427 TYR A CA 1
ATOM 2911 C C . TYR A 1 427 ? 2.450 2.191 -12.499 1.00 96.06 427 TYR A C 1
ATOM 2913 O O . TYR A 1 427 ? 1.687 2.173 -11.536 1.00 96.06 427 TYR A O 1
ATOM 2921 N N . GLY A 1 428 ? 2.965 1.073 -13.005 1.00 97.38 428 GLY A N 1
ATOM 2922 C CA . GLY A 1 428 ? 2.865 -0.194 -12.288 1.00 97.38 428 GLY A CA 1
ATOM 2923 C C . GLY A 1 428 ? 3.617 -0.090 -10.965 1.00 97.38 428 GLY A C 1
ATOM 2924 O O . GLY A 1 428 ? 3.017 -0.100 -9.890 1.00 97.38 428 GLY A O 1
ATOM 2925 N N . VAL A 1 429 ? 4.933 0.096 -11.056 1.00 98.69 429 VAL A N 1
ATOM 2926 C CA . VAL A 1 429 ? 5.822 0.313 -9.910 1.00 98.69 429 VAL A CA 1
ATOM 2927 C C . VAL A 1 429 ? 6.636 1.587 -10.119 1.00 98.69 429 VAL A C 1
ATOM 2929 O O . VAL A 1 429 ? 7.320 1.733 -11.129 1.00 98.69 429 VAL A O 1
ATOM 2932 N N . PHE A 1 430 ? 6.619 2.489 -9.144 1.00 98.62 430 PHE A N 1
ATOM 2933 C CA . PHE A 1 430 ? 7.512 3.641 -9.072 1.00 98.62 430 PHE A CA 1
ATOM 2934 C C . PHE A 1 430 ? 8.520 3.436 -7.937 1.00 98.62 430 PHE A C 1
ATOM 2936 O O . PHE A 1 430 ? 8.135 3.257 -6.783 1.00 98.62 430 PHE A O 1
ATOM 2943 N N . LEU A 1 431 ? 9.814 3.453 -8.257 1.00 98.56 431 LEU A N 1
ATOM 2944 C CA . LEU A 1 431 ? 10.906 3.167 -7.331 1.00 98.56 431 LEU A CA 1
ATOM 2945 C C . LEU A 1 431 ? 11.874 4.356 -7.229 1.00 98.56 431 LEU A C 1
ATOM 2947 O O . LEU A 1 431 ? 12.607 4.671 -8.169 1.00 98.56 431 LEU A O 1
ATOM 2951 N N . SER A 1 432 ? 11.939 4.967 -6.050 1.00 98.38 432 SER A N 1
ATOM 2952 C CA . SER A 1 432 ? 12.961 5.958 -5.676 1.00 98.38 432 SER A CA 1
ATOM 2953 C C . SER A 1 432 ? 13.574 5.690 -4.292 1.00 98.38 432 SER A C 1
ATOM 2955 O O . SER A 1 432 ? 14.155 6.581 -3.677 1.00 98.38 432 SER A O 1
ATOM 2957 N N . GLY A 1 433 ? 13.350 4.486 -3.765 1.00 97.94 433 GLY A N 1
ATOM 2958 C CA . GLY A 1 433 ? 13.783 4.047 -2.445 1.00 97.94 433 GLY A CA 1
ATOM 2959 C C . GLY A 1 433 ? 14.879 2.981 -2.489 1.00 97.94 433 GLY A C 1
ATOM 2960 O O . GLY A 1 433 ? 15.615 2.837 -3.469 1.00 97.94 433 GLY A O 1
ATOM 2961 N N . THR A 1 434 ? 14.977 2.206 -1.408 1.00 98.38 434 THR A N 1
ATOM 2962 C CA . THR A 1 434 ? 15.903 1.068 -1.296 1.00 98.38 434 THR A CA 1
ATOM 2963 C C . THR A 1 434 ? 15.158 -0.263 -1.290 1.00 98.38 434 THR A C 1
ATOM 2965 O O . THR A 1 434 ? 14.184 -0.425 -0.562 1.00 98.38 434 THR A O 1
ATOM 2968 N N . VAL A 1 435 ? 15.641 -1.245 -2.047 1.00 97.75 435 VAL A N 1
ATOM 2969 C CA . VAL A 1 435 ? 15.119 -2.624 -2.034 1.00 97.75 435 VAL A CA 1
ATOM 2970 C C . VAL A 1 435 ? 16.235 -3.632 -1.799 1.00 97.75 435 VAL A C 1
ATOM 2972 O O . VAL A 1 435 ? 17.387 -3.370 -2.135 1.00 97.75 435 VAL A O 1
ATOM 2975 N N . SER A 1 436 ? 15.908 -4.797 -1.244 1.00 96.19 436 SER A N 1
ATOM 2976 C CA . SER A 1 436 ? 16.833 -5.926 -1.118 1.00 96.19 436 SER A CA 1
ATOM 2977 C C . SER A 1 436 ? 16.278 -7.164 -1.814 1.00 96.19 436 SER A C 1
ATOM 2979 O O . SER A 1 436 ? 15.138 -7.547 -1.547 1.00 96.19 436 SER A O 1
ATOM 2981 N N . GLY A 1 437 ? 17.077 -7.776 -2.699 1.00 92.88 437 GLY A N 1
ATOM 2982 C CA . GLY A 1 437 ? 16.740 -9.050 -3.351 1.00 92.88 437 GLY A CA 1
ATOM 2983 C C . GLY A 1 437 ? 15.357 -9.057 -4.013 1.00 92.88 437 GLY A C 1
ATOM 2984 O O . GLY A 1 437 ? 14.531 -9.918 -3.709 1.00 92.88 437 GLY A O 1
ATOM 2985 N N . ALA A 1 438 ? 15.071 -8.060 -4.853 1.00 98.06 438 ALA A N 1
ATOM 2986 C CA . ALA A 1 438 ? 13.714 -7.802 -5.327 1.00 98.06 438 ALA A CA 1
ATOM 2987 C C . ALA A 1 438 ? 13.438 -8.327 -6.738 1.00 98.06 438 ALA A C 1
ATOM 2989 O O . ALA A 1 438 ? 14.273 -8.214 -7.633 1.00 98.06 438 ALA A O 1
ATOM 2990 N N . THR A 1 439 ? 12.226 -8.845 -6.933 1.00 98.75 439 THR A N 1
ATOM 2991 C CA . THR A 1 439 ? 11.602 -9.094 -8.233 1.00 98.75 439 THR A CA 1
ATOM 2992 C C . THR A 1 439 ? 10.431 -8.137 -8.404 1.00 98.75 439 THR A C 1
ATOM 2994 O O . THR A 1 439 ? 9.510 -8.127 -7.587 1.00 98.75 439 THR A O 1
ATOM 2997 N N . LEU A 1 440 ? 10.473 -7.319 -9.451 1.00 98.81 440 LEU A N 1
ATOM 2998 C CA . LEU A 1 440 ? 9.455 -6.325 -9.759 1.00 98.81 440 LEU A CA 1
ATOM 2999 C C . LEU A 1 440 ? 8.725 -6.707 -11.045 1.00 98.81 440 LEU A C 1
ATOM 3001 O O . LEU A 1 440 ? 9.355 -6.990 -12.066 1.00 98.81 440 LEU A O 1
ATOM 3005 N N . THR A 1 441 ? 7.404 -6.630 -11.002 1.00 98.69 441 THR A N 1
ATOM 3006 C CA . THR A 1 441 ? 6.536 -6.677 -12.177 1.00 98.69 441 THR A CA 1
ATOM 3007 C C . THR A 1 441 ? 5.678 -5.425 -12.173 1.00 98.69 441 THR A C 1
ATOM 3009 O O . THR A 1 441 ? 5.054 -5.099 -11.166 1.00 98.69 441 THR A O 1
ATOM 3012 N N . GLY A 1 442 ? 5.673 -4.701 -13.286 1.00 98.00 442 GLY A N 1
ATOM 3013 C CA . GLY A 1 442 ? 4.945 -3.450 -13.417 1.00 98.00 442 GLY A CA 1
ATOM 3014 C C . GLY A 1 442 ? 4.137 -3.412 -14.704 1.00 98.00 442 GLY A C 1
ATOM 3015 O O . GLY A 1 442 ? 4.668 -3.684 -15.774 1.00 98.00 442 GLY A O 1
ATOM 3016 N N . ILE A 1 443 ? 2.859 -3.063 -14.608 1.00 96.50 443 ILE A N 1
ATOM 3017 C CA . ILE A 1 443 ? 1.974 -2.875 -15.761 1.00 96.50 443 ILE A CA 1
ATOM 3018 C C . ILE A 1 443 ? 1.501 -1.425 -15.735 1.00 96.50 443 ILE A C 1
ATOM 3020 O O . ILE A 1 443 ? 0.838 -1.035 -14.783 1.00 96.50 443 ILE A O 1
ATOM 3024 N N . GLY A 1 444 ? 1.811 -0.620 -16.753 1.00 92.94 444 GLY A N 1
ATOM 3025 C CA . GLY A 1 444 ? 1.528 0.826 -16.765 1.00 92.94 444 GLY A CA 1
ATOM 3026 C C . GLY A 1 444 ? 0.052 1.236 -16.817 1.00 92.94 444 GLY A C 1
ATOM 3027 O O . GLY A 1 444 ? -0.246 2.426 -16.846 1.00 92.94 444 GLY A O 1
ATOM 3028 N N . GLY A 1 445 ? -0.873 0.277 -16.808 1.00 88.88 445 GLY A N 1
ATOM 3029 C CA . GLY A 1 445 ? -2.310 0.524 -16.835 1.00 88.88 445 GLY A CA 1
ATOM 3030 C C . GLY A 1 445 ? -2.858 0.770 -18.241 1.00 88.88 445 GLY A C 1
ATOM 3031 O O . GLY A 1 445 ? -2.281 0.355 -19.252 1.00 88.88 445 GLY A O 1
ATOM 3032 N N . VAL A 1 446 ? -4.014 1.421 -18.307 1.00 84.69 446 VAL A N 1
ATOM 3033 C CA . VAL A 1 446 ? -4.696 1.756 -19.565 1.00 84.69 446 VAL A CA 1
ATOM 3034 C C . VAL A 1 446 ? -5.090 3.234 -19.554 1.00 84.69 446 VAL A C 1
ATOM 3036 O O . VAL A 1 446 ? -5.253 3.821 -18.495 1.00 84.69 446 VAL A O 1
ATOM 3039 N N . GLY A 1 447 ? -5.203 3.856 -20.720 1.00 80.62 447 GLY A N 1
ATOM 3040 C CA . GLY A 1 447 ? -5.545 5.274 -20.861 1.00 80.62 447 GLY A CA 1
ATOM 3041 C C . GLY A 1 447 ? -5.245 5.728 -22.283 1.00 80.62 447 GLY A C 1
ATOM 3042 O O . GLY A 1 447 ? -4.407 5.126 -22.944 1.00 80.62 447 GLY A O 1
ATOM 3043 N N . THR A 1 448 ? -5.965 6.718 -22.814 1.00 82.56 448 THR A N 1
ATOM 3044 C CA . THR A 1 448 ? -5.725 7.201 -24.192 1.00 82.56 448 THR A CA 1
ATOM 3045 C C . THR A 1 448 ? -4.773 8.395 -24.255 1.00 82.56 448 THR A C 1
ATOM 3047 O O . THR A 1 448 ? -4.415 8.811 -25.355 1.00 82.56 448 THR A O 1
ATOM 3050 N N . GLY A 1 449 ? -4.350 8.942 -23.109 1.00 79.44 449 GLY A N 1
ATOM 3051 C CA . GLY A 1 449 ? -3.520 10.143 -23.027 1.00 79.44 449 GLY A CA 1
ATOM 3052 C C . GLY A 1 449 ? -2.147 9.899 -22.400 1.00 79.44 449 GLY A C 1
ATOM 3053 O O . GLY A 1 449 ? -1.986 9.067 -21.526 1.00 79.44 449 GLY A O 1
ATOM 3054 N N . GLY A 1 450 ? -1.152 10.695 -22.798 1.00 84.38 450 GLY A N 1
ATOM 3055 C CA . GLY A 1 450 ? 0.139 10.775 -22.102 1.00 84.38 450 GLY A CA 1
ATOM 3056 C C . GLY A 1 450 ? 0.939 9.470 -22.041 1.00 84.38 450 GLY A C 1
ATOM 3057 O O . GLY A 1 450 ? 0.833 8.646 -22.938 1.00 84.38 450 GLY A O 1
ATOM 3058 N N . THR A 1 451 ? 1.785 9.349 -21.009 1.00 91.44 451 THR A N 1
ATOM 3059 C CA . THR A 1 451 ? 2.784 8.276 -20.863 1.00 91.44 451 THR A CA 1
ATOM 3060 C C . THR A 1 451 ? 2.365 7.236 -19.830 1.00 91.44 451 THR A C 1
ATOM 3062 O O . THR A 1 451 ? 1.844 7.588 -18.770 1.00 91.44 451 THR A O 1
ATOM 3065 N N . HIS A 1 452 ? 2.644 5.961 -20.086 1.00 94.12 452 HIS A N 1
ATOM 3066 C CA . HIS A 1 452 ? 2.364 4.877 -19.145 1.00 94.12 452 HIS A CA 1
ATOM 3067 C C . HIS A 1 452 ? 3.592 3.986 -18.950 1.00 94.12 452 HIS A C 1
ATOM 3069 O O . HIS A 1 452 ? 4.243 3.580 -19.912 1.00 94.12 452 HIS A O 1
ATOM 3075 N N . HIS A 1 453 ? 3.896 3.643 -17.700 1.00 96.38 453 HIS A N 1
ATOM 3076 C CA . HIS A 1 453 ? 5.159 3.025 -17.305 1.00 96.38 453 HIS A CA 1
ATOM 3077 C C . HIS A 1 453 ? 4.905 1.727 -16.544 1.00 96.38 453 HIS A C 1
ATOM 3079 O O . HIS A 1 453 ? 4.209 1.729 -15.533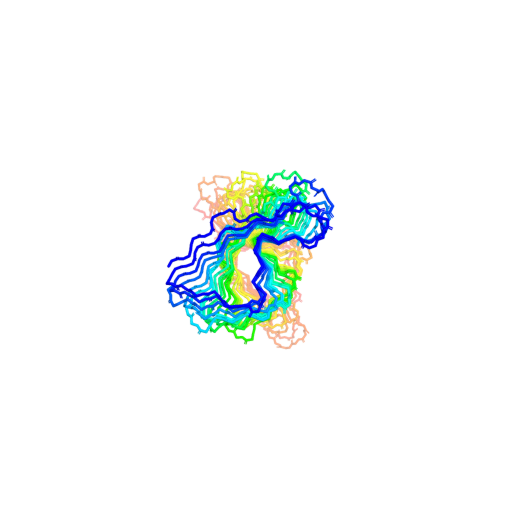 1.00 96.38 453 HIS A O 1
ATOM 3085 N N . GLY A 1 454 ? 5.507 0.621 -16.970 1.00 97.75 454 GLY A N 1
ATOM 3086 C CA . GLY A 1 454 ? 5.521 -0.607 -16.183 1.00 97.75 454 GLY A CA 1
ATOM 3087 C C . GLY A 1 454 ? 6.274 -0.383 -14.877 1.00 97.75 454 GLY A C 1
ATOM 3088 O O . GLY A 1 454 ? 5.668 -0.311 -13.807 1.00 97.75 454 GLY A O 1
ATOM 3089 N N . VAL A 1 455 ? 7.591 -0.193 -14.970 1.00 98.69 455 VAL A N 1
ATOM 3090 C CA . VAL A 1 455 ? 8.453 0.153 -13.830 1.00 98.69 455 VAL A CA 1
ATOM 3091 C C . VAL A 1 455 ? 9.203 1.456 -14.101 1.00 98.69 455 VAL A C 1
ATOM 3093 O O . VAL A 1 455 ? 9.926 1.556 -15.087 1.00 98.69 455 VAL A O 1
ATOM 3096 N N . THR A 1 456 ? 9.117 2.426 -13.194 1.00 98.62 456 THR A N 1
ATOM 3097 C CA . THR A 1 456 ? 9.919 3.659 -13.239 1.00 98.62 456 THR A CA 1
ATOM 3098 C C . THR A 1 456 ? 10.921 3.700 -12.099 1.00 98.62 456 THR A C 1
ATOM 3100 O O . THR A 1 456 ? 10.576 3.424 -10.953 1.00 98.62 456 THR A O 1
ATOM 3103 N N . ILE A 1 457 ? 12.161 4.085 -12.403 1.00 98.62 457 ILE A N 1
ATOM 3104 C CA . ILE A 1 457 ? 13.253 4.236 -11.441 1.00 98.62 457 ILE A CA 1
ATOM 3105 C C . ILE A 1 457 ? 13.735 5.685 -11.447 1.00 98.62 457 ILE A C 1
ATOM 3107 O O . ILE A 1 457 ? 14.291 6.166 -12.435 1.00 98.62 457 ILE A O 1
ATOM 3111 N N . SER A 1 458 ? 13.547 6.376 -10.322 1.00 97.94 458 SER A N 1
ATOM 3112 C CA . SER A 1 458 ? 13.822 7.813 -10.173 1.00 97.94 458 SER A CA 1
ATOM 3113 C C . SER A 1 458 ? 14.963 8.131 -9.199 1.00 97.94 458 SER A C 1
ATOM 3115 O O . SER A 1 458 ? 15.077 9.258 -8.718 1.00 97.94 458 SER A O 1
ATOM 3117 N N . GLY A 1 459 ? 15.821 7.154 -8.909 1.00 97.31 459 GLY A N 1
ATOM 3118 C CA . GLY A 1 459 ? 16.881 7.275 -7.907 1.00 97.31 459 GLY A CA 1
ATOM 3119 C C . GLY A 1 459 ? 16.757 6.174 -6.869 1.00 97.31 459 GLY A C 1
ATOM 3120 O O . GLY A 1 459 ? 16.135 6.388 -5.841 1.00 97.31 459 GLY A O 1
ATOM 3121 N N . ALA A 1 460 ? 17.305 4.993 -7.140 1.00 97.88 460 ALA A N 1
ATOM 3122 C CA . ALA A 1 460 ? 17.105 3.818 -6.303 1.00 97.88 460 ALA A CA 1
ATOM 3123 C C . ALA A 1 460 ? 18.410 3.091 -5.981 1.00 97.88 460 ALA A C 1
ATOM 3125 O O . ALA A 1 460 ? 19.364 3.090 -6.766 1.00 97.88 460 ALA A O 1
ATOM 3126 N N . THR A 1 461 ? 18.415 2.421 -4.831 1.00 98.12 461 THR A N 1
ATOM 3127 C CA . THR A 1 461 ? 19.481 1.492 -4.439 1.00 98.12 461 THR A CA 1
ATOM 3128 C C . THR A 1 461 ? 18.902 0.095 -4.281 1.00 98.12 461 THR A C 1
ATOM 3130 O O . THR A 1 461 ? 17.896 -0.094 -3.601 1.00 98.12 461 THR A O 1
ATOM 3133 N N . ALA A 1 462 ? 19.543 -0.894 -4.892 1.00 97.31 462 ALA A N 1
ATOM 3134 C CA . ALA A 1 462 ? 19.219 -2.295 -4.679 1.00 97.31 462 ALA A CA 1
ATOM 3135 C C . ALA A 1 462 ? 20.391 -2.991 -3.975 1.00 97.31 462 ALA A C 1
ATOM 3137 O O . ALA A 1 462 ? 21.514 -3.051 -4.478 1.00 97.31 462 ALA A O 1
ATOM 3138 N N . ASN A 1 463 ? 20.127 -3.493 -2.773 1.00 94.56 463 ASN A N 1
ATOM 3139 C CA . ASN A 1 463 ? 21.057 -4.318 -2.020 1.00 94.56 463 ASN A CA 1
ATOM 3140 C C . ASN A 1 463 ? 20.873 -5.761 -2.509 1.00 94.56 463 ASN A C 1
ATOM 3142 O O . ASN A 1 463 ? 19.821 -6.357 -2.288 1.00 94.56 463 ASN A O 1
ATOM 3146 N N . ASN A 1 464 ? 21.879 -6.330 -3.174 1.00 94.56 464 ASN A N 1
ATOM 3147 C CA . ASN A 1 464 ? 21.806 -7.599 -3.917 1.00 94.56 464 ASN A CA 1
ATOM 3148 C C . ASN A 1 464 ? 21.091 -7.485 -5.276 1.00 94.56 464 ASN A C 1
ATOM 3150 O O . ASN A 1 464 ? 20.926 -6.402 -5.833 1.00 94.56 464 ASN A O 1
ATOM 3154 N N . SER A 1 465 ? 20.721 -8.636 -5.843 1.00 97.38 465 SER A N 1
ATOM 3155 C CA . SER A 1 465 ? 20.121 -8.722 -7.172 1.00 97.38 465 SER A CA 1
ATOM 3156 C C . SER A 1 465 ? 18.766 -8.014 -7.253 1.00 97.38 465 SER A C 1
ATOM 3158 O O . SER A 1 465 ? 17.956 -8.080 -6.326 1.00 97.38 465 SER A O 1
ATOM 3160 N N . LEU A 1 466 ? 18.511 -7.401 -8.407 1.00 98.56 466 LEU A N 1
ATOM 3161 C CA . LEU A 1 466 ? 17.228 -6.822 -8.789 1.00 98.56 466 LEU A CA 1
ATOM 3162 C C . LEU A 1 466 ? 16.789 -7.464 -10.102 1.00 98.56 466 LEU A C 1
ATOM 3164 O O . LEU A 1 466 ? 17.488 -7.368 -11.107 1.00 98.56 466 LEU A O 1
ATOM 3168 N N . THR A 1 467 ? 15.628 -8.106 -10.095 1.00 98.75 467 THR A N 1
ATOM 3169 C CA . THR A 1 467 ? 14.985 -8.633 -11.299 1.00 98.75 467 THR A CA 1
ATOM 3170 C C . THR A 1 467 ? 13.777 -7.774 -11.628 1.00 98.75 467 THR A C 1
ATOM 3172 O O . THR A 1 467 ? 12.921 -7.557 -10.778 1.00 98.75 467 THR A O 1
ATOM 3175 N N . ILE A 1 468 ? 13.679 -7.299 -12.861 1.00 98.81 468 ILE A N 1
ATOM 3176 C CA . ILE A 1 468 ? 12.473 -6.676 -13.396 1.00 98.81 468 ILE A CA 1
ATOM 3177 C C . ILE A 1 468 ? 11.972 -7.591 -14.501 1.00 98.81 468 ILE A C 1
ATOM 3179 O O . ILE A 1 468 ? 12.699 -7.876 -15.455 1.00 98.81 468 ILE A O 1
ATOM 3183 N N . THR A 1 469 ? 10.755 -8.103 -14.343 1.00 98.62 469 THR A N 1
ATOM 3184 C CA . THR A 1 469 ? 10.220 -9.115 -15.249 1.00 98.62 469 THR A CA 1
ATOM 3185 C C . THR A 1 469 ? 8.745 -8.942 -15.547 1.00 98.62 469 THR A C 1
ATOM 3187 O O . THR A 1 469 ? 7.992 -8.447 -14.705 1.00 98.62 469 THR A O 1
ATOM 3190 N N . ASN A 1 470 ? 8.340 -9.369 -16.748 1.00 98.19 470 ASN A N 1
ATOM 3191 C CA . ASN A 1 470 ? 6.962 -9.284 -17.236 1.00 98.19 470 ASN A CA 1
ATOM 3192 C C . ASN A 1 470 ? 6.417 -7.854 -17.130 1.00 98.19 470 ASN A C 1
ATOM 3194 O O . ASN A 1 470 ? 5.258 -7.640 -16.781 1.00 98.19 470 ASN A O 1
ATOM 3198 N N . SER A 1 471 ? 7.291 -6.874 -17.365 1.00 98.31 471 SER A N 1
ATOM 3199 C CA . SER A 1 471 ? 6.955 -5.464 -17.229 1.00 98.31 471 SER A CA 1
ATOM 3200 C C . SER A 1 471 ? 6.455 -4.928 -18.558 1.00 98.31 471 SER A C 1
ATOM 3202 O O . SER A 1 471 ? 7.117 -5.103 -19.585 1.00 98.31 471 SER A O 1
ATOM 3204 N N . SER A 1 472 ? 5.318 -4.244 -18.541 1.00 97.00 472 SER A N 1
ATOM 3205 C CA . SER A 1 472 ? 4.772 -3.594 -19.723 1.00 97.00 472 SER A CA 1
ATOM 3206 C C . SER A 1 472 ? 4.414 -2.144 -19.442 1.00 97.00 472 SER A C 1
ATOM 3208 O O . SER A 1 472 ? 3.844 -1.831 -18.396 1.00 97.00 472 SER A O 1
ATOM 3210 N N . GLY A 1 473 ? 4.663 -1.259 -20.405 1.00 95.56 473 GLY A N 1
ATOM 3211 C CA . GLY A 1 473 ? 3.993 0.040 -20.409 1.00 95.56 473 GLY A CA 1
ATOM 3212 C C . GLY A 1 473 ? 2.480 -0.108 -20.594 1.00 95.56 473 GLY A C 1
ATOM 3213 O O . GLY A 1 473 ? 1.925 -1.213 -20.559 1.00 95.56 473 GLY A O 1
ATOM 3214 N N . GLY A 1 474 ? 1.796 1.017 -20.765 1.00 91.00 474 GLY A N 1
ATOM 3215 C CA . GLY A 1 474 ? 0.346 1.035 -20.964 1.00 91.00 474 GLY A CA 1
ATOM 3216 C C . GLY A 1 474 ? -0.081 0.724 -22.397 1.00 91.00 474 GLY A C 1
ATOM 3217 O O . GLY A 1 474 ? 0.733 0.602 -23.311 1.00 91.00 474 GLY A O 1
ATOM 3218 N N . THR A 1 475 ? -1.392 0.574 -22.592 1.00 86.88 475 THR A N 1
ATOM 3219 C CA . THR A 1 475 ? -1.979 0.189 -23.891 1.00 86.88 475 THR A CA 1
ATOM 3220 C C . THR A 1 475 ? -2.491 1.351 -24.746 1.00 86.88 475 THR A C 1
ATOM 3222 O O . THR A 1 475 ? -2.844 1.121 -25.903 1.00 86.88 475 THR A O 1
ATOM 3225 N N . GLY A 1 476 ? -2.500 2.584 -24.237 1.00 81.31 476 GLY A N 1
ATOM 3226 C CA . GLY A 1 476 ? -2.779 3.783 -25.033 1.00 81.31 476 GLY A CA 1
ATOM 3227 C C . GLY A 1 476 ? -1.817 4.922 -24.697 1.00 81.31 476 GLY A C 1
ATOM 3228 O O . GLY A 1 476 ? -0.773 4.662 -24.106 1.00 81.31 476 GLY A O 1
ATOM 3229 N N . GLY A 1 477 ? -2.108 6.142 -25.167 1.00 85.50 477 GLY A N 1
ATOM 3230 C CA . GLY A 1 477 ? -1.170 7.272 -25.084 1.00 85.50 477 GLY A CA 1
ATOM 3231 C C . GLY A 1 477 ? 0.111 7.071 -25.912 1.00 85.50 477 GLY A C 1
ATOM 3232 O O . GLY A 1 477 ? 0.298 6.018 -26.512 1.00 85.50 477 GLY A O 1
ATOM 3233 N N . GLU A 1 478 ? 0.991 8.068 -25.984 1.00 89.75 478 GLU A N 1
ATOM 3234 C CA . GLU A 1 478 ? 2.316 7.960 -26.630 1.00 89.75 478 GLU A CA 1
ATOM 3235 C C . GLU A 1 478 ? 3.407 7.875 -25.558 1.00 89.75 478 GLU A C 1
ATOM 3237 O O . GLU A 1 478 ? 3.199 8.298 -24.424 1.00 89.75 478 GLU A O 1
ATOM 3242 N N . SER A 1 479 ? 4.613 7.422 -25.912 1.00 93.38 479 SER A N 1
ATOM 3243 C CA . SER A 1 479 ? 5.732 7.357 -24.954 1.00 93.38 479 SER A CA 1
ATOM 3244 C C . SER A 1 479 ? 5.431 6.425 -23.780 1.00 93.38 479 SER A C 1
ATOM 3246 O O . SER A 1 479 ? 5.422 6.831 -22.618 1.00 93.38 479 SER A O 1
ATOM 3248 N N . ASN A 1 480 ? 5.154 5.161 -24.091 1.00 95.62 480 ASN A N 1
ATOM 3249 C CA . ASN A 1 480 ? 4.990 4.124 -23.079 1.00 95.62 480 ASN A CA 1
ATOM 3250 C C . ASN A 1 480 ? 6.315 3.418 -22.807 1.00 95.62 480 ASN A C 1
ATOM 3252 O O . ASN A 1 480 ? 7.144 3.259 -23.704 1.00 95.62 480 ASN A O 1
ATOM 3256 N N . TYR A 1 481 ? 6.512 2.985 -21.565 1.00 97.81 481 TYR A N 1
ATOM 3257 C CA . TYR A 1 481 ? 7.766 2.397 -21.118 1.00 97.81 481 TYR A CA 1
ATOM 3258 C C . TYR A 1 481 ? 7.522 1.082 -20.390 1.00 97.81 481 TYR A C 1
ATOM 3260 O O . TYR A 1 481 ? 6.799 1.048 -19.399 1.00 97.81 481 TYR A O 1
ATOM 3268 N N . GLY A 1 482 ? 8.185 0.006 -20.805 1.00 98.19 482 GLY A N 1
ATOM 3269 C CA . GLY A 1 482 ? 8.237 -1.223 -20.015 1.00 98.19 482 GLY A CA 1
ATOM 3270 C C . GLY A 1 482 ? 9.024 -0.969 -18.735 1.00 98.19 482 GLY A C 1
ATOM 3271 O O .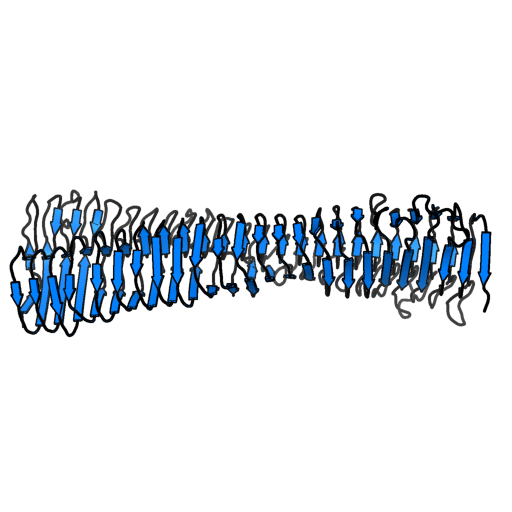 GLY A 1 482 ? 8.548 -1.249 -17.633 1.00 98.19 482 GLY A O 1
ATOM 3272 N N . VAL A 1 483 ? 10.197 -0.353 -18.887 1.00 98.75 483 VAL A N 1
ATOM 3273 C CA . VAL A 1 483 ? 11.010 0.202 -17.806 1.00 98.75 483 VAL A CA 1
ATOM 3274 C C . VAL A 1 483 ? 11.524 1.590 -18.187 1.00 98.75 483 VAL A C 1
ATOM 3276 O O . VAL A 1 483 ? 12.071 1.780 -19.272 1.00 98.75 483 VAL A O 1
ATOM 3279 N N . ASN A 1 484 ? 11.413 2.555 -17.278 1.00 98.50 484 ASN A N 1
ATOM 3280 C CA . ASN A 1 484 ? 11.929 3.908 -17.455 1.00 98.50 484 ASN A CA 1
ATOM 3281 C C . ASN A 1 484 ? 12.894 4.288 -16.324 1.00 98.50 484 ASN A C 1
ATOM 3283 O O . ASN A 1 484 ? 12.494 4.418 -15.169 1.00 98.50 484 ASN A O 1
ATOM 3287 N N . ILE A 1 485 ? 14.173 4.477 -16.640 1.00 98.56 485 ILE A N 1
ATOM 3288 C CA . ILE A 1 485 ? 15.221 4.822 -15.674 1.00 98.56 485 ILE A CA 1
ATOM 3289 C C . ILE A 1 485 ? 15.595 6.294 -15.848 1.00 98.56 485 ILE A C 1
ATOM 3291 O O . ILE A 1 485 ? 16.495 6.648 -16.616 1.00 98.56 485 ILE A O 1
ATOM 3295 N N . ILE A 1 486 ? 14.888 7.159 -15.123 1.00 97.75 486 ILE A N 1
ATOM 3296 C CA . ILE A 1 486 ? 15.062 8.618 -15.176 1.00 97.75 486 ILE A CA 1
ATOM 3297 C C . ILE A 1 486 ? 16.085 9.130 -14.159 1.00 97.75 486 ILE A C 1
ATOM 3299 O O . ILE A 1 486 ? 16.705 10.166 -14.378 1.00 97.75 486 ILE A O 1
ATOM 3303 N N . GLY A 1 487 ? 16.276 8.400 -13.057 1.00 97.75 487 GLY A N 1
ATOM 3304 C CA . GLY A 1 487 ? 17.289 8.676 -12.040 1.00 97.75 487 GLY A CA 1
ATOM 3305 C C . GLY A 1 487 ? 18.337 7.571 -11.953 1.00 97.75 487 GLY A C 1
ATOM 3306 O O . GLY A 1 487 ? 18.290 6.584 -12.684 1.00 97.75 487 GLY A O 1
ATOM 3307 N N . ASN A 1 488 ? 19.299 7.725 -11.045 1.00 98.12 488 ASN A N 1
ATOM 3308 C CA . ASN A 1 488 ? 20.362 6.735 -10.884 1.00 98.12 488 ASN A CA 1
ATOM 3309 C C . ASN A 1 488 ? 19.835 5.431 -10.267 1.00 98.12 488 ASN A C 1
ATOM 3311 O O . ASN A 1 488 ? 19.041 5.456 -9.330 1.00 98.12 488 ASN A O 1
ATOM 3315 N N . LEU A 1 489 ? 20.330 4.295 -10.747 1.00 98.50 489 LEU A N 1
ATOM 3316 C CA . LEU A 1 489 ? 20.115 2.975 -10.163 1.00 98.50 489 LEU A CA 1
ATOM 3317 C C . LEU A 1 489 ? 21.470 2.390 -9.778 1.00 98.50 489 LEU A C 1
ATOM 3319 O O . LEU A 1 489 ? 22.330 2.228 -10.640 1.00 98.50 489 LEU A O 1
ATOM 3323 N N . THR A 1 490 ? 21.662 2.060 -8.502 1.00 98.19 490 THR A N 1
ATOM 3324 C CA . THR A 1 490 ? 22.916 1.458 -8.026 1.00 98.19 490 THR A CA 1
ATOM 3325 C C . THR A 1 490 ? 22.663 0.128 -7.332 1.00 98.19 490 THR A C 1
ATOM 3327 O O . THR A 1 490 ? 21.871 0.047 -6.394 1.00 98.19 490 THR A O 1
ATOM 3330 N N . LEU A 1 491 ? 23.377 -0.903 -7.775 1.00 97.56 491 LEU A N 1
ATOM 3331 C CA . LEU A 1 491 ? 23.500 -2.197 -7.121 1.00 97.56 491 LEU A CA 1
ATOM 3332 C C . LEU A 1 491 ? 24.940 -2.364 -6.640 1.00 97.56 491 LEU A C 1
ATOM 3334 O O . LEU A 1 491 ? 25.880 -2.302 -7.432 1.00 97.56 491 LEU A O 1
ATOM 3338 N N . VAL A 1 492 ? 25.113 -2.608 -5.341 1.00 88.88 492 VAL A N 1
ATOM 3339 C CA . VAL A 1 492 ? 26.442 -2.845 -4.745 1.00 88.88 492 VAL A CA 1
ATOM 3340 C C . VAL A 1 492 ? 26.922 -4.277 -5.006 1.00 88.88 492 VAL A C 1
ATOM 3342 O O . VAL A 1 492 ? 28.118 -4.533 -5.130 1.00 88.88 492 VAL A O 1
ATOM 3345 N N . SER A 1 493 ? 25.988 -5.221 -5.102 1.00 94.50 493 SER A N 1
ATOM 3346 C CA . SER A 1 493 ? 26.232 -6.652 -5.282 1.00 94.50 493 SER A CA 1
ATOM 3347 C C . SER A 1 493 ? 25.123 -7.278 -6.135 1.00 94.50 493 SER A C 1
ATOM 3349 O O . SER A 1 493 ? 24.060 -6.689 -6.317 1.00 94.50 493 SER A O 1
ATOM 3351 N N . GLY A 1 494 ? 25.350 -8.493 -6.636 1.00 96.19 494 GLY A N 1
ATOM 3352 C CA . GLY A 1 494 ? 24.336 -9.262 -7.363 1.00 96.19 494 GLY A CA 1
ATOM 3353 C C . GLY A 1 494 ? 24.220 -8.921 -8.850 1.00 96.19 494 GLY A C 1
ATOM 3354 O O . GLY A 1 494 ? 25.161 -8.436 -9.480 1.00 96.19 494 GLY A O 1
ATOM 3355 N N . THR A 1 495 ? 23.067 -9.252 -9.427 1.00 98.50 495 THR A N 1
ATOM 3356 C CA . THR A 1 495 ? 22.758 -9.094 -10.855 1.00 98.50 495 THR A CA 1
ATOM 3357 C C . THR A 1 495 ? 21.532 -8.208 -11.035 1.00 98.50 495 THR A C 1
ATOM 3359 O O . THR A 1 495 ? 20.524 -8.407 -10.357 1.00 98.50 495 THR A O 1
ATOM 3362 N N . LEU A 1 496 ? 21.612 -7.261 -11.969 1.00 98.81 496 LEU A N 1
ATOM 3363 C CA . LEU A 1 496 ? 20.450 -6.573 -12.517 1.00 98.81 496 LEU A CA 1
ATOM 3364 C C . LEU A 1 496 ? 19.952 -7.365 -13.726 1.00 98.81 496 LEU A C 1
ATOM 3366 O O . LEU A 1 496 ? 20.670 -7.482 -14.717 1.00 98.81 496 LEU A O 1
ATOM 3370 N N . LEU A 1 497 ? 18.748 -7.920 -13.636 1.00 98.81 497 LEU A N 1
ATOM 3371 C CA . LEU A 1 497 ? 18.139 -8.720 -14.692 1.00 98.81 497 LEU A CA 1
ATOM 3372 C C . LEU A 1 497 ? 16.870 -8.042 -15.204 1.00 98.81 497 LEU A C 1
ATOM 3374 O O . LEU A 1 497 ? 15.938 -7.811 -14.440 1.00 98.81 497 LEU A O 1
ATOM 3378 N N . PHE A 1 498 ? 16.812 -7.806 -16.508 1.00 98.88 498 PHE A N 1
ATOM 3379 C CA . PHE A 1 498 ? 15.593 -7.470 -17.232 1.00 98.88 498 PHE A CA 1
ATOM 3380 C C . PHE A 1 498 ? 15.154 -8.677 -18.056 1.00 98.88 498 PHE A C 1
ATOM 3382 O O . PHE A 1 498 ? 15.960 -9.251 -18.791 1.00 98.88 498 PHE A O 1
ATOM 3389 N N . SER A 1 499 ? 13.890 -9.072 -17.943 1.00 98.62 499 SER A N 1
ATOM 3390 C CA . SER A 1 499 ? 13.360 -10.197 -18.714 1.00 98.62 499 SER A CA 1
ATOM 3391 C C . SER A 1 499 ? 11.910 -9.978 -19.104 1.00 98.62 499 SER A C 1
ATOM 3393 O O . SER A 1 499 ? 11.078 -9.710 -18.236 1.00 98.62 499 SER A O 1
ATOM 3395 N N . ASN A 1 500 ? 11.589 -10.169 -20.383 1.00 98.19 500 ASN A N 1
ATOM 3396 C CA . ASN A 1 500 ? 10.214 -10.130 -20.874 1.00 98.19 500 ASN A CA 1
ATOM 3397 C C . ASN A 1 500 ? 9.587 -8.738 -20.650 1.00 98.19 500 ASN A C 1
ATOM 3399 O O . ASN A 1 500 ? 8.631 -8.560 -19.893 1.00 98.19 500 ASN A O 1
ATOM 3403 N N . ILE A 1 501 ? 10.212 -7.725 -21.251 1.00 98.69 501 ILE A N 1
ATOM 3404 C CA . ILE A 1 501 ? 9.866 -6.311 -21.089 1.00 98.69 501 ILE A CA 1
ATOM 3405 C C . ILE A 1 501 ? 9.250 -5.798 -22.386 1.00 98.69 501 ILE A C 1
ATOM 3407 O O . ILE A 1 501 ? 9.809 -6.022 -23.453 1.00 98.69 501 ILE A O 1
ATOM 3411 N N . THR A 1 502 ? 8.124 -5.089 -22.325 1.00 97.50 502 THR A N 1
ATOM 3412 C CA . THR A 1 502 ? 7.503 -4.478 -23.514 1.00 97.50 502 THR A CA 1
ATOM 3413 C C . THR A 1 502 ? 7.130 -3.020 -23.270 1.00 97.50 502 THR A C 1
ATOM 3415 O O . THR A 1 502 ? 6.573 -2.686 -22.230 1.00 97.50 502 THR A O 1
ATOM 3418 N N . GLY A 1 503 ? 7.399 -2.134 -24.225 1.00 95.12 503 GLY A N 1
ATOM 3419 C CA . GLY A 1 503 ? 7.135 -0.708 -24.060 1.00 95.12 503 GLY A CA 1
ATOM 3420 C C . GLY A 1 503 ? 5.670 -0.328 -23.959 1.00 95.12 503 GLY A C 1
ATOM 3421 O O . GLY A 1 503 ? 5.379 0.659 -23.311 1.00 95.12 503 GLY A O 1
ATOM 3422 N N . GLY A 1 504 ? 4.736 -1.116 -24.488 1.00 89.69 504 GLY A N 1
ATOM 3423 C CA . GLY A 1 504 ? 3.307 -0.835 -24.363 1.00 89.69 504 GLY A CA 1
ATOM 3424 C C . GLY A 1 504 ? 2.486 -1.395 -25.518 1.00 89.69 504 GLY A C 1
ATOM 34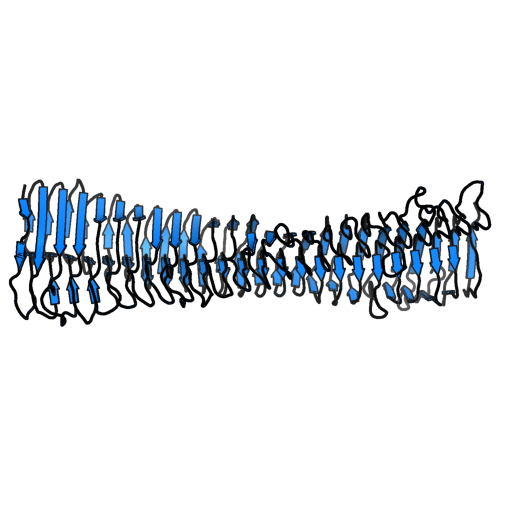25 O O . GLY A 1 504 ? 2.850 -2.420 -26.094 1.00 89.69 504 GLY A O 1
ATOM 3426 N N . GLY A 1 505 ? 1.361 -0.734 -25.809 1.00 87.44 505 GLY A N 1
ATOM 3427 C CA . GLY A 1 505 ? 0.390 -1.099 -26.846 1.00 87.44 505 GLY A CA 1
ATOM 3428 C C . GLY A 1 505 ? 0.674 -0.535 -28.247 1.00 87.44 505 GLY A C 1
ATOM 3429 O O . GLY A 1 505 ? 1.815 -0.359 -28.656 1.00 87.44 505 GLY A O 1
ATOM 3430 N N . ASN A 1 506 ? -0.391 -0.276 -29.014 1.00 89.69 506 ASN A N 1
ATOM 3431 C CA . ASN A 1 506 ? -0.338 0.028 -30.457 1.00 89.69 506 ASN A CA 1
ATOM 3432 C C . ASN A 1 506 ? -0.006 1.499 -30.805 1.00 89.69 506 ASN A C 1
ATOM 3434 O O . ASN A 1 506 ? -0.311 1.949 -31.910 1.00 89.69 506 ASN A O 1
ATOM 3438 N N . SER A 1 507 ? 0.545 2.280 -29.880 1.00 90.31 507 SER A N 1
ATOM 3439 C CA . SER A 1 507 ? 0.800 3.714 -30.078 1.00 90.31 507 SER A CA 1
ATOM 3440 C C . SER A 1 507 ? 2.194 4.013 -30.646 1.00 90.31 507 SER A C 1
ATOM 3442 O O . SER A 1 507 ? 2.847 3.123 -31.174 1.00 90.31 507 SER A O 1
ATOM 3444 N N . THR A 1 508 ? 2.656 5.259 -30.615 1.00 92.75 508 THR A N 1
ATOM 3445 C CA . THR A 1 508 ? 4.021 5.659 -31.001 1.00 92.75 508 THR A CA 1
ATOM 3446 C C . THR A 1 508 ? 4.935 5.768 -29.778 1.00 92.75 508 THR A C 1
ATOM 3448 O O . THR A 1 508 ? 4.477 5.865 -28.634 1.00 92.75 508 THR A O 1
ATOM 3451 N N . SER A 1 509 ? 6.247 5.787 -30.028 1.00 95.31 509 SER A N 1
ATOM 3452 C CA . SER A 1 509 ? 7.279 6.005 -29.007 1.00 95.31 509 SER A CA 1
ATOM 3453 C C . SER A 1 509 ? 7.233 4.974 -27.875 1.00 95.31 509 SER A C 1
ATOM 3455 O O . SER A 1 509 ? 7.408 5.320 -26.714 1.00 95.31 509 SER A O 1
ATOM 3457 N N . ASN A 1 510 ? 6.956 3.704 -28.161 1.00 96.38 510 ASN A N 1
ATOM 3458 C CA . ASN A 1 510 ? 6.970 2.691 -27.111 1.00 96.38 510 ASN A CA 1
ATOM 3459 C C . ASN A 1 510 ? 8.403 2.172 -26.886 1.00 96.38 510 ASN A C 1
ATOM 3461 O O . ASN A 1 510 ? 9.098 1.788 -27.831 1.00 96.38 510 ASN A O 1
ATOM 3465 N N . TYR A 1 511 ? 8.846 2.151 -25.629 1.00 98.06 511 TYR A N 1
ATOM 3466 C CA . TYR A 1 511 ? 10.209 1.810 -25.230 1.00 98.06 511 TYR A CA 1
ATOM 3467 C C . TYR A 1 511 ? 10.225 0.605 -24.294 1.00 98.06 511 TYR A C 1
ATOM 3469 O O . TYR A 1 511 ? 9.670 0.673 -23.199 1.00 98.06 511 TYR A O 1
ATOM 3477 N N . GLY A 1 512 ? 10.905 -0.482 -24.660 1.00 98.38 512 GLY A N 1
ATOM 3478 C CA . GLY A 1 512 ? 11.089 -1.613 -23.746 1.00 98.38 512 GLY A CA 1
ATOM 3479 C C . GLY A 1 512 ? 11.791 -1.150 -22.469 1.00 98.38 512 GLY A C 1
ATOM 3480 O O . GLY A 1 512 ? 11.219 -1.194 -21.383 1.00 98.38 512 GLY A O 1
ATOM 3481 N N . ILE A 1 513 ? 13.000 -0.616 -22.617 1.00 98.75 513 ILE A N 1
ATOM 3482 C CA . ILE A 1 513 ? 13.757 0.061 -21.565 1.00 98.75 513 ILE A CA 1
ATOM 3483 C C . ILE A 1 513 ? 14.220 1.421 -22.089 1.00 98.75 513 ILE A C 1
ATOM 3485 O O . ILE A 1 513 ? 14.854 1.492 -23.139 1.00 98.75 513 ILE A O 1
ATOM 3489 N N . SER A 1 514 ? 13.970 2.487 -21.330 1.00 98.50 514 SER A N 1
ATOM 3490 C CA . SER A 1 514 ? 14.558 3.814 -21.551 1.00 98.50 514 SER A CA 1
ATOM 3491 C C . SER A 1 514 ? 15.500 4.183 -20.407 1.00 98.50 514 SER A C 1
ATOM 3493 O O . SER A 1 514 ? 15.156 4.004 -19.237 1.00 98.50 514 SER A O 1
ATOM 3495 N N . ILE A 1 515 ? 16.686 4.702 -20.728 1.00 98.50 515 ILE A N 1
ATOM 3496 C CA . ILE A 1 515 ? 17.708 5.114 -19.760 1.00 98.50 515 ILE A CA 1
ATOM 3497 C C . ILE A 1 515 ? 18.072 6.577 -19.997 1.00 98.50 515 ILE A C 1
ATOM 3499 O O . ILE A 1 515 ? 18.559 6.942 -21.064 1.00 98.50 515 ILE A O 1
ATOM 3503 N N . SER A 1 516 ? 17.882 7.400 -18.968 1.00 97.75 516 SER A N 1
ATOM 3504 C CA . SER A 1 516 ? 18.364 8.787 -18.903 1.00 97.75 516 SER A CA 1
ATOM 3505 C C . SER A 1 516 ? 19.371 9.005 -17.768 1.00 97.75 516 SER A C 1
ATOM 3507 O O . SER A 1 516 ? 20.206 9.902 -17.865 1.00 97.75 516 SER A O 1
ATOM 3509 N N . GLY A 1 517 ? 19.297 8.193 -16.706 1.00 96.69 517 GLY A N 1
ATOM 3510 C CA . GLY A 1 517 ? 20.217 8.225 -15.567 1.00 96.69 517 GLY A CA 1
ATOM 3511 C C . GLY A 1 517 ? 21.419 7.282 -15.700 1.00 96.69 517 GLY A C 1
ATOM 3512 O O . GLY A 1 517 ? 21.693 6.713 -16.757 1.00 96.69 517 GLY A O 1
ATOM 3513 N N . THR A 1 518 ? 22.142 7.097 -14.594 1.00 98.06 518 THR A N 1
ATOM 3514 C CA . THR A 1 518 ? 23.255 6.141 -14.491 1.00 98.06 518 THR A CA 1
ATOM 3515 C C . THR A 1 518 ? 22.798 4.824 -13.861 1.00 98.06 518 THR A C 1
ATOM 3517 O O . THR A 1 518 ? 22.253 4.822 -12.759 1.00 98.06 518 THR A O 1
ATOM 3520 N N . VAL A 1 519 ? 23.055 3.703 -14.533 1.00 98.62 519 VAL A N 1
ATOM 3521 C CA . VAL A 1 519 ? 22.741 2.341 -14.081 1.00 98.62 519 VAL A CA 1
ATOM 3522 C C . VAL A 1 519 ? 24.030 1.602 -13.758 1.00 98.62 519 VAL A C 1
ATOM 3524 O O . VAL A 1 519 ? 24.825 1.324 -14.650 1.00 98.62 519 VAL A O 1
ATOM 3527 N N . ILE A 1 520 ? 24.232 1.242 -12.495 1.00 98.44 520 ILE A N 1
ATOM 3528 C CA . ILE A 1 520 ? 25.429 0.545 -12.020 1.00 98.44 520 ILE A CA 1
ATOM 3529 C C . ILE A 1 520 ? 25.016 -0.771 -11.377 1.00 98.44 520 ILE A C 1
ATOM 3531 O O . ILE A 1 520 ? 24.240 -0.783 -10.427 1.00 98.44 520 ILE A O 1
ATOM 3535 N N . ALA A 1 521 ? 25.580 -1.870 -11.866 1.00 98.44 521 ALA A N 1
ATOM 3536 C CA . ALA A 1 521 ? 25.531 -3.173 -11.216 1.00 98.44 521 ALA A CA 1
ATOM 3537 C C . ALA A 1 521 ? 26.788 -3.982 -11.570 1.00 98.44 521 ALA A C 1
ATOM 3539 O O . ALA A 1 521 ? 27.396 -3.710 -12.612 1.00 98.44 521 ALA A O 1
ATOM 3540 N N . PRO A 1 522 ? 27.177 -4.990 -10.767 1.00 98.44 522 PRO A N 1
ATOM 3541 C CA . PRO A 1 522 ? 28.275 -5.888 -11.125 1.00 98.44 522 PRO A CA 1
ATOM 3542 C C . PRO A 1 522 ? 28.012 -6.645 -12.433 1.00 98.44 522 PRO A C 1
ATOM 3544 O O . PRO A 1 522 ? 28.897 -6.750 -13.277 1.00 98.44 522 PRO A O 1
ATOM 3547 N N . ILE A 1 523 ? 26.783 -7.131 -12.620 1.00 98.75 523 ILE A N 1
ATOM 3548 C CA . ILE A 1 523 ? 26.332 -7.837 -13.825 1.00 98.75 523 ILE A CA 1
ATOM 3549 C C . ILE A 1 523 ? 24.991 -7.240 -14.254 1.00 98.75 523 ILE A C 1
ATOM 3551 O O . ILE A 1 523 ? 24.092 -7.098 -13.422 1.00 98.75 523 ILE A O 1
ATOM 3555 N N . ILE A 1 524 ? 24.852 -6.921 -15.541 1.00 98.88 524 ILE A N 1
ATOM 3556 C CA . ILE A 1 524 ? 23.614 -6.426 -16.150 1.00 98.88 524 ILE A CA 1
ATOM 3557 C C . ILE A 1 524 ? 23.213 -7.369 -17.283 1.00 98.88 524 ILE A C 1
ATOM 3559 O O . ILE A 1 524 ? 23.950 -7.527 -18.257 1.00 98.88 524 ILE A O 1
ATOM 3563 N N . LEU A 1 525 ? 22.035 -7.975 -17.161 1.00 98.88 525 LEU A N 1
ATOM 3564 C CA . LEU A 1 525 ? 21.473 -8.898 -18.140 1.00 98.88 525 LEU A CA 1
ATOM 3565 C C . LEU A 1 525 ? 20.117 -8.389 -18.632 1.00 98.88 525 LEU A C 1
ATOM 3567 O O . LEU A 1 525 ? 19.306 -7.910 -17.842 1.00 98.88 525 LEU A O 1
ATOM 3571 N N . GLY A 1 526 ? 19.858 -8.525 -19.927 1.00 98.75 526 GLY A N 1
ATOM 3572 C CA . GLY A 1 526 ? 18.598 -8.160 -20.558 1.00 98.75 526 GLY A CA 1
ATOM 3573 C C . GLY A 1 526 ? 18.198 -9.168 -21.626 1.00 98.75 526 GLY A C 1
ATOM 3574 O O . GLY A 1 526 ? 18.958 -9.405 -22.566 1.00 98.75 526 GLY A O 1
ATOM 3575 N N . PHE A 1 527 ? 17.003 -9.737 -21.493 1.00 98.00 527 PHE A N 1
ATOM 3576 C CA . PHE A 1 527 ? 16.433 -10.690 -22.443 1.00 98.00 527 PHE A CA 1
ATOM 3577 C C . PHE A 1 527 ? 15.001 -10.295 -22.789 1.00 98.00 527 PHE A C 1
ATOM 3579 O O . PHE A 1 527 ? 14.259 -9.835 -21.920 1.00 98.00 527 PHE A O 1
ATOM 3586 N N . ASP A 1 528 ? 14.615 -10.501 -24.046 1.00 96.56 528 ASP A N 1
ATOM 3587 C CA . ASP A 1 528 ? 13.251 -10.268 -24.524 1.00 96.56 528 ASP A CA 1
ATOM 3588 C C . ASP A 1 528 ? 12.723 -8.866 -24.173 1.00 96.56 528 ASP A C 1
ATOM 3590 O O . ASP A 1 528 ? 11.674 -8.704 -23.551 1.00 96.56 528 ASP A O 1
ATOM 3594 N N . ILE A 1 529 ? 13.494 -7.839 -24.540 1.00 98.62 529 ILE A N 1
ATOM 3595 C CA . ILE A 1 529 ? 13.149 -6.430 -24.320 1.00 98.62 529 ILE A CA 1
ATOM 3596 C C . ILE A 1 529 ? 12.626 -5.830 -25.624 1.00 98.62 529 ILE A C 1
ATOM 3598 O O . ILE A 1 529 ? 13.388 -5.713 -26.578 1.00 98.62 529 ILE A O 1
ATOM 3602 N N . TYR A 1 530 ? 11.369 -5.396 -25.670 1.00 98.25 530 TYR A N 1
ATOM 3603 C CA . TYR A 1 530 ? 10.725 -4.938 -26.899 1.00 98.25 530 TYR A CA 1
ATOM 3604 C C . TYR A 1 530 ? 10.083 -3.555 -26.792 1.00 98.25 530 TYR A C 1
ATOM 3606 O O . TYR A 1 530 ? 9.442 -3.242 -25.797 1.00 98.25 530 TYR A O 1
ATOM 3614 N N . GLY A 1 531 ? 10.177 -2.749 -27.855 1.00 93.75 531 GLY A N 1
ATOM 3615 C CA . GLY A 1 531 ? 9.486 -1.457 -27.952 1.00 93.75 531 GLY A CA 1
ATOM 3616 C C . GLY A 1 531 ? 7.966 -1.561 -27.811 1.00 93.75 531 GLY A C 1
ATOM 3617 O O . GLY A 1 531 ? 7.387 -0.778 -27.092 1.00 93.75 531 GLY A O 1
ATOM 3618 N N . GLY A 1 532 ? 7.307 -2.571 -28.380 1.00 93.19 532 GLY A N 1
ATOM 3619 C CA . GLY A 1 532 ? 5.836 -2.688 -28.417 1.00 93.19 532 GLY A CA 1
ATOM 3620 C C . GLY A 1 532 ? 5.294 -2.620 -29.853 1.00 93.19 532 GLY A C 1
ATOM 3621 O O . GLY A 1 532 ? 6.046 -2.244 -30.751 1.00 93.19 532 GLY A O 1
ATOM 3622 N N . PRO A 1 533 ? 4.037 -3.033 -30.109 1.00 94.12 533 PRO A N 1
ATOM 3623 C CA . PRO A 1 533 ? 3.464 -3.232 -31.450 1.00 94.12 533 PRO A CA 1
ATOM 3624 C C . PRO A 1 533 ? 3.016 -1.936 -32.157 1.00 94.12 533 PRO A C 1
ATOM 3626 O O . PRO A 1 533 ? 2.109 -1.947 -32.989 1.00 94.12 533 PRO A O 1
ATOM 3629 N N . GLY A 1 534 ? 3.629 -0.809 -31.808 1.00 92.94 534 GLY A N 1
ATOM 3630 C CA . GLY A 1 534 ? 3.295 0.519 -32.303 1.00 92.94 534 GLY A CA 1
ATOM 3631 C C . GLY A 1 534 ? 3.553 0.778 -33.790 1.00 92.94 534 GLY A C 1
ATOM 3632 O O . GLY A 1 534 ? 4.061 -0.074 -34.518 1.00 92.94 534 GLY A O 1
ATOM 3633 N N . VAL A 1 535 ? 3.238 1.994 -34.251 1.00 93.38 535 VAL A N 1
ATOM 3634 C CA . VAL A 1 535 ? 3.509 2.435 -35.637 1.00 93.38 535 VAL A CA 1
ATOM 3635 C C . VAL A 1 535 ? 4.402 3.671 -35.648 1.00 93.38 535 VAL A C 1
ATOM 3637 O O . VAL A 1 535 ? 3.915 4.798 -35.646 1.00 93.38 535 VAL A O 1
ATOM 3640 N N . GLY A 1 536 ? 5.716 3.473 -35.698 1.00 93.25 536 GLY A N 1
ATOM 3641 C CA . GLY A 1 536 ? 6.673 4.562 -35.837 1.00 93.25 536 GLY A CA 1
ATOM 3642 C C . GLY A 1 536 ? 6.596 5.249 -37.203 1.00 93.25 536 GLY A C 1
ATOM 3643 O O . GLY A 1 536 ? 6.298 4.631 -38.231 1.00 93.25 536 GLY A O 1
ATOM 3644 N N . THR A 1 537 ? 6.865 6.554 -37.234 1.00 92.62 537 THR A N 1
ATOM 3645 C CA . THR A 1 537 ? 6.873 7.357 -38.476 1.00 92.62 537 THR A CA 1
ATOM 3646 C C . THR A 1 537 ? 8.125 8.223 -38.626 1.00 92.62 537 THR A C 1
ATOM 3648 O O . THR A 1 537 ? 8.472 8.642 -39.730 1.00 92.62 537 THR A O 1
ATOM 3651 N N . SER A 1 538 ? 8.834 8.453 -37.524 1.00 94.12 538 SER A N 1
ATOM 3652 C CA . SER A 1 538 ? 10.047 9.255 -37.395 1.00 94.12 538 SER A CA 1
ATOM 3653 C C . SER A 1 538 ? 10.916 8.685 -36.271 1.00 94.12 538 SER A C 1
ATOM 3655 O O . SER A 1 538 ? 10.461 7.834 -35.509 1.00 94.12 538 SER A O 1
ATOM 3657 N N . ILE A 1 539 ? 12.143 9.187 -36.124 1.00 93.12 539 ILE A N 1
ATOM 3658 C CA . ILE A 1 539 ? 13.030 8.789 -35.021 1.00 93.12 539 ILE A CA 1
ATOM 3659 C C . ILE A 1 539 ? 12.424 9.068 -33.633 1.00 93.12 539 ILE A C 1
ATOM 3661 O O . ILE A 1 539 ? 12.647 8.287 -32.717 1.00 93.12 539 ILE A O 1
ATOM 3665 N N . ASP A 1 540 ? 11.613 10.123 -33.499 1.00 92.38 540 ASP A N 1
ATOM 3666 C CA . ASP A 1 540 ? 10.981 10.522 -32.231 1.00 92.38 540 ASP A CA 1
ATOM 3667 C C . ASP A 1 540 ? 9.730 9.689 -31.898 1.00 92.38 540 ASP A C 1
ATOM 3669 O O . ASP A 1 540 ? 9.314 9.601 -30.744 1.00 92.38 540 ASP A O 1
ATOM 3673 N N . THR A 1 541 ? 9.118 9.081 -32.920 1.00 93.50 541 THR A N 1
ATOM 3674 C CA . THR A 1 541 ? 7.884 8.280 -32.801 1.00 93.50 541 THR A CA 1
ATOM 3675 C C . THR A 1 541 ? 8.123 6.777 -32.928 1.00 93.50 541 THR A C 1
ATOM 3677 O O . THR A 1 541 ? 7.180 5.993 -32.803 1.00 93.50 541 THR A O 1
ATOM 3680 N N . GLY A 1 542 ? 9.366 6.372 -33.190 1.00 94.25 542 GLY A N 1
ATOM 3681 C CA . GLY A 1 542 ? 9.778 4.983 -33.354 1.00 94.25 542 GLY A CA 1
ATOM 3682 C C . GLY A 1 542 ? 9.653 4.170 -32.069 1.00 94.25 542 GLY A C 1
ATOM 3683 O O . GLY A 1 542 ? 9.806 4.702 -30.970 1.00 94.25 542 GLY A O 1
ATOM 3684 N N . ASN A 1 543 ? 9.386 2.870 -32.198 1.00 96.50 543 ASN A N 1
ATOM 3685 C CA . ASN A 1 543 ? 9.334 1.967 -31.052 1.00 96.50 543 ASN A CA 1
ATOM 3686 C C . ASN A 1 543 ? 10.692 1.288 -30.889 1.00 96.50 543 ASN A C 1
ATOM 3688 O O . ASN A 1 543 ? 11.239 0.744 -31.853 1.00 96.50 543 ASN A O 1
ATOM 3692 N N . VAL A 1 544 ? 11.238 1.311 -29.673 1.00 98.25 544 VAL A N 1
ATOM 3693 C CA 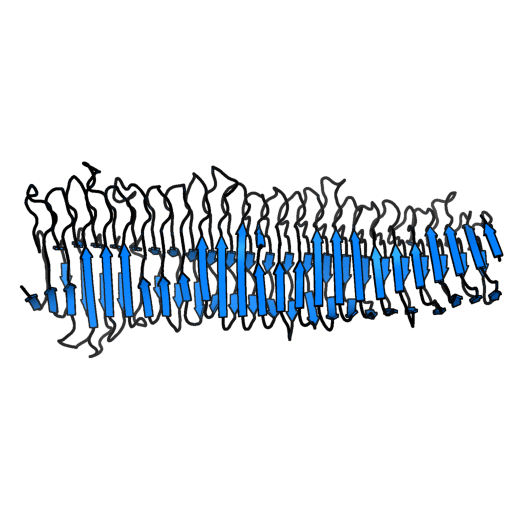. VAL A 1 544 ? 12.626 0.912 -29.410 1.00 98.25 544 VAL A CA 1
ATOM 3694 C C . VAL A 1 544 ? 12.707 -0.099 -28.275 1.00 98.25 544 VAL A C 1
ATOM 3696 O O . VAL A 1 544 ? 12.143 0.113 -27.208 1.00 98.25 544 VAL A O 1
ATOM 3699 N N . GLY A 1 545 ? 13.459 -1.182 -28.460 1.00 98.44 545 GLY A N 1
ATOM 3700 C CA . GLY A 1 545 ? 13.735 -2.137 -27.385 1.00 98.44 545 GLY A CA 1
ATOM 3701 C C . GLY A 1 545 ? 14.499 -1.495 -26.229 1.00 98.44 545 GLY A C 1
ATOM 3702 O O . GLY A 1 545 ? 13.955 -1.338 -25.141 1.00 98.44 545 GLY A O 1
ATOM 3703 N N . LEU A 1 546 ? 15.747 -1.088 -26.467 1.00 98.69 546 LEU A N 1
ATOM 3704 C CA . LEU A 1 546 ? 16.574 -0.357 -25.498 1.00 98.69 546 LEU A CA 1
ATOM 3705 C C . LEU A 1 546 ? 16.937 1.033 -26.030 1.00 98.69 546 LEU A C 1
ATOM 3707 O O . LEU A 1 546 ? 17.617 1.145 -27.049 1.00 98.69 546 LEU A O 1
ATOM 3711 N N . PHE A 1 547 ? 16.547 2.080 -25.310 1.00 98.44 547 PHE A N 1
ATOM 3712 C CA . PHE A 1 547 ? 16.795 3.470 -25.672 1.00 98.44 547 PHE A CA 1
ATOM 3713 C C . PHE A 1 547 ? 17.650 4.192 -24.624 1.00 98.44 547 PHE A C 1
ATOM 3715 O O . PHE A 1 547 ? 17.315 4.224 -23.442 1.00 98.44 547 PHE A O 1
ATOM 3722 N N . PHE A 1 548 ? 18.748 4.806 -25.060 1.00 98.00 548 PHE A N 1
ATOM 3723 C CA . PHE A 1 548 ? 19.522 5.753 -24.258 1.00 98.00 548 PHE A CA 1
ATOM 3724 C C . PHE A 1 548 ? 19.079 7.153 -24.651 1.00 98.00 548 PHE A C 1
ATOM 3726 O O . PHE A 1 548 ? 19.415 7.605 -25.739 1.00 98.00 548 PHE A O 1
ATOM 3733 N N . ALA A 1 549 ? 18.320 7.810 -23.782 1.00 95.19 549 ALA A N 1
ATOM 3734 C CA . ALA A 1 549 ? 17.567 9.014 -24.120 1.00 95.19 549 ALA A CA 1
ATOM 3735 C C . ALA A 1 549 ? 18.354 10.324 -23.957 1.00 95.19 549 ALA A C 1
ATOM 3737 O O . ALA A 1 549 ? 17.826 11.401 -24.222 1.00 95.19 549 ALA A O 1
ATOM 3738 N N . SER A 1 550 ? 19.591 10.272 -23.453 1.00 94.38 550 SER A N 1
ATOM 3739 C CA . SER A 1 550 ? 20.418 11.469 -23.296 1.00 94.38 550 SER A CA 1
ATOM 3740 C C . SER A 1 550 ? 21.908 11.150 -23.207 1.00 94.38 550 SER A C 1
ATOM 3742 O O . SER A 1 550 ? 22.308 10.027 -22.895 1.00 94.38 550 SER A O 1
ATOM 3744 N N . ALA A 1 551 ? 22.738 12.186 -23.354 1.00 94.44 551 ALA A N 1
ATOM 3745 C CA . ALA A 1 551 ? 24.183 12.096 -23.144 1.00 94.44 551 ALA A CA 1
ATOM 3746 C C . ALA A 1 551 ? 24.598 11.750 -21.699 1.00 94.44 551 ALA A C 1
ATOM 3748 O O . ALA A 1 551 ? 25.720 11.303 -21.462 1.00 94.44 551 ALA A O 1
ATOM 3749 N N . SER A 1 552 ? 23.697 11.951 -20.734 1.00 94.75 552 SER A N 1
ATOM 3750 C CA . SER A 1 552 ? 23.904 11.599 -19.325 1.00 94.75 552 SER A CA 1
ATOM 3751 C C . SER A 1 552 ? 23.578 10.135 -19.026 1.00 94.75 552 SER A C 1
ATOM 3753 O O . SER A 1 552 ? 23.886 9.661 -17.932 1.00 94.75 552 SER A O 1
ATOM 3755 N N . ALA A 1 553 ? 22.962 9.418 -19.972 1.00 97.88 553 ALA A N 1
ATOM 3756 C CA . ALA A 1 553 ? 22.636 8.012 -19.808 1.00 97.88 553 ALA A CA 1
ATOM 3757 C C . ALA A 1 553 ? 23.923 7.183 -19.730 1.00 97.88 553 ALA A C 1
ATOM 3759 O O . ALA A 1 553 ? 24.770 7.237 -20.626 1.00 97.88 553 ALA A O 1
ATOM 3760 N N . VAL A 1 554 ? 24.063 6.393 -18.667 1.00 98.12 554 VAL A N 1
ATOM 3761 C CA . VAL A 1 554 ? 25.208 5.496 -18.473 1.00 98.12 554 VAL A CA 1
ATOM 3762 C C . VAL A 1 554 ? 24.701 4.111 -18.112 1.00 98.12 554 VAL A C 1
ATOM 3764 O O . VAL A 1 554 ? 23.921 3.960 -17.175 1.00 98.12 554 VAL A O 1
ATOM 3767 N N . LEU A 1 555 ? 25.176 3.094 -18.827 1.00 98.56 555 LEU A N 1
ATOM 3768 C CA . LEU A 1 555 ? 24.949 1.691 -18.506 1.00 98.56 555 LEU A CA 1
ATOM 3769 C C . LEU A 1 555 ? 26.272 1.035 -18.106 1.00 98.56 555 LEU A C 1
ATOM 3771 O O . LEU A 1 555 ? 27.172 0.868 -18.929 1.00 98.56 555 LEU A O 1
ATOM 3775 N N . GLY A 1 556 ? 26.367 0.650 -16.839 1.00 98.50 556 GLY A N 1
ATOM 3776 C CA . GLY A 1 556 ? 27.540 0.048 -16.221 1.00 98.50 556 GLY A CA 1
ATOM 3777 C C . GLY A 1 556 ? 28.542 1.057 -15.655 1.00 98.50 556 GLY A C 1
ATOM 3778 O O . GLY A 1 556 ? 28.301 2.259 -15.570 1.00 98.50 556 GLY A O 1
ATOM 3779 N N . SER A 1 557 ? 29.673 0.538 -15.190 1.00 97.81 557 SER A N 1
ATOM 3780 C CA . SER A 1 557 ? 30.758 1.291 -14.555 1.00 97.81 557 SER A CA 1
ATOM 3781 C C . SER A 1 557 ? 32.054 0.474 -14.554 1.00 97.81 557 SER A C 1
ATOM 3783 O O . SER A 1 557 ? 32.074 -0.677 -14.988 1.00 97.81 557 SER A O 1
ATOM 3785 N N . ALA A 1 558 ? 33.122 1.016 -13.964 1.00 96.50 558 ALA A N 1
ATOM 3786 C CA . ALA A 1 558 ? 34.349 0.260 -13.704 1.00 96.50 558 ALA A CA 1
ATOM 3787 C C . ALA A 1 558 ? 34.159 -0.941 -12.747 1.00 96.50 558 ALA A C 1
ATOM 3789 O O . ALA A 1 558 ? 35.020 -1.813 -12.700 1.00 96.50 558 ALA A O 1
ATOM 3790 N N . ALA A 1 559 ? 33.056 -1.004 -11.991 1.00 96.38 559 ALA A N 1
ATOM 3791 C CA . ALA A 1 559 ? 32.710 -2.159 -11.157 1.00 96.38 559 ALA A CA 1
ATOM 3792 C C . ALA A 1 559 ? 31.896 -3.230 -11.911 1.00 96.38 559 ALA A C 1
ATOM 3794 O O . ALA A 1 559 ? 31.677 -4.321 -11.387 1.00 96.38 559 ALA A O 1
ATOM 3795 N N . THR A 1 560 ? 31.426 -2.930 -13.125 1.00 98.56 560 THR A N 1
ATOM 3796 C CA . THR A 1 560 ? 30.617 -3.847 -13.935 1.00 98.56 560 THR A CA 1
ATOM 3797 C C . THR A 1 560 ? 31.525 -4.799 -14.702 1.00 98.56 560 THR A C 1
ATOM 3799 O O . THR A 1 560 ? 32.383 -4.353 -15.456 1.00 98.56 560 THR A O 1
ATOM 3802 N N . SER A 1 561 ? 31.336 -6.107 -14.549 1.00 97.94 561 SER A N 1
ATOM 3803 C CA . SER A 1 561 ? 32.101 -7.132 -15.271 1.00 97.94 561 SER A CA 1
ATOM 3804 C C . SER A 1 561 ? 31.386 -7.634 -16.526 1.00 97.94 561 SER A C 1
ATOM 3806 O O . SER A 1 561 ? 32.027 -8.140 -17.447 1.00 97.94 561 SER A O 1
ATOM 3808 N N . GLN A 1 562 ? 30.062 -7.494 -16.600 1.00 98.56 562 GLN A N 1
ATOM 3809 C CA . GLN A 1 562 ? 29.297 -7.978 -17.742 1.00 98.56 562 GLN A CA 1
ATOM 3810 C C . GLN A 1 562 ? 28.063 -7.126 -18.017 1.00 98.56 562 GLN A C 1
ATOM 3812 O O . GLN A 1 562 ? 27.277 -6.833 -17.115 1.00 98.56 562 GLN A O 1
ATOM 3817 N N . ILE A 1 563 ? 27.875 -6.809 -19.296 1.00 98.88 563 ILE A N 1
ATOM 3818 C CA . ILE A 1 563 ? 26.630 -6.308 -19.867 1.00 98.88 563 ILE A CA 1
ATOM 3819 C C . ILE A 1 563 ? 26.255 -7.240 -21.018 1.00 98.88 563 ILE A C 1
ATOM 3821 O O . ILE A 1 563 ? 27.005 -7.352 -21.985 1.00 98.88 563 ILE A O 1
ATOM 3825 N N . TYR A 1 564 ? 25.102 -7.897 -20.927 1.00 98.81 564 TYR A N 1
ATOM 3826 C CA . TYR A 1 564 ? 24.537 -8.701 -22.010 1.00 98.81 564 TYR A CA 1
ATOM 3827 C C . TYR A 1 564 ? 23.081 -8.301 -22.218 1.00 98.81 564 TYR A C 1
ATOM 3829 O O . TYR A 1 564 ? 22.259 -8.535 -21.336 1.00 98.81 564 TYR A O 1
ATOM 3837 N N . ILE A 1 565 ? 22.748 -7.698 -23.360 1.00 98.88 565 ILE A N 1
ATOM 3838 C CA . ILE A 1 565 ? 21.377 -7.272 -23.658 1.00 98.88 565 ILE A CA 1
ATOM 3839 C C . ILE A 1 565 ? 20.964 -7.728 -25.052 1.00 98.88 565 ILE A C 1
ATOM 3841 O O . ILE A 1 565 ? 21.638 -7.422 -26.035 1.00 98.88 565 ILE A O 1
ATOM 3845 N N . SER A 1 566 ? 19.814 -8.395 -25.132 1.00 98.50 566 SER A N 1
ATOM 3846 C CA . SER A 1 566 ? 19.063 -8.598 -26.366 1.00 98.50 566 SER A CA 1
ATOM 3847 C C . SER A 1 566 ? 17.773 -7.785 -26.327 1.00 98.50 566 SER A C 1
ATOM 3849 O O . SER A 1 566 ? 16.952 -7.959 -25.425 1.00 98.50 566 SER A O 1
ATOM 3851 N N . ALA A 1 567 ? 17.616 -6.880 -27.290 1.00 98.56 567 ALA A N 1
ATOM 3852 C CA . ALA A 1 567 ? 16.457 -6.009 -27.389 1.00 98.56 567 ALA A CA 1
ATOM 3853 C C . ALA A 1 567 ? 15.974 -5.880 -28.837 1.00 98.56 567 ALA A C 1
ATOM 3855 O O . ALA A 1 567 ? 16.757 -5.961 -29.788 1.00 98.56 567 ALA A O 1
ATOM 3856 N N . GLY A 1 568 ? 14.673 -5.680 -29.004 1.00 97.62 568 GLY A N 1
ATOM 3857 C CA . GLY A 1 568 ? 14.022 -5.606 -30.295 1.00 97.62 568 GLY A CA 1
ATOM 3858 C C . GLY A 1 568 ? 12.894 -4.582 -30.375 1.00 97.62 568 GLY A C 1
ATOM 3859 O O . GLY A 1 568 ? 12.532 -3.942 -29.392 1.00 97.62 568 GLY A O 1
ATOM 3860 N N . SER A 1 569 ? 12.279 -4.453 -31.544 1.00 96.69 569 SER A N 1
ATOM 3861 C CA . SER A 1 569 ? 11.006 -3.743 -31.694 1.00 96.69 569 SER A CA 1
ATOM 3862 C C . SER A 1 569 ? 9.944 -4.664 -32.284 1.00 96.69 569 SER A C 1
ATOM 3864 O O . SER A 1 569 ? 10.230 -5.466 -33.169 1.00 96.69 569 SER A O 1
ATOM 3866 N N . LEU A 1 570 ? 8.717 -4.546 -31.773 1.00 95.44 570 LEU A N 1
ATOM 3867 C CA . LEU A 1 570 ? 7.530 -5.206 -32.329 1.00 95.44 570 LEU A CA 1
ATOM 3868 C C . LEU A 1 570 ? 6.732 -4.261 -33.237 1.00 95.44 570 LEU A C 1
ATOM 3870 O O . LEU A 1 570 ? 5.695 -4.663 -33.762 1.00 95.44 570 LEU A O 1
ATOM 3874 N N . GLY A 1 571 ? 7.183 -3.012 -33.393 1.00 93.94 571 GLY A N 1
ATOM 3875 C CA . GLY A 1 571 ? 6.466 -2.006 -34.160 1.00 93.94 571 GLY A CA 1
ATOM 3876 C C . GLY A 1 571 ? 6.384 -2.378 -35.636 1.00 93.94 571 GLY A C 1
ATOM 3877 O O . GLY A 1 571 ? 7.142 -3.215 -36.118 1.00 93.94 571 GLY A O 1
ATOM 3878 N N . VAL A 1 572 ? 5.451 -1.778 -36.368 1.00 92.88 572 VAL A N 1
ATOM 3879 C CA . VAL A 1 572 ? 5.142 -2.142 -37.766 1.00 92.88 572 VAL A CA 1
ATOM 3880 C C . VAL A 1 572 ? 5.443 -1.024 -38.775 1.00 92.88 572 VAL A C 1
ATOM 3882 O O . VAL A 1 572 ? 5.218 -1.195 -39.980 1.00 92.88 572 VAL A O 1
ATOM 3885 N N . GLY A 1 573 ? 5.933 0.116 -38.286 1.00 92.81 573 GLY A N 1
ATOM 3886 C CA . GLY A 1 573 ? 6.172 1.350 -39.022 1.00 92.81 573 GLY A CA 1
ATOM 3887 C C . GLY A 1 573 ? 7.601 1.528 -39.545 1.00 92.81 573 GLY A C 1
ATOM 3888 O O . GLY A 1 573 ? 8.231 0.600 -40.060 1.00 92.81 573 GLY A O 1
ATOM 3889 N N . SER A 1 574 ? 8.063 2.772 -39.452 1.00 93.69 574 SER A N 1
ATOM 3890 C CA . SER A 1 574 ? 9.440 3.219 -39.673 1.00 93.69 574 SER A CA 1
ATOM 3891 C C . SER A 1 574 ? 10.116 3.512 -38.335 1.00 93.69 574 SER A C 1
ATOM 3893 O O . SER A 1 574 ? 9.437 3.867 -37.375 1.00 93.69 574 SER A O 1
ATOM 3895 N N . PHE A 1 575 ? 11.449 3.473 -38.298 1.00 95.50 575 PHE A N 1
ATOM 3896 C CA . PHE A 1 575 ? 12.232 3.710 -37.075 1.00 95.50 575 PHE A CA 1
ATOM 3897 C C . PHE A 1 575 ? 11.894 2.731 -35.941 1.00 95.50 575 PHE A C 1
ATOM 3899 O O . PHE A 1 575 ? 11.885 3.093 -34.769 1.00 95.50 575 PHE A O 1
ATOM 3906 N N . GLU A 1 576 ? 11.641 1.473 -36.294 1.00 96.56 576 GLU A N 1
ATOM 3907 C CA . GLU A 1 576 ? 11.419 0.390 -35.339 1.00 96.56 576 GLU A CA 1
ATOM 3908 C C . GLU A 1 576 ? 12.761 -0.238 -34.966 1.00 96.56 576 GLU A C 1
ATOM 3910 O O . GLU A 1 576 ? 13.292 -1.069 -35.707 1.00 96.56 576 GLU A O 1
ATOM 3915 N N . LEU A 1 577 ? 13.342 0.196 -33.846 1.00 98.06 577 LEU A N 1
ATOM 3916 C CA . LEU A 1 577 ? 14.747 -0.051 -33.515 1.00 98.06 577 LEU A CA 1
ATOM 3917 C C . LEU A 1 577 ? 14.906 -1.129 -32.440 1.00 98.06 577 LEU A C 1
ATOM 3919 O O . LEU A 1 577 ? 14.174 -1.154 -31.452 1.00 98.06 577 LEU A O 1
ATOM 3923 N N . GLY A 1 578 ? 15.916 -1.986 -32.571 1.00 98.31 578 GLY A N 1
ATOM 3924 C CA . GLY A 1 578 ? 16.261 -2.900 -31.480 1.00 98.31 578 GLY A CA 1
ATOM 3925 C C . GLY A 1 578 ? 16.911 -2.160 -30.313 1.00 98.31 578 GLY A C 1
ATOM 3926 O O . GLY A 1 578 ? 16.416 -2.175 -29.186 1.00 98.31 578 GLY A O 1
ATOM 3927 N N . ILE A 1 579 ? 18.012 -1.466 -30.602 1.00 98.62 579 ILE A N 1
ATOM 3928 C CA . ILE A 1 579 ? 18.762 -0.659 -29.636 1.00 98.62 579 ILE A CA 1
ATOM 3929 C C . ILE A 1 579 ? 19.074 0.705 -30.257 1.00 98.62 579 ILE A C 1
ATOM 3931 O O . ILE A 1 579 ? 19.577 0.771 -31.378 1.00 98.62 579 ILE A O 1
ATOM 3935 N N . HIS A 1 580 ? 18.835 1.791 -29.522 1.00 98.19 580 HIS A N 1
ATOM 3936 C CA . HIS A 1 580 ? 19.171 3.151 -29.938 1.00 98.19 580 HIS A CA 1
ATOM 3937 C C . HIS A 1 580 ? 20.014 3.866 -28.877 1.00 98.19 580 HIS A C 1
ATOM 3939 O O . HIS A 1 580 ? 19.545 4.138 -27.772 1.00 98.19 580 HIS A O 1
ATOM 3945 N N . LEU A 1 581 ? 21.262 4.187 -29.228 1.00 97.06 581 LEU A N 1
ATOM 3946 C CA . LEU A 1 581 ? 22.160 4.999 -28.411 1.00 97.06 581 LEU A CA 1
ATOM 3947 C C . LEU A 1 581 ? 22.095 6.452 -28.888 1.00 97.06 581 LEU A C 1
ATOM 3949 O O . LEU A 1 581 ? 22.812 6.821 -29.822 1.00 97.06 581 LEU A O 1
ATOM 3953 N N . ASP A 1 582 ? 21.265 7.278 -28.248 1.00 95.69 582 ASP A N 1
ATOM 3954 C CA . ASP A 1 582 ? 21.235 8.724 -28.485 1.00 95.69 582 ASP A CA 1
ATOM 3955 C C . ASP A 1 582 ? 22.160 9.445 -27.496 1.00 95.69 582 ASP A C 1
ATOM 3957 O O . ASP A 1 582 ? 21.757 10.049 -26.505 1.00 95.69 582 ASP A O 1
ATOM 3961 N N . SER A 1 583 ? 23.462 9.326 -27.763 1.00 86.62 583 SER A N 1
ATOM 3962 C CA . SER A 1 583 ? 24.553 9.973 -27.018 1.00 86.62 583 SER A CA 1
ATOM 3963 C C . SER A 1 583 ? 24.965 9.370 -25.657 1.00 86.62 583 SER A C 1
ATOM 3965 O O . SER A 1 583 ? 25.870 9.912 -25.027 1.00 86.62 583 SER A O 1
ATOM 3967 N N . GLY A 1 584 ? 24.411 8.232 -25.223 1.00 94.44 584 GLY A N 1
ATOM 3968 C CA . GLY A 1 584 ? 24.755 7.572 -23.944 1.00 94.44 584 GLY A CA 1
ATOM 3969 C C . GLY A 1 584 ? 26.081 6.784 -23.908 1.00 94.44 584 GLY A C 1
ATOM 3970 O O . GLY A 1 584 ? 26.704 6.515 -24.933 1.00 94.44 584 GLY A O 1
ATOM 3971 N N . ASN A 1 585 ? 26.515 6.371 -22.713 1.00 96.94 585 ASN A N 1
ATOM 3972 C CA . ASN A 1 585 ? 27.761 5.619 -22.505 1.00 96.94 585 ASN A CA 1
ATOM 3973 C C . ASN A 1 585 ? 27.504 4.197 -21.996 1.00 96.94 585 ASN A C 1
ATOM 3975 O O . ASN A 1 585 ? 26.689 3.989 -21.097 1.00 96.94 585 ASN A O 1
ATOM 3979 N N . VAL A 1 586 ? 28.257 3.224 -22.511 1.00 98.44 586 VAL A N 1
ATOM 3980 C CA . VAL A 1 586 ? 28.229 1.830 -22.041 1.00 98.44 586 VAL A CA 1
ATOM 3981 C C . VAL A 1 586 ? 29.617 1.455 -21.536 1.00 98.44 586 VAL A C 1
ATOM 3983 O O . VAL A 1 586 ? 30.581 1.484 -22.302 1.00 98.44 586 VAL A O 1
ATOM 3986 N N . THR A 1 587 ? 29.725 1.131 -20.246 1.00 98.06 587 THR A N 1
ATOM 3987 C CA . THR A 1 587 ? 31.014 0.974 -19.558 1.00 98.06 587 THR A CA 1
ATOM 3988 C C . THR A 1 587 ? 31.096 -0.335 -18.783 1.00 98.06 587 THR A C 1
ATOM 3990 O O . THR A 1 587 ? 30.207 -0.654 -17.998 1.00 98.06 587 THR A O 1
ATOM 3993 N N . VAL A 1 588 ? 32.212 -1.048 -18.930 1.00 98.44 588 VAL A N 1
ATOM 3994 C CA . VAL A 1 588 ? 32.606 -2.172 -18.067 1.00 98.44 588 VAL A CA 1
ATOM 3995 C C . VAL A 1 588 ? 34.039 -2.004 -17.565 1.00 98.44 588 VAL A C 1
ATOM 3997 O O . VAL A 1 588 ? 34.867 -1.340 -18.192 1.00 98.44 588 VAL A O 1
ATOM 4000 N N . GLY A 1 589 ? 34.329 -2.600 -16.412 1.00 97.56 589 GLY A N 1
ATOM 4001 C CA . GLY A 1 589 ? 35.641 -2.618 -15.783 1.00 97.56 589 GLY A CA 1
ATOM 4002 C C . GLY A 1 589 ? 36.641 -3.563 -16.442 1.00 97.56 589 GLY A C 1
ATOM 4003 O O . GLY A 1 589 ? 36.450 -4.061 -17.550 1.00 97.56 589 GLY A O 1
ATOM 4004 N N . ASP A 1 590 ? 37.735 -3.795 -15.723 1.00 95.94 590 ASP A N 1
ATOM 4005 C CA . ASP A 1 590 ? 38.820 -4.692 -16.112 1.00 95.94 590 ASP A CA 1
ATOM 4006 C C . ASP A 1 590 ? 38.354 -6.130 -16.348 1.00 95.94 590 ASP A C 1
ATOM 4008 O O . ASP A 1 590 ? 37.712 -6.738 -15.492 1.00 95.94 590 ASP A O 1
ATOM 4012 N N . GLY A 1 591 ? 38.701 -6.685 -17.513 1.00 95.31 591 GLY A N 1
ATOM 4013 C CA . GLY A 1 591 ? 38.274 -8.030 -17.904 1.00 95.31 591 GLY A CA 1
ATOM 4014 C C . GLY A 1 591 ? 36.788 -8.118 -18.251 1.00 95.31 591 GLY A C 1
ATOM 4015 O O . GLY A 1 591 ? 36.245 -9.218 -18.354 1.00 95.31 591 GLY A O 1
ATOM 4016 N N . GLY A 1 592 ? 36.120 -6.967 -18.363 1.00 97.12 592 GLY A N 1
ATOM 4017 C CA . GLY A 1 592 ? 34.691 -6.885 -18.580 1.00 97.12 592 GLY A CA 1
ATOM 4018 C C . GLY A 1 592 ? 34.286 -7.150 -20.027 1.00 97.12 592 GLY A C 1
ATOM 4019 O O . GLY A 1 592 ? 35.065 -6.959 -20.967 1.00 97.12 592 GLY A O 1
ATOM 4020 N N . SER A 1 593 ? 33.028 -7.556 -20.205 1.00 97.88 593 SER A N 1
ATOM 4021 C CA . SER A 1 593 ? 32.438 -7.785 -21.526 1.00 97.88 593 SER A CA 1
ATOM 4022 C C . SER A 1 593 ? 31.142 -7.009 -21.744 1.00 97.88 593 SER A C 1
ATOM 4024 O O . SER A 1 593 ? 30.293 -6.929 -20.855 1.00 97.88 593 SER A O 1
ATOM 4026 N N . ILE A 1 594 ? 30.983 -6.460 -22.949 1.00 98.75 594 ILE A N 1
ATOM 4027 C CA . ILE A 1 594 ? 29.746 -5.836 -23.432 1.00 98.75 594 ILE A CA 1
ATOM 4028 C C . ILE A 1 594 ? 29.252 -6.646 -24.628 1.00 98.75 594 ILE A C 1
ATOM 4030 O O . ILE A 1 594 ? 29.973 -6.803 -25.607 1.00 98.75 594 ILE A O 1
ATOM 4034 N N . THR A 1 595 ? 28.022 -7.149 -24.572 1.00 98.75 595 THR A N 1
ATOM 4035 C CA . THR A 1 595 ? 27.333 -7.788 -25.698 1.00 98.75 595 THR A CA 1
ATOM 4036 C C . THR A 1 595 ? 25.966 -7.149 -25.883 1.00 98.75 595 THR A C 1
ATOM 4038 O O . THR A 1 595 ? 25.127 -7.218 -24.986 1.00 98.75 595 THR A O 1
ATOM 4041 N N . LEU A 1 596 ? 25.740 -6.537 -27.044 1.00 98.75 596 LEU A N 1
ATOM 4042 C CA . LEU A 1 596 ? 24.458 -5.934 -27.405 1.00 98.75 596 LEU A CA 1
ATOM 4043 C C . LEU A 1 596 ? 23.926 -6.573 -28.687 1.00 98.75 596 LEU A C 1
ATOM 4045 O O . LEU A 1 596 ? 24.612 -6.594 -29.710 1.00 98.75 596 LEU A O 1
ATOM 4049 N N . ILE A 1 597 ? 22.696 -7.074 -28.624 1.00 98.81 597 ILE A N 1
ATOM 4050 C CA . ILE A 1 597 ? 21.998 -7.725 -29.730 1.00 98.81 597 ILE A CA 1
ATOM 4051 C C . ILE A 1 597 ? 20.717 -6.940 -30.002 1.00 98.81 597 ILE A C 1
ATOM 4053 O O . ILE A 1 597 ? 19.793 -6.960 -29.191 1.00 98.81 597 ILE A O 1
ATOM 4057 N N . GLY A 1 598 ? 20.670 -6.245 -31.133 1.00 98.38 598 GLY A N 1
ATOM 4058 C CA . GLY A 1 598 ? 19.533 -5.437 -31.552 1.00 98.38 598 GLY A CA 1
ATOM 4059 C C . GLY A 1 598 ? 18.782 -6.054 -32.729 1.00 98.38 598 GLY A C 1
ATOM 4060 O O . GLY A 1 598 ? 19.393 -6.381 -33.747 1.00 98.38 598 GLY A O 1
ATOM 4061 N N . MET A 1 599 ? 17.462 -6.185 -32.610 1.00 97.75 599 MET A N 1
ATOM 4062 C CA . MET A 1 599 ? 16.580 -6.695 -33.668 1.00 97.75 599 MET A CA 1
ATOM 4063 C C . MET A 1 599 ? 15.512 -5.661 -34.028 1.00 97.75 599 MET A C 1
ATOM 4065 O O . MET A 1 599 ? 14.654 -5.330 -33.216 1.00 97.75 599 MET A O 1
ATOM 4069 N N . ALA A 1 600 ? 15.537 -5.136 -35.244 1.00 94.56 600 ALA A N 1
ATOM 4070 C CA . ALA A 1 600 ? 14.532 -4.165 -35.656 1.00 94.56 600 ALA A CA 1
ATOM 4071 C C . ALA A 1 600 ? 13.165 -4.797 -35.960 1.00 94.56 600 ALA A C 1
ATOM 4073 O O . ALA A 1 600 ? 13.065 -5.983 -36.275 1.00 94.56 600 ALA A O 1
ATOM 4074 N N . GLY A 1 601 ? 12.122 -3.967 -35.890 1.00 90.44 601 GLY A N 1
ATOM 4075 C CA . GLY A 1 601 ? 10.743 -4.340 -36.213 1.00 90.44 601 GLY A CA 1
ATOM 4076 C C . GLY A 1 601 ? 10.363 -4.059 -37.673 1.00 90.44 601 GLY A C 1
ATOM 4077 O O . GLY A 1 601 ? 11.185 -4.094 -38.587 1.00 90.44 601 GLY A O 1
ATOM 4078 N N . GLY A 1 602 ? 9.093 -3.751 -37.898 1.00 82.06 602 GLY A N 1
ATOM 4079 C CA . GLY A 1 602 ? 8.515 -3.314 -39.166 1.00 82.06 602 GLY A CA 1
ATOM 4080 C C . GLY A 1 602 ? 7.696 -4.392 -39.876 1.00 82.06 602 GLY A C 1
ATOM 4081 O O . GLY A 1 602 ? 7.715 -5.567 -39.503 1.00 82.06 602 GLY A O 1
ATOM 4082 N N . THR A 1 603 ? 6.972 -3.999 -40.929 1.00 75.00 603 THR A N 1
ATOM 4083 C CA . THR A 1 603 ? 6.198 -4.929 -41.774 1.00 75.00 603 THR A CA 1
ATOM 4084 C C . THR A 1 603 ? 6.451 -4.721 -43.267 1.00 75.00 603 THR A C 1
ATOM 4086 O O . THR A 1 603 ? 6.501 -3.595 -43.760 1.00 75.00 603 THR A O 1
ATOM 4089 N N . TYR A 1 604 ? 6.506 -5.821 -44.028 1.00 62.38 604 TYR A N 1
ATOM 4090 C CA . TYR A 1 604 ? 6.616 -5.797 -45.496 1.00 62.38 604 TYR A CA 1
ATOM 4091 C C . TYR A 1 604 ? 5.429 -5.128 -46.200 1.00 62.38 604 TYR A C 1
ATOM 4093 O O . TYR A 1 604 ? 5.582 -4.602 -47.301 1.00 62.38 604 TYR A O 1
ATOM 4101 N N . SER A 1 605 ? 4.237 -5.165 -45.595 1.00 65.12 605 SER A N 1
ATOM 4102 C CA . SER A 1 605 ? 3.027 -4.544 -46.147 1.00 65.12 605 SER A CA 1
ATOM 4103 C C . SER A 1 605 ? 3.048 -3.021 -46.066 1.00 65.12 605 SER A C 1
ATOM 4105 O O . SER A 1 605 ? 2.289 -2.360 -46.773 1.00 65.12 605 SER A O 1
ATOM 4107 N N . ASN A 1 606 ? 3.907 -2.447 -45.223 1.00 74.00 606 ASN A N 1
ATOM 4108 C CA . ASN A 1 606 ? 4.067 -1.010 -45.142 1.00 74.00 606 ASN A CA 1
ATOM 4109 C C . ASN A 1 606 ? 5.000 -0.534 -46.262 1.00 74.00 606 ASN A C 1
ATOM 4111 O O . ASN A 1 606 ? 6.221 -0.513 -46.107 1.00 74.00 606 ASN A O 1
ATOM 4115 N N . SER A 1 607 ? 4.417 -0.102 -47.385 1.00 72.56 607 SER A N 1
ATOM 4116 C CA . SER A 1 607 ? 5.154 0.419 -48.546 1.00 72.56 607 SER A CA 1
ATOM 4117 C C . SER A 1 607 ? 6.014 1.651 -48.241 1.00 72.56 607 SER A C 1
ATOM 4119 O O . SER A 1 607 ? 6.821 2.036 -49.079 1.00 72.56 607 SER A O 1
ATOM 4121 N N . THR A 1 608 ? 5.834 2.283 -47.078 1.00 79.88 608 THR A N 1
ATOM 4122 C CA . THR A 1 608 ? 6.594 3.460 -46.625 1.00 79.88 608 THR A CA 1
ATOM 4123 C C . THR A 1 608 ? 7.549 3.180 -45.464 1.00 79.88 608 THR A C 1
ATOM 4125 O O . THR A 1 608 ? 8.348 4.054 -45.135 1.00 79.88 608 THR A O 1
ATOM 4128 N N . GLY A 1 609 ? 7.489 1.986 -44.864 1.00 84.56 609 GLY A N 1
ATOM 4129 C CA . GLY A 1 609 ? 8.333 1.596 -43.734 1.00 84.56 609 GLY A CA 1
ATOM 4130 C C . GLY A 1 609 ? 9.808 1.637 -44.120 1.00 84.56 609 GLY A C 1
ATOM 4131 O O . GLY A 1 609 ? 10.170 1.030 -45.127 1.00 84.56 609 GLY A O 1
ATOM 4132 N N . ALA A 1 610 ? 10.624 2.362 -43.354 1.00 91.06 610 ALA A N 1
ATOM 4133 C CA . ALA A 1 610 ? 12.052 2.575 -43.583 1.00 91.06 610 ALA A CA 1
ATOM 4134 C C . ALA A 1 610 ? 12.801 2.817 -42.261 1.00 91.06 610 ALA A C 1
ATOM 4136 O O . ALA A 1 610 ? 12.194 3.157 -41.246 1.00 91.06 610 ALA A O 1
ATOM 4137 N N . SER A 1 611 ? 14.136 2.726 -42.284 1.00 94.25 611 SER A N 1
ATOM 4138 C CA . SER A 1 611 ? 14.985 2.991 -41.111 1.00 94.25 611 SER A CA 1
ATOM 4139 C C . SER A 1 611 ? 14.676 2.086 -39.919 1.00 94.25 611 SER A C 1
ATOM 4141 O O . SER A 1 611 ? 14.823 2.493 -38.771 1.00 94.25 611 SER A O 1
ATOM 4143 N N . ASN A 1 612 ? 14.289 0.839 -40.195 1.00 95.69 612 ASN A N 1
ATOM 4144 C CA . ASN A 1 612 ? 14.133 -0.195 -39.180 1.00 95.69 612 ASN A CA 1
ATOM 4145 C C . ASN A 1 612 ? 15.503 -0.843 -38.944 1.00 95.69 612 ASN A C 1
ATOM 4147 O O . ASN A 1 612 ? 15.965 -1.664 -39.743 1.00 95.69 612 ASN A O 1
ATOM 4151 N N . GLU A 1 613 ? 16.193 -0.402 -37.888 1.00 97.56 613 GLU A N 1
ATOM 4152 C CA . GLU A 1 613 ? 17.607 -0.704 -37.636 1.00 97.56 613 GLU A CA 1
ATOM 4153 C C . GLU A 1 613 ? 17.801 -1.575 -36.388 1.00 97.56 613 GLU A C 1
ATOM 4155 O O . GLU A 1 613 ? 17.252 -1.281 -35.325 1.00 97.56 613 GLU A O 1
ATOM 4160 N N . GLY A 1 614 ? 18.601 -2.640 -36.494 1.00 97.94 614 GLY A N 1
ATOM 4161 C CA . GLY A 1 614 ? 18.888 -3.509 -35.351 1.00 97.94 614 GLY A CA 1
ATOM 4162 C C . GLY A 1 614 ? 19.534 -2.725 -34.210 1.00 97.94 614 GLY A C 1
ATOM 4163 O O . GLY A 1 614 ? 19.000 -2.678 -33.102 1.00 97.94 614 GLY A O 1
ATOM 4164 N N . ILE A 1 615 ? 20.645 -2.045 -34.502 1.00 98.50 615 ILE A N 1
ATOM 4165 C CA . ILE A 1 615 ? 21.292 -1.097 -33.588 1.00 98.50 615 ILE A CA 1
ATOM 4166 C C . ILE A 1 615 ? 21.541 0.228 -34.307 1.00 98.50 615 ILE A C 1
ATOM 4168 O O . ILE A 1 615 ? 22.220 0.270 -35.336 1.00 98.50 615 ILE A O 1
ATOM 4172 N N . ARG A 1 616 ? 21.069 1.323 -33.716 1.00 98.06 616 ARG A N 1
ATOM 4173 C CA . ARG A 1 616 ? 21.385 2.688 -34.129 1.00 98.06 616 ARG A CA 1
ATOM 4174 C C . ARG A 1 616 ? 22.278 3.366 -33.102 1.00 98.06 616 ARG A C 1
ATOM 4176 O O . ARG A 1 616 ? 21.945 3.411 -31.920 1.00 98.06 616 ARG A O 1
ATOM 4183 N N . ILE A 1 617 ? 23.383 3.946 -33.558 1.00 97.50 617 ILE A N 1
ATOM 4184 C CA . ILE A 1 617 ? 24.294 4.728 -32.723 1.00 97.50 617 ILE A CA 1
ATOM 4185 C C . ILE A 1 617 ? 24.330 6.160 -33.259 1.00 97.50 617 ILE A C 1
ATOM 4187 O O . ILE A 1 617 ? 24.941 6.448 -34.293 1.00 97.50 617 ILE A O 1
ATOM 4191 N N . SER A 1 618 ? 23.660 7.052 -32.534 1.00 95.88 618 SER A N 1
ATOM 4192 C CA . SER A 1 618 ? 23.547 8.486 -32.826 1.00 95.88 618 SER A CA 1
ATOM 4193 C C . SER A 1 618 ? 24.497 9.326 -31.962 1.00 95.88 618 SER A C 1
ATOM 4195 O O . SER A 1 618 ? 24.389 10.546 -31.917 1.00 95.88 618 SER A O 1
ATOM 4197 N N . GLY A 1 619 ? 25.466 8.680 -31.314 1.00 91.00 619 GLY A N 1
ATOM 4198 C CA . GLY A 1 619 ? 26.489 9.289 -30.473 1.00 91.00 619 GLY A CA 1
ATOM 4199 C C . GLY A 1 619 ? 26.865 8.353 -29.328 1.00 91.00 619 GLY A C 1
ATOM 4200 O O . GLY A 1 619 ? 26.412 7.209 -29.278 1.00 91.00 619 GLY A O 1
ATOM 4201 N N . GLY A 1 620 ? 27.658 8.860 -28.385 1.00 91.06 620 GLY A N 1
ATOM 4202 C CA . GLY A 1 620 ? 28.015 8.128 -27.172 1.00 91.06 620 GLY A CA 1
ATOM 4203 C C . GLY A 1 620 ? 29.358 7.409 -27.249 1.00 91.06 620 GLY A C 1
ATOM 4204 O O . GLY A 1 620 ? 30.123 7.568 -28.207 1.00 91.06 620 GLY A O 1
ATOM 4205 N N . THR A 1 621 ? 29.669 6.636 -26.208 1.00 95.81 621 THR A N 1
ATOM 4206 C CA . THR A 1 621 ? 30.934 5.895 -26.126 1.00 95.81 621 THR A CA 1
ATOM 4207 C C . THR A 1 621 ? 30.771 4.493 -25.561 1.00 95.81 621 THR A C 1
ATOM 4209 O O . THR A 1 621 ? 29.878 4.204 -24.763 1.00 95.81 621 THR A O 1
ATOM 4212 N N . PHE A 1 622 ? 31.692 3.626 -25.970 1.00 98.00 622 PHE A N 1
ATOM 4213 C CA . PHE A 1 622 ? 31.875 2.305 -25.391 1.00 98.00 622 PHE A CA 1
ATOM 4214 C C . PHE A 1 622 ? 33.216 2.257 -24.668 1.00 98.00 622 PHE A C 1
ATOM 4216 O O . PHE A 1 622 ? 34.244 2.596 -25.258 1.00 98.00 622 PHE A O 1
ATOM 4223 N N . VAL A 1 623 ? 33.224 1.825 -23.411 1.00 97.19 623 VAL A N 1
ATOM 4224 C CA . VAL A 1 623 ? 34.439 1.722 -22.598 1.00 97.19 623 VAL A CA 1
ATOM 4225 C C . VAL A 1 623 ? 34.517 0.337 -21.969 1.00 97.19 623 VAL A C 1
ATOM 4227 O O . VAL A 1 623 ? 33.579 -0.102 -21.311 1.00 97.19 623 VAL A O 1
ATOM 4230 N N . ALA A 1 624 ? 35.642 -0.350 -22.147 1.00 96.88 624 ALA A N 1
ATOM 4231 C CA . ALA A 1 624 ? 35.905 -1.614 -21.468 1.00 96.88 624 ALA A CA 1
ATOM 4232 C C . ALA A 1 624 ? 37.330 -1.640 -20.910 1.00 96.88 624 ALA A C 1
ATOM 4234 O O . ALA A 1 624 ? 38.292 -1.450 -21.653 1.00 96.88 624 ALA A O 1
ATOM 4235 N N . GLY A 1 625 ? 37.469 -1.887 -19.610 1.00 94.50 625 GLY A N 1
ATOM 4236 C CA . GLY A 1 625 ? 38.753 -1.950 -18.912 1.00 94.50 625 GLY A CA 1
ATOM 4237 C C . GLY A 1 625 ? 39.173 -0.650 -18.221 1.00 94.50 625 GLY A C 1
ATOM 4238 O O . GLY A 1 625 ? 38.639 0.430 -18.477 1.00 94.50 625 GLY A O 1
ATOM 4239 N N . ASN A 1 626 ? 40.164 -0.763 -17.336 1.00 91.81 626 ASN A N 1
ATOM 4240 C CA . ASN A 1 626 ? 40.739 0.327 -16.545 1.00 91.81 626 ASN A CA 1
ATOM 4241 C C . ASN A 1 626 ? 42.254 0.127 -16.284 1.00 91.81 626 ASN A C 1
ATOM 4243 O O . ASN A 1 626 ? 42.771 0.453 -15.217 1.00 91.81 626 ASN A O 1
ATOM 4247 N N . GLY A 1 627 ? 42.981 -0.408 -17.270 1.00 90.00 627 GLY A N 1
ATOM 4248 C CA . GLY A 1 627 ? 44.444 -0.534 -17.250 1.00 90.00 627 GLY A CA 1
ATOM 4249 C C . GLY A 1 627 ? 44.995 -1.924 -16.924 1.00 90.00 627 GLY A C 1
ATOM 4250 O O . GLY A 1 627 ? 46.213 -2.095 -16.936 1.00 90.00 627 GLY A O 1
ATOM 4251 N N . SER A 1 628 ? 44.156 -2.930 -16.651 1.00 92.69 628 SER A N 1
ATOM 4252 C CA . SER A 1 628 ? 44.633 -4.291 -16.339 1.00 92.69 628 SER A CA 1
ATOM 4253 C C . SER A 1 628 ? 45.070 -5.105 -17.566 1.00 92.69 628 SER A C 1
ATOM 4255 O O . SER A 1 628 ? 44.874 -4.705 -18.710 1.00 92.69 628 SER A O 1
ATOM 4257 N N . SER A 1 629 ? 45.647 -6.290 -17.343 1.00 94.31 629 SER A N 1
ATOM 4258 C CA . SER A 1 629 ? 45.973 -7.274 -18.390 1.00 94.31 629 SER A CA 1
ATOM 4259 C C . SER A 1 629 ? 44.851 -8.278 -18.681 1.00 94.31 629 SER A C 1
ATOM 4261 O O . SER A 1 629 ? 45.048 -9.197 -19.480 1.00 94.31 629 SER A O 1
ATOM 4263 N N . ALA A 1 630 ? 43.685 -8.139 -18.044 1.00 95.62 630 ALA A N 1
ATOM 4264 C CA . ALA A 1 630 ? 42.529 -8.969 -18.355 1.00 95.62 630 ALA A CA 1
ATOM 4265 C C . ALA A 1 630 ? 41.960 -8.597 -19.735 1.00 95.62 630 ALA A C 1
ATOM 4267 O O . ALA A 1 630 ? 42.064 -7.448 -20.165 1.00 95.62 630 ALA A O 1
ATOM 4268 N N . VAL A 1 631 ? 41.394 -9.583 -20.434 1.00 95.75 631 VAL A N 1
ATOM 4269 C CA . VAL A 1 631 ? 40.846 -9.400 -21.786 1.00 95.75 631 VAL A CA 1
ATOM 4270 C C . VAL A 1 631 ? 39.533 -8.635 -21.709 1.00 95.75 631 VAL A C 1
ATOM 4272 O O . VAL A 1 631 ? 38.606 -9.071 -21.033 1.00 95.75 631 VAL A O 1
ATOM 4275 N N . ASN A 1 632 ? 39.445 -7.530 -22.437 1.00 96.75 632 ASN A N 1
ATOM 4276 C CA . ASN A 1 632 ? 38.248 -6.708 -22.555 1.00 96.75 632 ASN A CA 1
ATOM 4277 C C . ASN A 1 632 ? 37.597 -6.961 -23.917 1.00 96.75 632 ASN A C 1
ATOM 4279 O O . ASN A 1 632 ? 38.276 -6.937 -24.947 1.00 96.75 632 ASN A O 1
ATOM 4283 N N . ALA A 1 633 ? 36.287 -7.194 -23.935 1.00 97.06 633 ALA A N 1
ATOM 4284 C CA . ALA A 1 633 ? 35.576 -7.554 -25.160 1.00 97.06 633 ALA A CA 1
ATOM 4285 C C . ALA A 1 633 ? 34.283 -6.758 -25.327 1.00 97.06 633 ALA A C 1
ATOM 4287 O O . ALA A 1 633 ? 33.472 -6.654 -24.408 1.00 97.06 633 ALA A O 1
ATOM 4288 N N . ILE A 1 634 ? 34.065 -6.235 -26.529 1.00 98.44 634 ILE A N 1
ATOM 4289 C CA . ILE A 1 634 ? 32.818 -5.579 -26.922 1.00 98.44 634 ILE A CA 1
ATOM 4290 C C . ILE A 1 634 ? 32.310 -6.260 -28.186 1.00 98.44 634 ILE A C 1
ATOM 4292 O O . ILE A 1 634 ? 33.050 -6.372 -29.159 1.00 98.44 634 ILE A O 1
ATOM 4296 N N . ALA A 1 635 ? 31.064 -6.721 -28.180 1.00 98.44 635 ALA A N 1
ATOM 4297 C CA . ALA A 1 635 ? 30.432 -7.402 -29.299 1.00 98.44 635 ALA A CA 1
ATOM 4298 C C . ALA A 1 635 ? 29.061 -6.788 -29.595 1.00 98.44 635 ALA A C 1
ATOM 4300 O O . ALA A 1 635 ? 28.210 -6.689 -28.710 1.00 98.44 635 ALA A O 1
ATOM 4301 N N . LEU A 1 636 ? 28.847 -6.394 -30.848 1.00 98.62 636 LEU A N 1
ATOM 4302 C CA . LEU A 1 636 ? 27.577 -5.866 -31.332 1.00 98.62 636 LEU A CA 1
ATOM 4303 C C . LEU A 1 636 ? 27.027 -6.764 -32.443 1.00 98.62 636 LEU A C 1
ATOM 4305 O O . LEU A 1 636 ? 27.726 -7.074 -33.411 1.00 98.62 636 LEU A O 1
ATOM 4309 N N . THR A 1 637 ? 25.754 -7.123 -32.321 1.00 98.69 637 THR A N 1
ATOM 4310 C CA . THR A 1 637 ? 24.980 -7.824 -33.347 1.00 98.69 637 THR A CA 1
ATOM 4311 C C . THR A 1 637 ? 23.738 -7.010 -33.653 1.00 98.69 637 THR A C 1
ATOM 4313 O O . THR A 1 637 ? 22.933 -6.750 -32.766 1.00 98.69 637 THR A O 1
ATOM 4316 N N . GLY A 1 638 ? 23.565 -6.610 -34.909 1.00 98.25 638 GLY A N 1
ATOM 4317 C CA . GLY A 1 638 ? 22.376 -5.888 -35.346 1.00 98.25 638 GLY A CA 1
ATOM 4318 C C . GLY A 1 638 ? 21.706 -6.582 -36.519 1.00 98.25 638 GLY A C 1
ATOM 4319 O O . GLY A 1 638 ? 22.360 -6.883 -37.517 1.00 98.25 638 GLY A O 1
ATOM 4320 N N . ILE A 1 639 ? 20.404 -6.817 -36.399 1.00 98.00 639 ILE A N 1
ATOM 4321 C CA . ILE A 1 639 ? 19.565 -7.406 -37.442 1.00 98.00 639 ILE A CA 1
ATOM 4322 C C . ILE A 1 639 ? 18.526 -6.364 -37.850 1.00 98.00 639 ILE A C 1
ATOM 4324 O O . ILE A 1 639 ? 17.698 -5.951 -37.037 1.00 98.00 639 ILE A O 1
ATOM 4328 N N . GLY A 1 640 ? 18.603 -5.918 -39.102 1.00 96.06 640 GLY A N 1
ATOM 4329 C CA . GLY A 1 640 ? 17.691 -4.936 -39.665 1.00 96.06 640 GLY A CA 1
ATOM 4330 C C . GLY A 1 640 ? 16.282 -5.489 -39.822 1.00 96.06 640 GLY A C 1
ATOM 4331 O O . GLY A 1 640 ? 16.075 -6.688 -40.006 1.00 96.06 640 GLY A O 1
ATOM 4332 N N . GLY A 1 641 ? 15.315 -4.585 -39.745 1.00 93.94 641 GLY A N 1
ATOM 4333 C CA . GLY A 1 641 ? 13.901 -4.919 -39.744 1.00 93.94 641 GLY A CA 1
ATOM 4334 C C . GLY A 1 641 ? 13.317 -5.097 -41.137 1.00 93.94 641 GLY A C 1
ATOM 4335 O O . GLY A 1 641 ? 14.030 -5.221 -42.133 1.00 93.94 641 GLY A O 1
ATOM 4336 N N . THR A 1 642 ? 11.992 -5.065 -41.230 1.00 91.12 642 THR A N 1
ATOM 4337 C CA . THR A 1 642 ? 11.290 -5.180 -42.515 1.00 91.12 642 THR A CA 1
ATOM 4338 C C . THR A 1 642 ? 10.633 -3.856 -42.901 1.00 91.12 642 THR A C 1
ATOM 4340 O O . THR A 1 642 ? 10.112 -3.149 -42.044 1.00 91.12 642 THR A O 1
ATOM 4343 N N . GLY A 1 643 ? 10.662 -3.486 -44.181 1.00 85.25 643 GLY A N 1
ATOM 4344 C CA . GLY A 1 643 ? 10.039 -2.251 -44.660 1.00 85.25 643 GLY A CA 1
ATOM 4345 C C . GLY A 1 643 ? 9.898 -2.227 -46.178 1.00 85.25 643 GLY A C 1
ATOM 4346 O O . GLY A 1 643 ? 10.765 -2.713 -46.902 1.00 85.25 643 GLY A O 1
ATOM 4347 N N . GLY A 1 644 ? 8.792 -1.687 -46.692 1.00 81.56 644 GLY A N 1
ATOM 4348 C CA . GLY A 1 644 ? 8.553 -1.603 -48.134 1.00 81.56 644 GLY A CA 1
ATOM 4349 C C . GLY A 1 644 ? 9.401 -0.543 -48.850 1.00 81.56 644 GLY A C 1
ATOM 4350 O O . GLY A 1 644 ? 9.519 -0.590 -50.076 1.00 81.56 644 GLY A O 1
ATOM 4351 N N . ALA A 1 645 ? 10.027 0.376 -48.109 1.00 79.44 645 ALA A N 1
ATOM 4352 C CA . ALA A 1 645 ? 10.862 1.445 -48.639 1.00 79.44 645 ALA A CA 1
ATOM 4353 C C . ALA A 1 645 ? 12.153 1.638 -47.827 1.00 79.44 645 ALA A C 1
ATOM 4355 O O . ALA A 1 645 ? 12.390 1.014 -46.798 1.00 79.44 645 ALA A O 1
ATOM 4356 N N . GLY A 1 646 ? 13.008 2.531 -48.329 1.00 78.06 646 GLY A N 1
ATOM 4357 C CA . GLY A 1 646 ? 14.170 3.029 -47.600 1.00 78.06 646 GLY A CA 1
ATOM 4358 C C . GLY A 1 646 ? 15.171 1.953 -47.182 1.00 78.06 646 GLY A C 1
ATOM 4359 O O . GLY A 1 646 ? 15.239 0.886 -47.789 1.00 78.06 646 GLY A O 1
ATOM 4360 N N . ALA A 1 647 ? 15.986 2.310 -46.192 1.00 90.12 647 ALA A N 1
ATOM 4361 C CA . ALA A 1 647 ? 17.164 1.568 -45.779 1.00 90.12 647 ALA A CA 1
ATOM 4362 C C . ALA A 1 647 ? 16.967 0.976 -44.382 1.00 90.12 647 ALA A C 1
ATOM 4364 O O . ALA A 1 647 ? 16.767 1.728 -43.428 1.00 90.12 647 ALA A O 1
ATOM 4365 N N . ASN A 1 648 ? 17.019 -0.348 -44.271 1.00 94.12 648 ASN A N 1
ATOM 4366 C CA . ASN A 1 648 ? 16.841 -1.077 -43.018 1.00 94.12 648 ASN A CA 1
ATOM 4367 C C . ASN A 1 648 ? 18.177 -1.739 -42.672 1.00 94.12 648 ASN A C 1
ATOM 4369 O O . ASN A 1 648 ? 18.610 -2.668 -43.355 1.00 94.12 648 ASN A O 1
ATOM 4373 N N . TYR A 1 649 ? 18.886 -1.213 -41.674 1.00 96.94 649 TYR A N 1
ATOM 4374 C CA . TYR A 1 649 ? 20.272 -1.603 -41.399 1.00 96.94 649 TYR A CA 1
ATOM 4375 C C . TYR A 1 649 ? 20.372 -2.628 -40.275 1.00 96.94 649 TYR A C 1
ATOM 4377 O O . TYR A 1 649 ? 19.613 -2.568 -39.314 1.00 96.94 649 TYR A O 1
ATOM 4385 N N . GLY A 1 650 ? 21.368 -3.511 -40.332 1.00 97.75 650 GLY A N 1
ATOM 4386 C CA . GLY A 1 650 ? 21.747 -4.285 -39.150 1.00 97.75 650 GLY A CA 1
ATOM 4387 C C . GLY A 1 650 ? 22.250 -3.355 -38.054 1.00 97.75 650 GLY A C 1
ATOM 4388 O O . GLY A 1 650 ? 21.625 -3.216 -37.004 1.00 97.75 650 GLY A O 1
ATOM 4389 N N . ILE A 1 651 ? 23.343 -2.648 -38.340 1.00 98.19 651 ILE A N 1
ATOM 4390 C CA . ILE A 1 651 ? 23.900 -1.606 -37.474 1.00 98.19 651 ILE A CA 1
ATOM 4391 C C . ILE A 1 651 ? 24.144 -0.329 -38.280 1.00 98.19 651 ILE A C 1
ATOM 4393 O O . ILE A 1 651 ? 24.782 -0.369 -39.336 1.00 98.19 651 ILE A O 1
ATOM 4397 N N . ASN A 1 652 ? 23.692 0.811 -37.755 1.00 97.56 652 ASN A N 1
ATOM 4398 C CA . ASN A 1 652 ? 23.882 2.133 -38.346 1.00 97.56 652 ASN A CA 1
ATOM 4399 C C . ASN A 1 652 ? 24.537 3.093 -37.343 1.00 97.56 652 ASN A C 1
ATOM 4401 O O . ASN A 1 652 ? 23.965 3.389 -36.295 1.00 97.56 652 ASN A O 1
ATOM 4405 N N . ILE A 1 653 ? 25.725 3.603 -37.672 1.00 96.94 653 ILE A N 1
ATOM 4406 C CA . ILE A 1 653 ? 26.409 4.634 -36.879 1.00 96.94 653 ILE A CA 1
ATOM 4407 C C . ILE A 1 653 ? 26.257 5.961 -37.618 1.00 96.94 653 ILE A C 1
ATOM 4409 O O . ILE A 1 653 ? 26.908 6.187 -38.638 1.00 96.94 653 ILE A O 1
ATOM 4413 N N . THR A 1 654 ? 25.383 6.837 -37.127 1.00 95.31 654 THR A N 1
ATOM 4414 C CA . THR A 1 654 ? 25.034 8.090 -37.815 1.00 95.31 654 THR A CA 1
ATOM 4415 C C . THR A 1 654 ? 25.846 9.286 -37.339 1.00 95.31 654 THR A C 1
ATOM 4417 O O . THR A 1 654 ? 25.985 10.259 -38.077 1.00 95.31 654 THR A O 1
ATOM 4420 N N . VAL A 1 655 ? 26.401 9.214 -36.128 1.00 94.25 655 VAL A N 1
ATOM 4421 C CA . VAL A 1 655 ? 27.234 10.260 -35.519 1.00 94.25 655 VAL A CA 1
ATOM 4422 C C . VAL A 1 655 ? 28.554 9.649 -35.058 1.00 94.25 655 VAL A C 1
ATOM 4424 O O . VAL A 1 655 ? 28.633 8.455 -34.766 1.00 94.25 655 VAL A O 1
ATOM 4427 N N . ALA A 1 656 ? 29.608 10.469 -35.028 1.00 92.69 656 ALA A N 1
ATOM 4428 C CA . ALA A 1 656 ? 30.934 10.036 -34.614 1.00 92.69 656 ALA A CA 1
ATOM 4429 C C . ALA A 1 656 ? 30.900 9.337 -33.246 1.00 92.69 656 ALA A C 1
ATOM 4431 O O . ALA A 1 656 ? 30.411 9.904 -32.272 1.00 92.69 656 ALA A O 1
ATOM 4432 N N . THR A 1 657 ? 31.425 8.113 -33.194 1.00 94.12 657 THR A N 1
ATOM 4433 C CA . THR A 1 657 ? 31.416 7.258 -32.000 1.00 94.12 657 THR A CA 1
ATOM 4434 C C . THR A 1 657 ? 32.822 6.763 -31.700 1.00 94.12 657 THR A C 1
ATOM 4436 O O . THR A 1 657 ? 33.562 6.378 -32.609 1.00 94.12 657 THR A O 1
ATOM 4439 N N . THR A 1 658 ? 33.173 6.727 -30.416 1.00 95.38 658 THR A N 1
ATOM 4440 C CA . THR A 1 658 ? 34.468 6.225 -29.950 1.00 95.38 658 THR A CA 1
ATOM 4441 C C . THR A 1 658 ? 34.277 5.000 -29.066 1.00 95.38 658 THR A C 1
ATOM 4443 O O . THR A 1 658 ? 33.494 5.020 -28.115 1.00 95.38 658 THR A O 1
ATOM 4446 N N . ALA A 1 659 ? 35.044 3.952 -29.348 1.00 96.62 659 ALA A N 1
ATOM 4447 C CA . ALA A 1 659 ? 35.219 2.804 -28.477 1.00 96.62 659 ALA A CA 1
ATOM 4448 C C . ALA A 1 659 ? 36.633 2.814 -27.878 1.00 96.62 659 ALA A C 1
ATOM 4450 O O . ALA A 1 659 ? 37.634 2.955 -28.586 1.00 96.62 659 ALA A O 1
ATOM 4451 N N . SER A 1 660 ? 36.718 2.658 -26.560 1.00 95.75 660 SER A N 1
ATOM 4452 C CA . SER A 1 660 ? 37.974 2.588 -25.816 1.00 95.75 660 SER A CA 1
ATOM 4453 C C . SER A 1 660 ? 38.059 1.266 -25.077 1.00 95.75 660 SER A C 1
ATOM 4455 O O . SER A 1 660 ? 37.396 1.053 -24.065 1.00 95.75 660 SER A O 1
ATOM 4457 N N . LEU A 1 661 ? 38.912 0.380 -25.571 1.00 95.31 661 LEU A N 1
ATOM 4458 C CA . LEU A 1 661 ? 39.404 -0.735 -24.780 1.00 95.31 661 LEU A CA 1
ATOM 4459 C C . LEU A 1 661 ? 40.576 -0.174 -23.980 1.00 95.31 661 LEU A C 1
ATOM 4461 O O . LEU A 1 661 ? 41.454 0.453 -24.561 1.00 95.31 661 LEU A O 1
ATOM 4465 N N . ASN A 1 662 ? 40.600 -0.350 -22.662 1.00 92.38 662 ASN A N 1
ATOM 4466 C CA . ASN A 1 662 ? 41.504 0.327 -21.721 1.00 92.38 662 ASN A CA 1
ATOM 4467 C C . ASN A 1 662 ? 42.395 -0.636 -20.916 1.00 92.38 662 ASN A C 1
ATOM 4469 O O . ASN A 1 662 ? 43.152 -0.177 -20.075 1.00 92.38 662 ASN A O 1
ATOM 4473 N N . GLY A 1 663 ? 42.359 -1.947 -21.170 1.00 88.62 663 GLY A N 1
ATOM 4474 C CA . GLY A 1 663 ? 43.383 -2.883 -20.689 1.00 88.62 663 GLY A CA 1
ATOM 4475 C C . GLY A 1 663 ? 44.773 -2.782 -21.347 1.00 88.62 663 GLY A C 1
ATOM 4476 O O . GLY A 1 663 ? 45.161 -1.798 -21.965 1.00 88.62 663 GLY A O 1
ATOM 4477 N N . THR A 1 664 ? 45.565 -3.832 -21.194 1.00 92.56 664 THR A N 1
ATOM 4478 C CA . THR A 1 664 ? 46.912 -3.993 -21.771 1.00 92.56 664 THR A CA 1
ATOM 4479 C C . THR A 1 664 ? 47.046 -5.316 -22.523 1.00 92.56 664 THR A C 1
ATOM 4481 O O . THR A 1 664 ? 48.123 -5.648 -23.013 1.00 92.56 664 THR A O 1
ATOM 4484 N N . ASN A 1 665 ? 45.957 -6.087 -22.615 1.00 94.50 665 ASN A N 1
ATOM 4485 C CA . ASN A 1 665 ? 45.954 -7.376 -23.283 1.00 94.50 665 ASN A CA 1
ATOM 4486 C C . ASN A 1 665 ? 45.851 -7.194 -24.801 1.00 94.50 665 ASN A C 1
ATOM 4488 O O . ASN A 1 665 ? 44.973 -6.492 -25.297 1.00 94.50 665 ASN A O 1
ATOM 4492 N N . ASN A 1 666 ? 46.703 -7.888 -25.553 1.00 91.50 666 ASN A N 1
ATOM 4493 C CA . ASN A 1 666 ? 46.665 -7.849 -27.018 1.00 91.50 666 ASN A CA 1
ATOM 4494 C C . ASN A 1 666 ? 45.413 -8.525 -27.608 1.00 91.50 666 ASN A C 1
ATOM 4496 O O . ASN A 1 666 ? 45.122 -8.334 -28.781 1.00 91.50 666 ASN A O 1
ATOM 4500 N N . SER A 1 667 ? 44.674 -9.301 -26.808 1.00 94.56 667 SER A N 1
ATOM 4501 C CA . SER A 1 667 ? 43.414 -9.946 -27.209 1.00 94.56 667 SER A CA 1
ATOM 4502 C C . SER A 1 667 ? 42.182 -9.066 -26.964 1.00 94.56 667 SER A C 1
ATOM 4504 O O . SER A 1 667 ? 41.060 -9.527 -27.172 1.00 94.56 667 SER A O 1
ATOM 4506 N N . ASP A 1 668 ? 42.366 -7.824 -26.502 1.00 96.00 668 ASP A N 1
ATOM 4507 C CA . ASP A 1 668 ? 41.275 -6.859 -26.373 1.00 96.00 668 ASP A CA 1
ATOM 4508 C C . ASP A 1 668 ? 40.602 -6.643 -27.739 1.00 96.00 668 ASP A C 1
ATOM 4510 O O . ASP A 1 668 ? 41.269 -6.348 -28.738 1.00 96.00 668 ASP A O 1
ATOM 4514 N N . SER A 1 669 ? 39.276 -6.786 -27.792 1.00 96.81 669 SER A N 1
ATOM 4515 C CA . SER A 1 669 ? 38.533 -6.791 -29.056 1.00 96.81 669 SER A CA 1
ATOM 4516 C C . SER A 1 669 ? 37.256 -5.954 -29.040 1.00 96.81 669 SER A C 1
ATOM 4518 O O . SER A 1 669 ? 36.518 -5.907 -28.055 1.00 96.81 669 SER A O 1
ATOM 4520 N N . PHE A 1 670 ? 36.980 -5.318 -30.179 1.00 97.94 670 PHE A N 1
ATOM 4521 C CA . PHE A 1 670 ? 35.670 -4.779 -30.529 1.00 97.94 670 PHE A CA 1
ATOM 4522 C C . PHE A 1 670 ? 35.190 -5.512 -31.778 1.00 97.94 670 PHE A C 1
ATOM 4524 O O . PHE A 1 670 ? 35.868 -5.492 -32.801 1.00 97.94 670 PHE A O 1
ATOM 4531 N N . SER A 1 671 ? 34.030 -6.150 -31.714 1.00 97.75 671 SER A N 1
ATOM 4532 C CA . SER A 1 671 ? 33.558 -7.053 -32.756 1.00 97.75 671 SER A CA 1
ATOM 4533 C C . SER A 1 671 ? 32.162 -6.677 -33.230 1.00 97.75 671 SER A C 1
ATOM 4535 O O . SER A 1 671 ? 31.232 -6.561 -32.436 1.00 97.75 671 SER A O 1
ATOM 4537 N N . PHE A 1 672 ? 31.999 -6.564 -34.543 1.00 97.94 672 PHE A N 1
ATOM 4538 C CA . PHE A 1 672 ? 30.699 -6.646 -35.195 1.00 97.94 672 PHE A CA 1
ATOM 4539 C C . PHE A 1 672 ? 30.494 -8.089 -35.648 1.00 97.94 672 PHE A C 1
ATOM 4541 O O . PHE A 1 672 ? 31.295 -8.613 -36.427 1.00 97.94 672 PHE A O 1
ATOM 4548 N N . ILE A 1 673 ? 29.455 -8.743 -35.134 1.00 97.06 673 ILE A N 1
ATOM 4549 C CA . ILE A 1 673 ? 29.242 -10.183 -35.313 1.00 97.06 673 ILE A CA 1
ATOM 4550 C C . ILE A 1 673 ? 27.809 -10.428 -35.778 1.00 97.06 673 ILE A C 1
ATOM 4552 O O . ILE A 1 673 ? 26.873 -9.881 -35.197 1.00 97.06 673 ILE A O 1
ATOM 4556 N N . ASN A 1 674 ? 27.630 -11.274 -36.796 1.00 97.12 674 ASN A N 1
ATOM 4557 C CA . ASN A 1 674 ? 26.322 -11.734 -37.284 1.00 97.12 674 ASN A CA 1
ATOM 4558 C C . ASN A 1 674 ? 25.365 -10.581 -37.646 1.00 97.12 674 ASN A C 1
ATOM 4560 O O . ASN A 1 674 ? 24.168 -10.652 -37.373 1.00 97.12 674 ASN A O 1
ATOM 4564 N N . CYS A 1 675 ? 25.888 -9.491 -38.211 1.00 98.00 675 CYS A N 1
ATOM 4565 C CA . CYS A 1 675 ? 25.063 -8.334 -38.552 1.00 98.00 675 CYS A CA 1
ATOM 4566 C C . CYS A 1 675 ? 24.419 -8.519 -39.929 1.00 98.00 675 CYS A C 1
ATOM 4568 O O . CYS A 1 675 ? 25.098 -8.876 -40.895 1.00 98.00 675 CYS A O 1
ATOM 4570 N N . ALA A 1 676 ? 23.123 -8.238 -40.028 1.00 97.44 676 ALA A N 1
ATOM 4571 C CA . ALA A 1 676 ? 22.343 -8.458 -41.239 1.00 97.44 676 ALA A CA 1
ATOM 4572 C C . ALA A 1 676 ? 21.490 -7.237 -41.579 1.00 97.44 676 ALA A C 1
ATOM 4574 O O . ALA A 1 676 ? 20.808 -6.692 -40.713 1.00 97.44 676 ALA A O 1
ATOM 4575 N N . GLY A 1 677 ? 21.512 -6.819 -42.845 1.00 95.75 677 GLY A N 1
ATOM 4576 C CA . GLY A 1 677 ? 20.586 -5.810 -43.348 1.00 95.75 677 GLY A CA 1
ATOM 4577 C C . GLY A 1 677 ? 19.150 -6.333 -43.324 1.00 95.75 677 GLY A C 1
ATOM 4578 O O . GLY A 1 677 ? 18.907 -7.533 -43.437 1.00 95.75 677 GLY A O 1
ATOM 4579 N N . GLY A 1 678 ? 18.200 -5.417 -43.197 1.00 93.06 678 GLY A N 1
ATOM 4580 C CA . GLY A 1 678 ? 16.779 -5.718 -43.198 1.00 93.06 678 GLY A CA 1
ATOM 4581 C C . GLY A 1 678 ? 16.227 -6.073 -44.575 1.00 93.06 678 GLY A C 1
ATOM 4582 O O . GLY A 1 678 ? 16.933 -6.122 -45.582 1.00 93.06 678 GLY A O 1
ATOM 4583 N N . THR A 1 679 ? 14.932 -6.328 -44.648 1.00 89.19 679 THR A N 1
ATOM 4584 C CA . THR A 1 679 ? 14.276 -6.850 -45.853 1.00 89.19 679 THR A CA 1
ATOM 4585 C C . THR A 1 679 ? 13.296 -5.847 -46.460 1.00 89.19 679 THR A C 1
ATOM 4587 O O . THR A 1 679 ? 12.528 -5.216 -45.735 1.00 89.19 679 THR A O 1
ATOM 4590 N N . GLY A 1 680 ? 13.261 -5.773 -47.796 1.00 82.44 680 GLY A N 1
ATOM 4591 C CA . GLY A 1 680 ? 12.488 -4.776 -48.554 1.00 82.44 680 GLY A CA 1
ATOM 4592 C C . GLY A 1 680 ? 13.240 -3.445 -48.726 1.00 82.44 680 GLY A C 1
ATOM 4593 O O . GLY A 1 680 ? 14.309 -3.264 -48.154 1.00 82.44 680 GLY A O 1
ATOM 4594 N N . GLY A 1 681 ? 12.772 -2.547 -49.598 1.00 85.12 681 GLY A N 1
ATOM 4595 C CA . GLY A 1 681 ? 13.479 -1.288 -49.893 1.00 85.12 681 GLY A CA 1
ATOM 4596 C C . GLY A 1 681 ? 14.862 -1.454 -50.556 1.00 85.12 681 GLY A C 1
ATOM 4597 O O . GLY A 1 681 ? 15.151 -2.486 -51.162 1.00 85.12 681 GLY A O 1
ATOM 4598 N N . ASN A 1 682 ? 15.712 -0.425 -50.463 1.00 89.62 682 ASN A N 1
ATOM 4599 C CA . ASN A 1 682 ? 17.074 -0.361 -51.026 1.00 89.62 682 ASN A CA 1
ATOM 4600 C C . ASN A 1 682 ? 18.055 0.144 -49.959 1.00 89.62 682 ASN A C 1
ATOM 4602 O O . ASN A 1 682 ? 17.679 0.960 -49.124 1.00 89.62 682 ASN A O 1
ATOM 4606 N N . ASN A 1 683 ? 19.346 -0.180 -50.076 1.00 92.62 683 ASN A N 1
ATOM 4607 C CA . ASN A 1 683 ? 20.377 0.170 -49.082 1.00 92.62 683 ASN A CA 1
ATOM 4608 C C . ASN A 1 683 ? 20.235 -0.577 -47.747 1.00 92.62 683 ASN A C 1
ATOM 4610 O O . ASN A 1 683 ? 20.432 0.005 -46.686 1.00 92.62 683 ASN A O 1
ATOM 4614 N N . ASN A 1 684 ? 19.895 -1.862 -47.776 1.00 93.88 684 ASN A N 1
ATOM 4615 C CA . ASN A 1 684 ? 19.837 -2.667 -46.558 1.00 93.88 684 ASN A CA 1
ATOM 4616 C C . ASN A 1 684 ? 21.233 -3.179 -46.205 1.00 93.88 684 ASN A C 1
ATOM 4618 O O . ASN A 1 684 ? 21.597 -4.302 -46.557 1.00 93.88 684 ASN A O 1
ATOM 4622 N N . ASP A 1 685 ? 22.038 -2.330 -45.573 1.00 96.62 685 ASP A N 1
ATOM 4623 C CA . ASP A 1 685 ? 23.402 -2.689 -45.190 1.00 96.62 685 ASP A CA 1
ATOM 4624 C C . ASP A 1 685 ? 23.421 -3.492 -43.877 1.00 96.62 685 ASP A C 1
ATOM 4626 O O . ASP A 1 685 ? 22.725 -3.145 -42.920 1.00 96.62 685 ASP A O 1
ATOM 4630 N N . GLY A 1 686 ? 24.241 -4.542 -43.801 1.00 96.56 686 GLY A N 1
ATOM 4631 C CA . GLY A 1 686 ? 24.477 -5.270 -42.547 1.00 96.56 686 GLY A CA 1
ATOM 4632 C C . GLY A 1 686 ? 25.147 -4.395 -41.497 1.00 96.56 686 GLY A C 1
ATOM 4633 O O . GLY A 1 686 ? 24.731 -4.358 -40.341 1.00 96.56 686 GLY A O 1
ATOM 4634 N N . LEU A 1 687 ? 26.145 -3.628 -41.922 1.00 97.50 687 LEU A N 1
ATOM 4635 C CA . LEU A 1 687 ? 26.843 -2.651 -41.105 1.00 97.50 687 LEU A CA 1
ATOM 4636 C C . LEU A 1 687 ? 27.175 -1.407 -41.929 1.00 97.50 687 LEU A C 1
ATOM 4638 O O . LEU A 1 687 ? 27.887 -1.471 -42.933 1.00 97.50 687 LEU A O 1
ATOM 4642 N N . ARG A 1 688 ? 26.720 -0.251 -41.451 1.00 95.94 688 ARG A N 1
ATOM 4643 C CA . ARG A 1 688 ? 27.041 1.062 -42.008 1.00 95.94 688 ARG A CA 1
ATOM 4644 C C . ARG A 1 688 ? 27.731 1.913 -40.938 1.00 95.94 688 ARG A C 1
ATOM 4646 O O . ARG A 1 688 ? 27.055 2.621 -40.188 1.00 95.94 688 ARG A O 1
ATOM 4653 N N . PRO A 1 689 ? 29.069 1.855 -40.831 1.00 90.94 689 PRO A N 1
ATOM 4654 C CA . PRO A 1 689 ? 29.781 2.709 -39.907 1.00 90.94 689 PRO A CA 1
ATOM 4655 C C . PRO A 1 689 ? 29.892 4.118 -40.506 1.00 90.94 689 PRO A C 1
ATOM 4657 O O . PRO A 1 689 ? 30.405 4.314 -41.614 1.00 90.94 689 PRO A O 1
ATOM 4660 N N . GLY A 1 690 ? 29.395 5.108 -39.768 1.00 91.56 690 GLY A N 1
ATOM 4661 C CA . GLY A 1 690 ? 29.815 6.498 -39.880 1.00 91.56 690 GLY A CA 1
ATOM 4662 C C . GLY A 1 690 ? 31.245 6.675 -39.365 1.00 91.56 690 GLY A C 1
ATOM 4663 O O . GLY A 1 690 ? 32.075 5.772 -39.467 1.00 91.56 690 GLY A O 1
ATOM 4664 N N . THR A 1 691 ? 31.556 7.849 -38.818 1.00 94.62 691 THR A N 1
ATOM 4665 C CA . THR A 1 691 ? 32.865 8.056 -38.189 1.00 94.62 691 THR A CA 1
ATOM 4666 C C . THR A 1 691 ? 32.975 7.169 -36.948 1.00 94.62 691 THR A C 1
ATOM 4668 O O . THR A 1 691 ? 32.198 7.325 -36.007 1.00 94.62 691 THR A O 1
ATOM 4671 N N . PHE A 1 692 ? 33.930 6.244 -36.934 1.00 95.81 692 PHE A N 1
ATOM 4672 C CA . PHE A 1 692 ? 34.143 5.319 -35.823 1.00 95.81 692 PHE A CA 1
ATOM 4673 C C . PHE A 1 692 ? 35.625 5.235 -35.476 1.00 95.81 692 PHE A C 1
ATOM 4675 O O . PHE A 1 692 ? 36.457 4.995 -36.350 1.00 95.81 692 PHE A O 1
ATOM 4682 N N . THR A 1 693 ? 35.945 5.387 -34.195 1.00 96.56 693 THR A N 1
ATOM 4683 C CA . THR A 1 693 ? 37.318 5.277 -33.695 1.00 96.56 693 THR A CA 1
ATOM 4684 C C . THR A 1 693 ? 37.395 4.205 -32.621 1.00 96.56 693 THR A C 1
ATOM 4686 O O . THR A 1 693 ? 36.738 4.311 -31.588 1.00 96.56 693 THR A O 1
ATOM 4689 N N . LEU A 1 694 ? 38.247 3.206 -32.837 1.00 96.50 694 LEU A N 1
ATOM 4690 C CA . LEU A 1 694 ? 38.706 2.271 -31.821 1.00 96.50 694 LEU A CA 1
ATOM 4691 C C . LEU A 1 694 ? 40.103 2.696 -31.356 1.00 96.50 694 LEU A C 1
ATOM 4693 O O . LEU A 1 694 ? 41.069 2.610 -32.113 1.00 96.50 694 LEU A O 1
ATOM 4697 N N . ASN A 1 695 ? 40.215 3.145 -30.105 1.00 92.44 695 ASN A N 1
ATOM 4698 C CA . ASN A 1 695 ? 41.463 3.711 -29.577 1.00 92.44 695 ASN A CA 1
ATOM 4699 C C . ASN A 1 695 ? 42.578 2.669 -29.372 1.00 92.44 695 ASN A C 1
ATOM 4701 O O . ASN A 1 695 ? 43.758 3.004 -29.468 1.00 92.44 695 ASN A O 1
ATOM 4705 N N . ARG A 1 696 ? 42.219 1.417 -29.067 1.00 91.44 696 ARG A N 1
ATOM 4706 C CA . ARG A 1 696 ? 43.150 0.291 -28.914 1.00 91.44 696 ARG A CA 1
ATOM 4707 C C . ARG A 1 696 ? 42.414 -1.029 -29.122 1.00 91.44 696 ARG A C 1
ATOM 4709 O O . ARG A 1 696 ? 41.217 -1.110 -28.857 1.00 91.44 696 ARG A O 1
ATOM 4716 N N . GLY A 1 697 ? 43.166 -2.052 -29.509 1.00 91.88 697 GLY A N 1
ATOM 4717 C CA . GLY A 1 697 ? 42.717 -3.431 -29.654 1.00 91.88 697 GLY A CA 1
ATOM 4718 C C . GLY A 1 697 ? 42.426 -3.773 -31.107 1.00 91.88 697 GLY A C 1
ATOM 4719 O O . GLY A 1 697 ? 42.781 -3.021 -32.020 1.00 91.88 697 GLY A O 1
ATOM 4720 N N . THR A 1 698 ? 41.789 -4.921 -31.304 1.00 95.44 698 THR A N 1
ATOM 4721 C CA . THR A 1 698 ? 41.450 -5.411 -32.640 1.00 95.44 698 THR A CA 1
ATOM 4722 C C . THR A 1 698 ? 39.987 -5.141 -32.961 1.00 95.44 698 THR A C 1
ATOM 4724 O O . THR A 1 698 ? 39.097 -5.501 -32.186 1.00 95.44 698 THR A O 1
ATOM 4727 N N . LEU A 1 699 ? 39.736 -4.528 -34.119 1.00 96.81 699 LEU A N 1
ATOM 4728 C CA . LEU A 1 699 ? 38.404 -4.386 -34.695 1.00 96.81 699 LEU A CA 1
ATOM 4729 C C . LEU A 1 699 ? 38.090 -5.606 -35.569 1.00 96.81 699 LEU A C 1
ATOM 4731 O O . LEU A 1 699 ? 38.709 -5.792 -36.617 1.00 96.81 699 LEU A O 1
ATOM 4735 N N . PHE A 1 700 ? 37.122 -6.417 -35.155 1.00 96.19 700 PHE A N 1
ATOM 4736 C CA . PHE A 1 700 ? 36.697 -7.614 -35.876 1.00 96.19 700 PHE A CA 1
ATOM 4737 C C . PHE A 1 700 ? 35.379 -7.400 -36.620 1.00 96.19 700 PHE A C 1
ATOM 4739 O O . PHE A 1 700 ? 34.419 -6.849 -36.079 1.00 96.19 700 PHE A O 1
ATOM 4746 N N . PHE A 1 701 ? 35.313 -7.931 -37.839 1.00 96.25 701 PHE A N 1
ATOM 4747 C CA . PHE A 1 701 ? 34.073 -8.102 -38.591 1.00 96.25 701 PHE A CA 1
ATOM 4748 C C . PHE A 1 701 ? 33.875 -9.584 -38.907 1.00 96.25 701 PHE A C 1
ATOM 4750 O O . PHE A 1 701 ? 34.731 -10.201 -39.547 1.00 96.25 701 PHE A O 1
ATOM 4757 N N . GLN A 1 702 ? 32.747 -10.149 -38.479 1.00 96.25 702 GLN A N 1
ATOM 4758 C CA . GLN A 1 702 ? 32.423 -11.558 -38.682 1.00 96.25 702 GLN A CA 1
ATOM 4759 C C . GLN A 1 702 ? 30.961 -11.726 -39.102 1.00 96.25 702 GLN A C 1
ATOM 4761 O O . GLN A 1 702 ? 30.061 -11.215 -38.438 1.00 96.25 702 GLN A O 1
ATOM 4766 N N . ASN A 1 703 ? 30.726 -12.490 -40.175 1.00 95.19 703 ASN A N 1
ATOM 4767 C CA . ASN A 1 703 ? 29.389 -12.837 -40.675 1.00 95.19 703 ASN A CA 1
ATOM 4768 C C . ASN A 1 703 ? 28.497 -11.604 -40.904 1.00 95.19 703 ASN A C 1
ATOM 4770 O O . ASN A 1 703 ? 27.427 -11.479 -40.310 1.00 95.19 703 ASN A O 1
ATOM 4774 N N . ILE A 1 704 ? 28.959 -10.670 -41.739 1.00 97.25 704 ILE A N 1
ATOM 4775 C CA . ILE A 1 704 ? 28.216 -9.443 -42.046 1.00 97.25 704 ILE A CA 1
ATOM 4776 C C . ILE A 1 704 ? 27.582 -9.546 -43.432 1.00 97.25 704 ILE A C 1
ATOM 4778 O O . ILE A 1 704 ? 28.293 -9.650 -44.433 1.00 97.25 704 ILE A O 1
ATOM 4782 N N . VAL A 1 705 ? 26.254 -9.472 -43.502 1.00 95.88 705 VAL A N 1
ATOM 4783 C CA . VAL A 1 705 ? 25.494 -9.651 -44.747 1.00 95.88 705 VAL A CA 1
ATOM 4784 C C . VAL A 1 705 ? 24.568 -8.471 -45.025 1.00 95.88 705 VAL A C 1
ATOM 4786 O O . VAL A 1 705 ? 23.974 -7.892 -44.119 1.00 95.88 705 VAL A O 1
ATOM 4789 N N . GLY A 1 706 ? 24.442 -8.102 -46.299 1.00 93.81 706 GLY A N 1
ATOM 4790 C CA . GLY A 1 706 ? 23.396 -7.179 -46.735 1.00 93.81 706 GLY A CA 1
ATOM 4791 C C . GLY A 1 706 ? 22.032 -7.864 -46.727 1.00 93.81 706 GLY A C 1
ATOM 4792 O O . GLY A 1 706 ? 21.947 -9.091 -46.743 1.00 93.81 706 GLY A O 1
ATOM 4793 N N . GLY A 1 707 ? 20.973 -7.066 -46.709 1.00 90.94 707 GLY A N 1
ATOM 4794 C CA . GLY A 1 707 ? 19.597 -7.548 -46.763 1.00 90.94 707 GLY A CA 1
ATOM 4795 C C . GLY A 1 707 ? 18.929 -7.354 -48.127 1.00 90.94 707 GLY A C 1
ATOM 4796 O O . GLY A 1 707 ? 19.577 -7.329 -49.175 1.00 90.94 707 GLY A O 1
ATOM 4797 N N . GLY A 1 708 ? 17.612 -7.156 -48.101 1.00 85.00 708 GLY A N 1
ATOM 4798 C CA . GLY A 1 708 ? 16.784 -6.828 -49.261 1.00 85.00 708 GLY A CA 1
ATOM 4799 C C . GLY A 1 708 ? 16.044 -8.010 -49.896 1.00 85.00 708 GLY A C 1
ATOM 4800 O O . GLY A 1 708 ? 16.008 -9.125 -49.388 1.00 85.00 708 GLY A O 1
ATOM 4801 N N . THR A 1 709 ? 15.395 -7.718 -51.019 1.00 83.62 709 THR A N 1
ATOM 4802 C CA . THR A 1 709 ? 14.676 -8.672 -51.880 1.00 83.62 709 THR A CA 1
ATOM 4803 C C . THR A 1 709 ? 15.360 -8.762 -53.246 1.00 83.62 709 THR A C 1
ATOM 4805 O O . THR A 1 709 ? 16.288 -8.007 -53.532 1.00 83.62 709 THR A O 1
ATOM 4808 N N . THR A 1 710 ? 14.878 -9.629 -54.139 1.00 81.69 710 THR A N 1
ATOM 4809 C CA . THR A 1 710 ? 15.425 -9.769 -55.503 1.00 81.69 710 THR A CA 1
ATOM 4810 C C . THR A 1 710 ? 15.343 -8.492 -56.348 1.00 81.69 710 THR A C 1
ATOM 4812 O O . THR A 1 710 ? 16.056 -8.380 -57.339 1.00 81.69 710 THR A O 1
ATOM 4815 N N . SER A 1 711 ? 14.481 -7.536 -55.987 1.00 82.62 711 SER A N 1
ATOM 4816 C CA . SER A 1 711 ? 14.368 -6.226 -56.647 1.00 82.62 711 SER A CA 1
ATOM 4817 C C . SER A 1 711 ? 15.155 -5.109 -55.953 1.00 82.62 711 SER A C 1
ATOM 4819 O O . SER A 1 711 ? 15.190 -3.988 -56.457 1.00 82.62 711 SER A O 1
ATOM 4821 N N . SER A 1 712 ? 15.753 -5.384 -54.794 1.00 86.31 712 SER A N 1
ATOM 4822 C CA . SER A 1 712 ? 16.482 -4.392 -54.009 1.00 86.31 712 SER A CA 1
ATOM 4823 C C . SER A 1 712 ? 17.874 -4.143 -54.593 1.00 86.31 712 SER A C 1
ATOM 4825 O O . SER A 1 712 ? 18.564 -5.072 -55.007 1.00 86.31 712 SER A O 1
ATOM 4827 N N . ASN A 1 713 ? 18.323 -2.891 -54.574 1.00 86.00 713 ASN A N 1
ATOM 4828 C CA . ASN A 1 713 ? 19.674 -2.501 -54.963 1.00 86.00 713 ASN A CA 1
ATOM 4829 C C . ASN A 1 713 ? 20.478 -1.960 -53.769 1.00 86.00 713 ASN A C 1
ATOM 4831 O O . ASN A 1 713 ? 19.929 -1.528 -52.753 1.00 86.00 713 ASN A O 1
ATOM 4835 N N . THR A 1 714 ? 21.804 -1.959 -53.923 1.00 88.44 714 THR A N 1
ATOM 4836 C CA . THR A 1 714 ? 22.744 -1.331 -52.977 1.00 88.44 714 THR A CA 1
ATOM 4837 C C . THR A 1 714 ? 22.737 -1.954 -51.572 1.00 88.44 714 THR A C 1
ATOM 4839 O O . THR A 1 714 ? 22.988 -1.256 -50.600 1.00 88.44 714 THR A O 1
ATOM 4842 N N . ASN A 1 715 ? 22.460 -3.254 -51.438 1.00 90.38 715 ASN A N 1
ATOM 4843 C CA . ASN A 1 715 ? 22.513 -3.947 -50.144 1.00 90.38 715 ASN A CA 1
ATOM 4844 C C . ASN A 1 715 ? 23.918 -4.509 -49.920 1.00 90.38 715 ASN A C 1
ATOM 4846 O O . ASN A 1 715 ? 24.330 -5.435 -50.618 1.00 90.38 715 ASN A O 1
ATOM 4850 N N . ASN A 1 716 ? 24.664 -3.942 -48.977 1.00 94.12 716 ASN A N 1
ATOM 4851 C CA . ASN A 1 716 ? 26.045 -4.340 -48.721 1.00 94.12 716 ASN A CA 1
ATOM 4852 C C . ASN A 1 716 ? 26.144 -5.113 -47.405 1.00 94.12 716 ASN A C 1
ATOM 4854 O O . ASN A 1 716 ? 25.397 -4.848 -46.470 1.00 94.12 716 ASN A O 1
ATOM 4858 N N . GLY A 1 717 ? 27.118 -6.018 -47.283 1.00 94.44 717 GLY A N 1
ATOM 4859 C CA . GLY A 1 717 ? 27.523 -6.499 -45.958 1.00 94.44 717 GLY A CA 1
ATOM 4860 C C . GLY A 1 717 ? 28.002 -5.322 -45.111 1.00 94.44 717 GLY A C 1
ATOM 4861 O O . GLY A 1 717 ? 27.346 -4.923 -44.156 1.00 94.44 717 GLY A O 1
ATOM 4862 N N . ILE A 1 718 ? 29.105 -4.699 -45.528 1.00 95.81 718 ILE A N 1
ATOM 4863 C CA . ILE A 1 718 ? 29.687 -3.529 -44.864 1.00 95.81 718 ILE A CA 1
ATOM 4864 C C . ILE A 1 718 ? 29.729 -2.359 -45.852 1.00 95.81 718 ILE A C 1
ATOM 4866 O O . ILE A 1 718 ? 30.249 -2.507 -46.959 1.00 95.81 718 ILE A O 1
ATOM 4870 N N . ARG A 1 719 ? 29.231 -1.183 -45.451 1.00 94.69 719 ARG A N 1
ATOM 4871 C CA . ARG A 1 719 ? 29.277 0.051 -46.254 1.00 94.69 719 ARG A CA 1
ATOM 4872 C C . ARG A 1 719 ? 29.928 1.203 -45.491 1.00 94.69 719 ARG A C 1
ATOM 4874 O O . ARG A 1 719 ? 29.258 1.947 -44.780 1.00 94.69 719 ARG A O 1
ATOM 4881 N N . ILE A 1 720 ? 31.232 1.381 -45.683 1.00 92.50 720 ILE A N 1
ATOM 4882 C CA . ILE A 1 720 ? 32.012 2.458 -45.058 1.00 92.50 720 ILE A CA 1
ATOM 4883 C C . ILE A 1 720 ? 31.864 3.739 -45.887 1.00 92.50 720 ILE A C 1
ATOM 4885 O O . ILE A 1 720 ? 32.308 3.795 -47.031 1.00 92.50 720 ILE A O 1
ATOM 4889 N N . LEU A 1 721 ? 31.228 4.765 -45.314 1.00 88.25 721 LEU A N 1
ATOM 4890 C CA . LEU A 1 721 ? 31.021 6.072 -45.964 1.00 88.25 721 LEU A CA 1
ATOM 4891 C C . LEU A 1 721 ? 31.753 7.224 -45.262 1.00 88.25 721 LEU A C 1
ATOM 4893 O O . LEU A 1 721 ? 31.742 8.349 -45.757 1.00 88.25 721 LEU A O 1
ATOM 4897 N N . ALA A 1 722 ? 32.369 6.948 -44.116 1.00 92.06 722 ALA A N 1
ATOM 4898 C CA . ALA A 1 722 ? 33.118 7.896 -43.302 1.00 92.06 722 ALA A CA 1
ATOM 4899 C C . ALA A 1 722 ? 34.358 7.212 -42.700 1.00 92.06 722 ALA A C 1
ATOM 4901 O O . ALA A 1 722 ? 34.646 6.051 -42.994 1.00 92.06 722 ALA A O 1
ATOM 4902 N N . THR A 1 723 ? 35.131 7.943 -41.897 1.00 92.75 723 THR A N 1
ATOM 4903 C CA . THR A 1 723 ? 36.420 7.465 -41.385 1.00 92.75 723 THR A CA 1
ATOM 4904 C C . THR A 1 723 ? 36.243 6.395 -40.309 1.00 92.75 723 THR A C 1
ATOM 4906 O O . THR A 1 723 ? 35.658 6.662 -39.262 1.00 92.75 723 THR A O 1
ATOM 4909 N N . VAL A 1 724 ? 36.826 5.217 -40.533 1.00 93.00 724 VAL A N 1
ATOM 4910 C CA . VAL A 1 724 ? 36.981 4.163 -39.521 1.00 93.00 724 VAL A CA 1
ATOM 4911 C C . VAL A 1 724 ? 38.456 4.081 -39.133 1.00 93.00 724 VAL A C 1
ATOM 4913 O O . VAL A 1 724 ? 39.306 3.861 -39.996 1.00 93.00 724 VAL A O 1
ATOM 4916 N N . VAL A 1 725 ? 38.766 4.278 -37.852 1.00 93.81 725 VAL A N 1
ATOM 4917 C CA . VAL A 1 725 ? 40.131 4.250 -37.307 1.00 93.81 725 VAL A CA 1
ATOM 4918 C C . VAL A 1 725 ? 40.251 3.118 -36.295 1.00 93.81 725 VAL A C 1
ATOM 4920 O O . VAL A 1 725 ? 39.479 3.063 -35.344 1.00 93.81 725 VAL A O 1
ATOM 4923 N N . ALA A 1 726 ? 41.231 2.236 -36.480 1.00 92.75 726 ALA A N 1
ATOM 4924 C CA . ALA A 1 726 ? 41.610 1.203 -35.518 1.00 92.75 726 ALA A CA 1
ATOM 4925 C C . ALA A 1 726 ? 43.103 0.878 -35.673 1.00 92.75 726 ALA A C 1
ATOM 4927 O O . ALA A 1 726 ? 43.655 1.019 -36.766 1.00 92.75 726 ALA A O 1
ATOM 4928 N N . SER A 1 727 ? 43.755 0.434 -34.595 1.00 87.44 727 SER A N 1
ATOM 4929 C CA . SER A 1 727 ? 45.154 -0.023 -34.636 1.00 87.44 727 SER A CA 1
ATOM 4930 C C . SER A 1 727 ? 45.328 -1.339 -35.394 1.00 87.44 727 SER A C 1
ATOM 4932 O O . SER A 1 727 ? 46.356 -1.549 -36.032 1.00 87.44 727 SER A O 1
ATOM 4934 N N . GLU A 1 728 ? 44.321 -2.209 -35.331 1.00 91.00 728 GLU A N 1
ATOM 4935 C CA . GLU A 1 728 ? 44.290 -3.503 -36.004 1.00 91.00 728 GLU A CA 1
ATOM 4936 C C . GLU A 1 728 ? 42.861 -3.790 -36.479 1.00 91.00 728 GLU A C 1
ATOM 4938 O O . GLU A 1 728 ? 41.896 -3.532 -35.756 1.00 91.00 728 GLU A O 1
ATOM 4943 N N . VAL A 1 729 ? 42.724 -4.297 -37.706 1.00 88.62 729 VAL A N 1
ATOM 4944 C CA . VAL A 1 729 ? 41.436 -4.651 -38.316 1.00 88.62 729 VAL A CA 1
ATOM 4945 C C . VAL A 1 729 ? 41.521 -6.067 -38.871 1.00 88.62 729 VAL A C 1
ATOM 4947 O O . VAL A 1 729 ? 42.372 -6.337 -39.720 1.00 88.62 729 VAL A O 1
ATOM 4950 N N . LEU A 1 730 ? 40.607 -6.945 -38.453 1.00 88.31 730 LEU A N 1
ATOM 4951 C CA . LEU A 1 730 ? 40.455 -8.286 -39.014 1.00 88.31 730 LEU A CA 1
ATOM 4952 C C . LEU A 1 730 ? 39.056 -8.478 -39.609 1.00 88.31 730 LEU A C 1
ATOM 4954 O O . LEU A 1 730 ? 38.039 -8.269 -38.949 1.00 88.31 730 LEU A O 1
ATOM 4958 N N . VAL A 1 731 ? 39.010 -8.938 -40.860 1.00 83.00 731 VAL A N 1
ATOM 4959 C CA . VAL A 1 731 ? 37.773 -9.299 -41.561 1.00 83.00 731 VAL A CA 1
ATOM 4960 C C . VAL A 1 731 ? 37.776 -10.805 -41.792 1.00 83.00 731 VAL A C 1
ATOM 4962 O O . VAL A 1 731 ? 38.632 -11.317 -42.513 1.00 83.00 731 VAL A O 1
ATOM 4965 N N . MET A 1 732 ? 36.827 -11.516 -41.186 1.00 72.88 732 MET A N 1
ATOM 4966 C CA . MET A 1 732 ? 36.667 -12.957 -41.368 1.00 72.88 732 MET A CA 1
ATOM 4967 C C . MET A 1 732 ? 35.511 -13.209 -42.339 1.00 72.88 732 MET A C 1
ATOM 4969 O O . MET A 1 732 ? 34.346 -13.001 -41.999 1.00 72.88 732 MET A O 1
ATOM 4973 N N . VAL A 1 733 ? 35.851 -13.608 -43.565 1.00 58.78 733 VAL A N 1
ATOM 4974 C CA . VAL A 1 733 ? 34.887 -13.953 -44.617 1.00 58.78 733 VAL A CA 1
ATOM 4975 C C . VAL A 1 733 ? 34.670 -15.465 -44.582 1.00 58.78 733 VAL A C 1
ATOM 4977 O O . VAL A 1 733 ? 35.642 -16.213 -44.696 1.00 58.78 733 VAL A O 1
ATOM 4980 N N . LEU A 1 734 ? 33.420 -15.896 -44.403 1.00 50.84 734 LEU A N 1
ATOM 4981 C CA . LEU A 1 734 ? 32.973 -17.283 -44.562 1.00 50.84 734 LEU A CA 1
ATOM 4982 C C . LEU A 1 734 ? 32.070 -17.390 -45.788 1.00 50.84 734 LEU A C 1
ATOM 4984 O O . LEU A 1 734 ? 31.199 -16.502 -45.939 1.00 50.84 734 LEU A O 1
#